Protein AF-A0A5B8XW44-F1 (afdb_monomer)

Structure (mmCIF, N/CA/C/O backbone):
data_AF-A0A5B8XW44-F1
#
_entry.id   AF-A0A5B8XW44-F1
#
loop_
_atom_site.group_PDB
_atom_site.id
_atom_site.type_symbol
_atom_site.label_atom_id
_atom_site.label_alt_id
_atom_site.label_comp_id
_atom_site.label_asym_id
_atom_site.label_entity_id
_atom_site.label_seq_id
_atom_site.pdbx_PDB_ins_code
_atom_site.Cartn_x
_atom_site.Cartn_y
_atom_site.Cartn_z
_atom_site.occupancy
_atom_site.B_iso_or_equiv
_atom_site.auth_seq_id
_atom_site.auth_comp_id
_atom_site.auth_asym_id
_atom_site.auth_atom_id
_atom_site.pdbx_PDB_model_num
ATOM 1 N N . MET A 1 1 ? 24.250 58.761 52.391 1.00 38.53 1 MET A N 1
ATOM 2 C CA . MET A 1 1 ? 24.873 58.279 51.137 1.00 38.53 1 MET A CA 1
ATOM 3 C C . MET A 1 1 ? 23.946 57.251 50.516 1.00 38.53 1 MET A C 1
ATOM 5 O O . MET A 1 1 ? 23.668 56.242 51.148 1.00 38.53 1 MET A O 1
ATOM 9 N N . LYS A 1 2 ? 23.392 57.572 49.343 1.00 32.75 2 LYS A N 1
ATOM 10 C CA . LYS A 1 2 ? 22.448 56.736 48.593 1.00 32.75 2 LYS A CA 1
ATOM 11 C C . LYS A 1 2 ? 23.151 55.451 48.135 1.00 32.75 2 LYS A C 1
ATOM 13 O O . LYS A 1 2 ? 24.175 55.541 47.466 1.00 32.75 2 LYS A O 1
ATOM 18 N N . ARG A 1 3 ? 22.603 54.284 48.477 1.00 28.92 3 ARG A N 1
ATOM 19 C CA . ARG A 1 3 ? 22.896 53.013 47.803 1.00 28.92 3 ARG A CA 1
ATOM 20 C C . ARG A 1 3 ? 21.613 52.554 47.127 1.00 28.92 3 ARG A C 1
ATOM 22 O O . ARG A 1 3 ? 20.621 52.288 47.795 1.00 28.92 3 ARG A O 1
ATOM 29 N N . SER A 1 4 ? 21.650 52.556 45.803 1.00 30.23 4 SER A N 1
ATOM 30 C CA . SER A 1 4 ? 20.598 52.076 44.919 1.00 30.23 4 SER A CA 1
ATOM 31 C C . SER A 1 4 ? 20.602 50.549 44.944 1.00 30.23 4 SER A C 1
ATOM 33 O O . SER A 1 4 ? 21.619 49.934 44.627 1.00 30.23 4 SER A O 1
ATOM 35 N N . LEU A 1 5 ? 19.484 49.955 45.351 1.00 24.97 5 LEU A N 1
ATOM 36 C CA . LEU A 1 5 ? 19.226 48.523 45.276 1.00 24.97 5 LEU A CA 1
ATOM 37 C C . LEU A 1 5 ? 18.377 48.296 44.017 1.00 24.97 5 LEU A C 1
ATOM 39 O O . LEU A 1 5 ? 17.208 48.671 43.990 1.00 24.97 5 LEU A O 1
ATOM 43 N N . ASN A 1 6 ? 18.979 47.755 42.957 1.00 25.58 6 ASN A N 1
ATOM 44 C CA . ASN A 1 6 ? 18.246 47.320 41.769 1.00 25.58 6 ASN A CA 1
ATOM 45 C C . ASN A 1 6 ? 17.632 45.949 42.068 1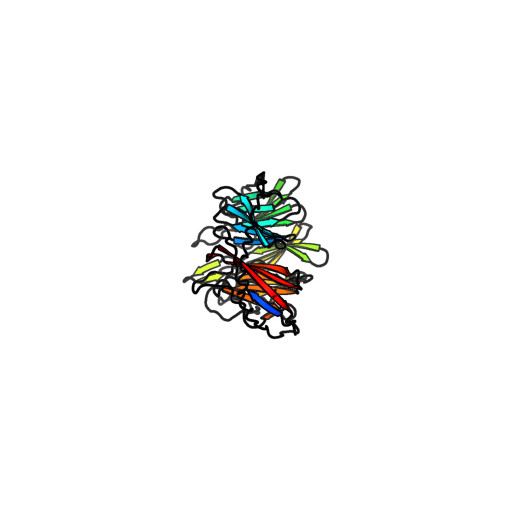.00 25.58 6 ASN A C 1
ATOM 47 O O . ASN A 1 6 ? 18.333 44.941 42.088 1.00 25.58 6 ASN A O 1
ATOM 51 N N . ILE A 1 7 ? 16.326 45.936 42.329 1.00 25.56 7 ILE A N 1
ATOM 52 C CA . ILE A 1 7 ? 15.496 44.732 42.340 1.00 25.56 7 ILE A CA 1
ATOM 53 C C . ILE A 1 7 ? 15.000 44.547 40.906 1.00 25.56 7 ILE A C 1
ATOM 55 O O . ILE A 1 7 ? 14.207 45.347 40.414 1.00 25.56 7 ILE A O 1
ATOM 59 N N . VAL A 1 8 ? 15.500 43.519 40.225 1.00 24.98 8 VAL A N 1
ATOM 60 C CA . VAL A 1 8 ? 14.942 43.057 38.951 1.00 24.98 8 VAL A CA 1
ATOM 61 C C . VAL A 1 8 ? 13.758 42.153 39.285 1.00 24.98 8 VAL A C 1
ATOM 63 O O . VAL A 1 8 ? 13.922 41.126 39.941 1.00 24.98 8 VAL A O 1
ATOM 66 N N . LEU A 1 9 ? 12.562 42.582 38.875 1.00 23.16 9 LEU A N 1
ATOM 67 C CA . LEU A 1 9 ? 11.330 41.799 38.930 1.00 23.16 9 LEU A CA 1
ATOM 68 C C . LEU A 1 9 ? 11.487 40.537 38.069 1.00 23.16 9 LEU A C 1
ATOM 70 O O . LEU A 1 9 ? 11.604 40.634 36.849 1.00 23.16 9 LEU A O 1
ATOM 74 N N . PHE A 1 10 ? 11.413 39.362 38.692 1.00 23.53 10 PHE A N 1
ATOM 75 C CA . PHE A 1 10 ? 10.985 38.147 38.006 1.00 23.53 10 PHE A CA 1
ATOM 76 C C . PHE A 1 10 ? 9.460 38.210 37.879 1.00 23.53 10 PHE A C 1
ATOM 78 O O . PHE A 1 10 ? 8.742 38.075 38.868 1.00 23.53 10 PHE A O 1
ATOM 85 N N . ALA A 1 11 ? 8.968 38.468 36.669 1.00 24.17 11 ALA A N 1
ATOM 86 C CA . ALA A 1 11 ? 7.565 38.279 36.338 1.00 24.17 11 ALA A CA 1
ATOM 87 C C . ALA A 1 11 ? 7.330 36.781 36.111 1.00 24.17 11 ALA A C 1
ATOM 89 O O . ALA A 1 11 ? 7.631 36.240 35.050 1.00 24.17 11 ALA A O 1
ATOM 90 N N . SER A 1 12 ? 6.824 36.104 37.136 1.00 24.62 12 SER A N 1
ATOM 91 C CA . SER A 1 12 ? 6.235 34.776 37.029 1.00 24.62 12 SER A CA 1
ATOM 92 C C . SER A 1 12 ? 4.917 34.893 36.260 1.00 24.62 12 SER A C 1
ATOM 94 O O . SER A 1 12 ? 3.872 35.215 36.823 1.00 24.62 12 SER A O 1
ATOM 96 N N . LEU A 1 13 ? 4.970 34.648 34.952 1.00 25.42 13 LEU A N 1
ATOM 97 C CA . LEU A 1 13 ? 3.797 34.272 34.172 1.00 25.42 13 LEU A CA 1
ATOM 98 C C . LEU A 1 13 ? 3.416 32.851 34.592 1.00 25.42 13 LEU A C 1
ATOM 100 O O . LEU A 1 13 ? 3.983 31.870 34.121 1.00 25.42 13 LEU A O 1
ATOM 104 N N . ILE A 1 14 ? 2.472 32.758 35.525 1.00 27.28 14 ILE A N 1
ATOM 105 C CA . ILE A 1 14 ? 1.695 31.541 35.737 1.00 27.28 14 ILE A CA 1
ATOM 106 C C . ILE A 1 14 ? 0.793 31.430 34.507 1.00 27.28 14 ILE A C 1
ATOM 108 O O . ILE A 1 14 ? -0.271 32.045 34.448 1.00 27.28 14 ILE A O 1
ATOM 112 N N . ALA A 1 15 ? 1.258 30.705 33.491 1.00 27.66 15 ALA A N 1
ATOM 113 C CA . ALA A 1 15 ? 0.370 30.165 32.480 1.00 27.66 15 ALA A CA 1
ATOM 114 C C . ALA A 1 15 ? -0.537 29.164 33.203 1.00 27.66 15 ALA A C 1
ATOM 116 O O . ALA A 1 15 ? -0.088 28.111 33.654 1.00 27.66 15 ALA A O 1
ATOM 117 N N . GLY A 1 16 ? -1.797 29.542 33.403 1.00 26.20 16 GLY A N 1
ATOM 118 C CA . GLY A 1 16 ? -2.820 28.591 33.796 1.00 26.20 16 GLY A CA 1
ATOM 119 C C . GLY A 1 16 ? -2.996 27.609 32.649 1.00 26.20 16 GLY A C 1
ATOM 120 O O . GLY A 1 16 ? -3.597 27.960 31.638 1.00 26.20 16 GLY A O 1
ATOM 121 N N . CYS A 1 17 ? -2.457 26.400 32.792 1.00 31.17 17 CYS A N 1
ATOM 122 C CA . CYS A 1 17 ? -2.910 25.263 32.009 1.00 31.17 17 CYS A CA 1
ATOM 123 C C . CYS A 1 17 ? -4.386 25.055 32.360 1.00 31.17 17 CYS A C 1
ATOM 125 O O . CYS A 1 17 ? -4.693 24.582 33.455 1.00 31.17 17 CYS A O 1
ATOM 127 N N . SER A 1 18 ? -5.308 25.435 31.474 1.00 29.38 18 SER A N 1
ATOM 128 C CA . SER A 1 18 ? -6.648 24.862 31.523 1.00 29.38 18 SER A CA 1
ATOM 129 C C . SER A 1 18 ? -6.525 23.437 30.997 1.00 29.38 18 SER A C 1
ATOM 131 O O . SER A 1 18 ? -6.576 23.194 29.794 1.00 29.38 18 SER A O 1
ATOM 133 N N . SER A 1 19 ? -6.291 22.499 31.908 1.00 38.56 19 SER A N 1
ATOM 134 C CA . SER A 1 19 ? -6.507 21.077 31.673 1.00 38.56 19 SER A CA 1
ATOM 135 C C . SER A 1 19 ? -8.015 20.822 31.622 1.00 38.56 19 SER A C 1
ATOM 137 O O . SER A 1 19 ? -8.587 20.291 32.569 1.00 38.56 19 SER A O 1
ATOM 139 N N . ASP A 1 20 ? -8.657 21.254 30.542 1.00 34.78 20 ASP A N 1
ATOM 140 C CA . ASP A 1 20 ? -9.960 20.734 30.128 1.00 34.78 20 ASP A CA 1
ATOM 141 C C . ASP A 1 20 ? -9.704 19.706 29.018 1.00 34.78 20 ASP A C 1
ATOM 143 O O . ASP A 1 20 ? -10.156 19.830 27.887 1.00 34.78 20 ASP A O 1
ATOM 147 N N . SER A 1 21 ? -8.911 18.679 29.337 1.00 39.12 21 SER A N 1
ATOM 148 C CA . SER A 1 21 ? -8.984 17.418 28.607 1.00 39.12 21 SER A CA 1
ATOM 149 C C . SER A 1 21 ? -10.258 16.745 29.104 1.00 39.12 21 SER A C 1
ATOM 151 O O . SER A 1 21 ? -10.263 16.187 30.209 1.00 39.12 21 SER A O 1
ATOM 153 N N . GLY A 1 22 ? -11.355 16.873 28.356 1.00 36.44 22 GLY A N 1
ATOM 154 C CA . GLY A 1 22 ? -12.565 16.102 28.626 1.00 36.44 22 GLY A CA 1
ATOM 155 C C . GLY A 1 22 ? -12.182 14.643 28.881 1.00 36.44 22 GLY A C 1
ATOM 156 O O . GLY A 1 22 ? -11.355 14.079 28.165 1.00 36.44 22 GLY A O 1
ATOM 157 N N . ALA A 1 23 ? -12.702 14.055 29.960 1.00 37.47 23 ALA A N 1
ATOM 158 C CA . ALA A 1 23 ? -12.430 12.655 30.257 1.00 37.47 23 ALA A CA 1
ATOM 159 C C . ALA A 1 23 ? -12.813 11.814 29.023 1.00 37.47 23 ALA A C 1
ATOM 161 O O . ALA A 1 23 ? -13.929 11.983 28.522 1.00 37.47 23 ALA A O 1
ATOM 162 N N . PRO A 1 24 ? -11.915 10.953 28.510 1.00 45.81 24 PRO A N 1
ATOM 163 C CA . PRO A 1 24 ? -12.161 10.217 27.280 1.00 45.81 24 PRO A CA 1
ATOM 164 C C . PRO A 1 24 ? -13.438 9.389 27.422 1.00 45.81 24 PRO A C 1
ATOM 166 O O . PRO A 1 24 ? -13.650 8.718 28.436 1.00 45.81 24 PRO A O 1
ATOM 169 N N . SER A 1 25 ? -14.302 9.441 26.408 1.00 43.34 25 SER A N 1
ATOM 170 C CA . SER A 1 25 ? -15.470 8.570 26.332 1.00 43.34 25 SER A CA 1
ATOM 171 C C . SER A 1 25 ? -14.988 7.132 26.170 1.00 43.34 25 SER A C 1
ATOM 173 O O . SER A 1 25 ? -14.599 6.709 25.082 1.00 43.34 25 SER A O 1
ATOM 175 N N . PHE A 1 26 ? -14.973 6.396 27.276 1.00 48.00 26 PHE A N 1
ATOM 176 C CA . PHE A 1 26 ? -14.563 5.004 27.305 1.00 48.00 26 PHE A CA 1
ATOM 177 C C . PHE A 1 26 ? -15.643 4.152 26.642 1.00 48.00 26 PHE A C 1
ATOM 179 O O . PHE A 1 26 ? -16.702 3.923 27.226 1.00 48.00 26 PHE A O 1
ATOM 186 N N . THR A 1 27 ? -15.382 3.696 25.421 1.00 58.16 27 THR A N 1
ATOM 187 C CA . THR A 1 27 ? -16.227 2.688 24.777 1.00 58.16 27 THR A CA 1
ATOM 188 C C . THR A 1 27 ? -15.504 1.353 24.874 1.00 58.16 27 THR A C 1
ATOM 190 O O . THR A 1 27 ? -14.336 1.240 24.496 1.00 58.16 27 THR A O 1
ATOM 193 N N . GLN A 1 28 ? -16.169 0.361 25.463 1.00 56.50 28 GLN A N 1
ATOM 194 C CA . GLN A 1 28 ? -15.652 -1.002 25.540 1.00 56.50 28 GLN A CA 1
ATOM 195 C C . GLN A 1 28 ? -15.956 -1.716 24.227 1.00 56.50 28 GLN A C 1
ATOM 197 O O . GLN A 1 28 ? -17.089 -1.675 23.752 1.00 56.50 28 GLN A O 1
ATOM 202 N N . SER A 1 29 ? -14.950 -2.382 23.666 1.00 57.25 29 SER A N 1
ATOM 203 C CA . SER A 1 29 ? -15.215 -3.485 22.739 1.00 57.25 29 SER A CA 1
ATOM 204 C C . SER A 1 29 ? -15.719 -4.682 23.554 1.00 57.25 29 SER A C 1
ATOM 206 O O . SER A 1 29 ? -15.306 -4.835 24.700 1.00 57.25 29 SER A O 1
ATOM 208 N N . GLU A 1 30 ? -16.654 -5.474 23.025 1.00 59.31 30 GLU A N 1
ATOM 209 C CA . GLU A 1 30 ? -17.041 -6.749 23.642 1.00 59.31 30 GLU A CA 1
ATOM 210 C C . GLU A 1 30 ? -15.954 -7.806 23.397 1.00 59.31 30 GLU A C 1
ATOM 212 O O . GLU A 1 30 ? -15.325 -7.825 22.332 1.00 59.31 30 GLU A O 1
ATOM 217 N N . GLU A 1 31 ? -15.751 -8.711 24.363 1.00 60.75 31 GLU A N 1
ATOM 218 C CA . GLU A 1 31 ? -14.803 -9.814 24.202 1.00 60.75 31 GLU A CA 1
ATOM 219 C C . GLU A 1 31 ? -15.340 -10.750 23.122 1.00 60.75 31 GLU A C 1
ATOM 221 O O . GLU A 1 31 ? -16.255 -11.542 23.351 1.00 60.75 31 GLU A O 1
ATOM 226 N N . THR A 1 32 ? -14.736 -10.693 21.942 1.00 66.25 32 THR A N 1
ATOM 227 C CA . THR A 1 32 ? -14.949 -11.697 20.901 1.00 66.25 32 THR A CA 1
ATOM 228 C C . THR A 1 32 ? -13.723 -12.604 20.897 1.00 66.25 32 THR A C 1
ATOM 230 O O . THR A 1 32 ? -12.595 -12.137 21.051 1.00 66.25 32 THR A O 1
ATOM 233 N N . CYS A 1 33 ? -13.931 -13.920 20.833 1.00 79.81 33 CYS A N 1
ATOM 234 C CA . CYS A 1 33 ? -12.854 -14.914 20.701 1.00 79.81 33 CYS A CA 1
ATOM 235 C C . CYS A 1 33 ? -11.755 -14.876 21.784 1.00 79.81 33 CYS A C 1
ATOM 237 O O . CYS A 1 33 ? -10.613 -15.277 21.549 1.00 79.81 33 CYS A O 1
ATOM 239 N N . GLY A 1 34 ? -12.093 -14.417 22.995 1.00 70.56 34 GLY A N 1
ATOM 240 C CA . GLY A 1 34 ? -11.140 -14.290 24.101 1.00 70.56 34 GLY A CA 1
ATOM 241 C C . GLY A 1 34 ? -10.111 -13.177 23.880 1.00 70.56 34 GLY A C 1
ATOM 242 O O . GLY A 1 34 ? -8.963 -13.296 24.315 1.00 70.56 34 GLY A O 1
ATOM 243 N N . ALA A 1 35 ? -10.459 -12.139 23.110 1.00 67.38 35 ALA A N 1
ATOM 244 C CA . ALA A 1 35 ? -9.695 -10.894 23.040 1.00 67.38 35 ALA A CA 1
ATOM 245 C C . ALA A 1 35 ? -9.817 -10.148 24.358 1.00 67.38 35 ALA A C 1
ATOM 247 O O . ALA A 1 35 ? -10.897 -10.109 24.935 1.00 67.38 35 ALA A O 1
ATOM 248 N N . GLN A 1 36 ? -8.723 -9.539 24.818 1.00 65.94 36 GLN A N 1
ATOM 249 C CA . GLN A 1 36 ? -8.836 -8.590 25.917 1.00 65.94 36 GLN A CA 1
ATOM 250 C C . GLN A 1 36 ? -9.695 -7.410 25.467 1.00 65.94 36 GLN A C 1
ATOM 252 O O . GLN A 1 36 ? -9.454 -6.832 24.403 1.00 65.94 36 GLN A O 1
ATOM 257 N N . ASN A 1 37 ? -10.640 -7.013 26.316 1.00 67.94 37 ASN A N 1
ATOM 258 C CA . ASN A 1 37 ? -11.344 -5.752 26.143 1.00 67.94 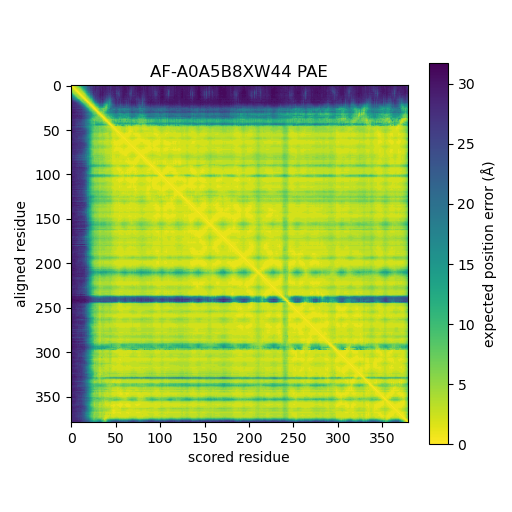37 ASN A CA 1
ATOM 259 C C . ASN A 1 37 ? -10.352 -4.594 26.238 1.00 67.94 37 ASN A C 1
ATOM 261 O O . ASN A 1 37 ? -9.843 -4.254 27.311 1.00 67.94 37 ASN A O 1
ATOM 265 N N . LEU A 1 38 ? -10.091 -3.974 25.090 1.00 70.00 38 LEU A N 1
ATOM 266 C CA . LEU A 1 38 ? -9.382 -2.709 25.035 1.00 70.00 38 LEU A CA 1
ATOM 267 C C . LEU A 1 38 ? -10.414 -1.585 25.027 1.00 70.00 38 LEU A C 1
ATOM 269 O O . LEU A 1 38 ? -11.351 -1.585 24.221 1.00 70.00 38 LEU A O 1
ATOM 273 N N . GLY A 1 39 ? -10.218 -0.627 25.926 1.00 73.50 39 GLY A N 1
ATOM 274 C CA . GLY A 1 39 ? -10.793 0.695 25.757 1.00 73.50 39 GLY A CA 1
ATOM 275 C C . GLY A 1 39 ? -9.999 1.463 24.710 1.00 73.50 39 GLY A C 1
ATOM 276 O O . GLY A 1 39 ? -8.802 1.229 24.520 1.00 73.50 39 GLY A O 1
ATOM 277 N N . TYR A 1 40 ? -10.656 2.398 24.038 1.00 79.19 40 TYR A N 1
ATOM 278 C CA . TYR A 1 40 ? -10.007 3.243 23.044 1.00 79.19 40 TYR A CA 1
ATOM 279 C C . TYR A 1 40 ? -10.330 4.719 23.247 1.00 79.19 40 TYR A C 1
ATOM 281 O O . TYR A 1 40 ? -11.361 5.077 23.815 1.00 79.19 40 TYR A O 1
ATOM 289 N N . TRP A 1 41 ? -9.425 5.575 22.776 1.00 79.50 41 TRP A N 1
ATOM 290 C CA . TRP A 1 41 ? -9.630 7.014 22.664 1.00 79.50 41 TRP A CA 1
ATOM 291 C C . TRP A 1 41 ? -8.975 7.508 21.379 1.00 79.50 41 TRP A C 1
ATOM 293 O O . TRP A 1 41 ? -7.782 7.307 21.137 1.00 79.50 41 TRP A O 1
ATOM 303 N N . ALA A 1 42 ? -9.774 8.159 20.537 1.00 77.69 42 ALA A N 1
ATOM 304 C CA . ALA A 1 42 ? -9.252 8.926 19.420 1.00 77.69 42 ALA A CA 1
ATOM 305 C C . ALA A 1 42 ? -8.628 10.212 19.974 1.00 77.69 42 ALA A C 1
ATOM 307 O O . ALA A 1 42 ? -9.255 10.912 20.770 1.00 77.69 42 ALA A O 1
ATOM 308 N N . ALA A 1 43 ? -7.388 10.512 19.588 1.00 75.81 43 ALA A N 1
ATOM 309 C CA . ALA A 1 43 ? -6.754 11.763 19.973 1.00 75.81 43 ALA A CA 1
ATOM 310 C C . ALA A 1 43 ? -7.558 12.939 19.402 1.00 75.81 43 ALA A C 1
ATOM 312 O O . ALA A 1 43 ? -7.940 12.921 18.231 1.00 75.81 43 ALA A O 1
ATOM 313 N N . GLU A 1 44 ? -7.794 13.967 20.222 1.00 67.69 44 GLU A N 1
ATOM 314 C CA . GLU A 1 44 ? -8.476 15.205 19.817 1.00 67.69 44 GLU A CA 1
ATOM 315 C C . GLU A 1 44 ? -7.573 16.151 19.017 1.00 67.69 44 GLU A C 1
ATOM 317 O O . GLU A 1 44 ? -8.054 17.098 18.402 1.00 67.69 44 GLU A O 1
ATOM 322 N N . GLU A 1 45 ? -6.286 15.850 18.878 1.00 75.19 45 GLU A N 1
ATOM 323 C CA . GLU A 1 45 ? -5.351 16.626 18.064 1.00 75.19 45 GLU A CA 1
ATOM 324 C C . GLU A 1 45 ? -4.993 15.852 16.789 1.00 75.19 45 GLU A C 1
ATOM 326 O O . GLU A 1 45 ? -4.644 14.675 16.846 1.00 75.19 45 GLU A O 1
ATOM 331 N N . LEU A 1 46 ? -5.154 16.503 15.629 1.00 83.00 46 LEU A N 1
ATOM 332 C CA . LEU A 1 46 ? -4.673 15.999 14.338 1.00 83.00 46 LEU A CA 1
ATOM 333 C C . LEU A 1 46 ? -3.585 16.919 13.816 1.00 83.00 46 LEU A C 1
ATOM 335 O O . LEU A 1 46 ? -3.753 18.146 13.794 1.00 83.00 46 LEU A O 1
ATOM 339 N N . HIS A 1 47 ? -2.541 16.321 13.266 1.00 91.19 47 HIS A N 1
ATOM 340 C CA . HIS A 1 47 ? -1.465 17.056 12.622 1.00 91.19 47 HIS A CA 1
ATOM 341 C C . HIS A 1 47 ? -1.830 17.332 11.168 1.00 91.19 47 HIS A C 1
ATOM 343 O O . HIS A 1 47 ? -2.410 16.486 10.495 1.00 91.19 47 HIS A O 1
ATOM 349 N N . VAL A 1 48 ? -1.555 18.551 10.704 1.00 93.06 48 VAL A N 1
ATOM 350 C CA . VAL A 1 48 ? -1.723 18.916 9.292 1.00 93.06 48 VAL A CA 1
ATOM 351 C C . VAL A 1 48 ? -0.617 18.237 8.504 1.00 93.06 48 VAL A C 1
ATOM 353 O O . VAL A 1 48 ? 0.553 18.446 8.817 1.00 93.06 48 VAL A O 1
ATOM 356 N N . THR A 1 49 ? -0.991 17.466 7.494 1.00 95.25 49 THR A N 1
ATOM 357 C CA . THR A 1 49 ? -0.056 16.970 6.485 1.00 95.25 49 THR A CA 1
ATOM 358 C C . THR A 1 49 ? -0.024 17.928 5.298 1.00 95.25 49 THR A C 1
ATOM 360 O O . THR A 1 49 ? -0.873 18.814 5.155 1.00 95.25 49 THR A O 1
ATOM 363 N N . GLY A 1 50 ? 0.925 17.711 4.402 1.00 92.88 50 GLY A N 1
ATOM 364 C CA . GLY A 1 50 ? 0.879 18.200 3.035 1.00 92.88 50 GLY A CA 1
ATOM 365 C C . GLY A 1 50 ? -0.323 17.652 2.266 1.00 92.88 50 GLY A C 1
ATOM 366 O O . GLY A 1 50 ? -1.062 16.768 2.722 1.00 92.88 50 GLY A O 1
ATOM 367 N N . LEU A 1 51 ? -0.546 18.231 1.093 1.00 93.62 51 LEU A N 1
ATOM 368 C CA . LEU A 1 51 ? -1.713 17.979 0.265 1.00 93.62 51 LEU A CA 1
ATOM 369 C C . LEU A 1 51 ? -1.696 16.579 -0.355 1.00 93.62 51 LEU A C 1
ATOM 371 O O . LEU A 1 51 ? -0.702 16.148 -0.945 1.00 93.62 51 LEU A O 1
ATOM 375 N N . ALA A 1 52 ? -2.867 15.936 -0.330 1.00 91.88 52 ALA A N 1
ATOM 376 C CA . ALA A 1 52 ? -3.108 14.616 -0.905 1.00 91.88 52 ALA A CA 1
ATOM 377 C C . ALA A 1 52 ? -2.113 13.574 -0.375 1.00 91.88 52 ALA A C 1
ATOM 379 O O . ALA A 1 52 ? -1.388 12.940 -1.142 1.00 91.88 52 ALA A O 1
ATOM 380 N N . SER A 1 53 ? -2.064 13.422 0.951 1.00 94.69 53 SER A N 1
ATOM 381 C CA . SER A 1 53 ? -1.312 12.342 1.587 1.00 94.69 53 SER A CA 1
ATOM 382 C C . SER A 1 53 ? -1.773 10.992 1.025 1.00 94.69 53 SER A C 1
ATOM 384 O O . SER A 1 53 ? -2.980 10.744 1.000 1.00 94.69 53 SER A O 1
ATOM 386 N N . ASN A 1 54 ? -0.852 10.140 0.579 1.00 94.25 54 ASN A N 1
ATOM 387 C CA . ASN A 1 54 ? -1.172 8.923 -0.173 1.00 94.25 54 ASN A CA 1
ATOM 388 C C . ASN A 1 54 ? -0.726 7.647 0.535 1.00 94.25 54 ASN A C 1
ATOM 390 O O . ASN A 1 54 ? -1.539 6.740 0.663 1.00 94.25 54 ASN A O 1
ATOM 394 N N . ALA A 1 55 ? 0.494 7.606 1.072 1.00 96.06 55 ALA A N 1
ATOM 395 C CA . ALA A 1 55 ? 1.011 6.454 1.808 1.00 96.06 55 ALA A CA 1
ATOM 396 C C . ALA A 1 55 ? 1.494 6.844 3.212 1.00 96.06 55 ALA A C 1
ATOM 398 O O . ALA A 1 55 ? 1.971 7.960 3.433 1.00 96.06 55 ALA A O 1
ATOM 399 N N . LEU A 1 56 ? 1.366 5.899 4.145 1.00 97.25 56 LEU A N 1
ATOM 400 C CA . LEU A 1 56 ? 1.863 5.976 5.515 1.00 97.25 56 LEU A CA 1
ATOM 401 C C . LEU A 1 56 ? 2.673 4.712 5.796 1.00 97.25 56 LEU A C 1
ATOM 403 O O . LEU A 1 56 ? 2.120 3.616 5.725 1.00 97.25 56 LEU A O 1
ATOM 407 N N . HIS A 1 57 ? 3.947 4.868 6.143 1.00 96.88 57 HIS A N 1
ATOM 408 C CA . HIS A 1 57 ? 4.862 3.755 6.408 1.00 96.88 57 HIS A CA 1
ATOM 409 C C . HIS A 1 57 ? 5.490 3.880 7.780 1.00 96.88 57 HIS A C 1
ATOM 411 O O . HIS A 1 57 ? 5.979 4.950 8.123 1.00 96.88 57 HIS A O 1
ATOM 417 N N . HIS A 1 58 ? 5.504 2.797 8.551 1.00 96.00 58 HIS A N 1
ATOM 418 C CA . HIS A 1 58 ? 6.180 2.754 9.843 1.00 96.00 58 HIS A CA 1
ATOM 419 C C . HIS A 1 58 ? 7.534 2.053 9.721 1.00 96.00 58 HIS A C 1
ATOM 421 O O . HIS A 1 58 ? 7.609 0.922 9.242 1.00 96.00 58 HIS A O 1
ATOM 427 N N . LYS A 1 59 ? 8.599 2.698 10.204 1.00 95.38 59 LYS A N 1
ATOM 428 C CA . LYS A 1 59 ? 9.922 2.086 10.328 1.00 95.38 59 LYS A CA 1
ATOM 429 C C . LYS A 1 59 ? 10.697 2.709 11.484 1.00 95.38 59 LYS A C 1
ATOM 431 O O . LYS A 1 59 ? 10.800 3.925 11.579 1.00 95.38 59 LYS A O 1
ATOM 436 N N . ASP A 1 60 ? 11.249 1.858 12.347 1.00 93.19 60 ASP A N 1
ATOM 437 C CA . ASP A 1 60 ? 12.212 2.218 13.397 1.00 93.19 60 ASP A CA 1
ATOM 438 C C . ASP A 1 60 ? 11.787 3.417 14.278 1.00 93.19 60 ASP A C 1
ATOM 440 O O . ASP A 1 60 ? 12.603 4.272 14.613 1.00 93.19 60 ASP A O 1
ATOM 444 N N . GLY A 1 61 ? 10.504 3.480 14.662 1.00 93.94 61 GLY A N 1
ATOM 445 C CA . GLY A 1 61 ? 9.955 4.540 15.524 1.00 93.94 61 GLY A CA 1
ATOM 446 C C . GLY A 1 61 ? 9.474 5.793 14.784 1.00 93.94 61 GLY A C 1
ATOM 447 O O . GLY A 1 61 ? 9.002 6.738 15.415 1.00 93.94 61 GLY A O 1
ATOM 448 N N . TRP A 1 62 ? 9.537 5.788 13.454 1.00 96.62 62 TRP A N 1
ATOM 449 C CA . TRP A 1 62 ? 9.092 6.885 12.604 1.00 96.62 62 TRP A CA 1
ATOM 450 C C . TRP A 1 62 ? 7.925 6.459 11.730 1.00 96.62 62 TRP A C 1
ATOM 452 O O . TRP A 1 62 ? 7.893 5.336 11.219 1.00 96.62 62 TRP A O 1
ATOM 462 N N . LEU A 1 63 ? 6.992 7.380 11.503 1.00 97.69 63 LEU A N 1
ATOM 463 C CA . LEU A 1 63 ? 6.064 7.274 10.383 1.00 97.69 63 LEU A CA 1
ATOM 464 C C . LEU A 1 63 ? 6.531 8.183 9.257 1.00 97.69 63 LEU A C 1
ATOM 466 O O . LEU A 1 63 ? 6.833 9.346 9.499 1.00 97.69 63 LEU A O 1
ATOM 470 N N . TYR A 1 64 ? 6.530 7.675 8.035 1.00 98.38 64 TYR A N 1
ATOM 471 C CA . TYR A 1 64 ? 6.801 8.426 6.820 1.00 98.38 64 TYR A CA 1
ATOM 472 C C . TYR A 1 64 ? 5.482 8.655 6.090 1.00 98.38 64 TYR A C 1
ATOM 474 O O . TYR A 1 64 ? 4.742 7.706 5.821 1.00 98.38 64 TYR A O 1
ATOM 482 N N . VAL A 1 65 ? 5.190 9.914 5.785 1.00 98.31 65 VAL A N 1
ATOM 483 C CA . VAL A 1 65 ? 3.974 10.354 5.100 1.00 98.31 65 VAL A CA 1
ATOM 484 C C . VAL A 1 65 ? 4.347 10.809 3.699 1.00 98.31 65 VAL A C 1
ATOM 486 O O . VAL A 1 65 ? 5.091 11.775 3.539 1.00 98.31 65 VAL A O 1
ATOM 489 N N . VAL A 1 66 ? 3.819 10.123 2.686 1.00 98.25 66 VAL A N 1
ATOM 490 C CA . VAL A 1 66 ? 3.966 10.518 1.279 1.00 98.25 66 VAL A CA 1
ATOM 491 C C . VAL A 1 66 ? 2.883 11.527 0.926 1.00 98.25 66 VAL A C 1
ATOM 493 O O . VAL A 1 66 ? 1.699 11.216 1.040 1.00 98.25 66 VAL A O 1
ATOM 496 N N . GLU A 1 67 ? 3.270 12.714 0.465 1.00 97.69 67 GLU A N 1
ATOM 497 C CA . GLU A 1 67 ? 2.366 13.831 0.168 1.00 97.69 67 GLU A CA 1
ATOM 498 C C . GLU A 1 67 ? 2.355 14.091 -1.344 1.00 97.69 67 GLU A C 1
ATOM 500 O O . GLU A 1 67 ? 3.133 14.880 -1.887 1.00 97.69 67 GLU A O 1
ATOM 505 N N . SER A 1 68 ? 1.476 13.383 -2.059 1.00 97.00 68 SER A N 1
ATOM 506 C CA . SER A 1 68 ? 1.543 13.254 -3.518 1.00 97.00 68 SER A CA 1
ATOM 507 C C . SER A 1 68 ? 1.386 14.563 -4.276 1.00 97.00 68 SER A C 1
ATOM 509 O O . SER A 1 68 ?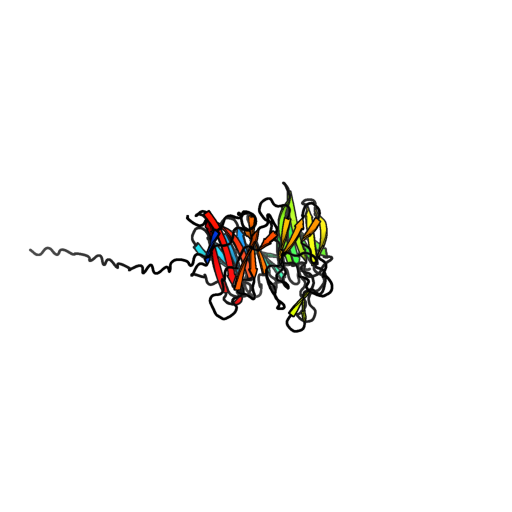 1.907 14.697 -5.381 1.00 97.00 68 SER A O 1
ATOM 511 N N . ARG A 1 69 ? 0.632 15.531 -3.751 1.00 95.88 69 ARG A N 1
ATOM 512 C CA . ARG A 1 69 ? 0.436 16.802 -4.460 1.00 95.88 69 ARG A CA 1
ATOM 513 C C . ARG A 1 69 ? 1.532 17.814 -4.154 1.00 95.88 69 ARG A C 1
ATOM 515 O O . ARG A 1 69 ? 1.866 18.599 -5.040 1.00 95.88 69 ARG A O 1
ATOM 522 N N . ASP A 1 70 ? 2.084 17.772 -2.949 1.00 96.69 70 ASP A N 1
ATOM 523 C CA . ASP A 1 70 ? 3.179 18.658 -2.552 1.00 96.69 70 ASP A CA 1
ATOM 524 C C . ASP A 1 70 ? 4.544 18.135 -3.017 1.00 96.69 70 ASP A C 1
ATOM 526 O O . ASP A 1 70 ? 5.485 18.914 -3.112 1.00 96.69 70 ASP A O 1
ATOM 530 N N . ASN A 1 71 ? 4.623 16.865 -3.439 1.00 97.75 71 ASN A N 1
ATOM 531 C CA . ASN A 1 71 ? 5.857 16.192 -3.861 1.00 97.75 71 ASN A CA 1
ATOM 532 C C . ASN A 1 71 ? 6.894 16.134 -2.737 1.00 97.75 71 ASN A C 1
ATOM 534 O O . ASN A 1 71 ? 8.095 16.286 -2.956 1.00 97.75 71 ASN A O 1
ATOM 538 N N . THR A 1 72 ? 6.410 15.903 -1.525 1.00 97.81 72 THR A N 1
ATOM 539 C CA . THR A 1 72 ? 7.225 15.849 -0.321 1.00 97.81 72 THR A CA 1
ATOM 540 C C . THR A 1 72 ? 7.018 14.538 0.412 1.00 97.81 72 THR A C 1
ATOM 542 O O . THR A 1 72 ? 6.040 13.809 0.213 1.00 97.81 72 THR A O 1
ATOM 545 N N . ILE A 1 73 ? 7.980 14.249 1.277 1.00 98.44 73 ILE A N 1
ATOM 546 C CA . ILE A 1 73 ? 7.826 13.284 2.351 1.00 98.44 73 ILE A CA 1
ATOM 547 C C . ILE A 1 73 ? 8.021 14.038 3.650 1.00 98.44 73 ILE A C 1
ATOM 549 O O . ILE A 1 73 ? 8.981 14.798 3.805 1.00 98.44 73 ILE A O 1
ATOM 553 N N . SER A 1 74 ? 7.128 13.784 4.589 1.00 98.25 74 SER A N 1
ATOM 554 C CA . SER A 1 74 ? 7.241 14.249 5.963 1.00 98.25 74 SER A CA 1
ATOM 555 C C . SER A 1 74 ? 7.372 13.051 6.894 1.00 98.25 74 SER A C 1
ATOM 557 O O . SER A 1 74 ? 6.968 11.939 6.553 1.00 98.25 74 SER A O 1
ATOM 559 N N . THR A 1 75 ? 7.939 13.264 8.074 1.00 97.88 75 THR A N 1
ATOM 560 C CA . THR A 1 75 ? 8.044 12.246 9.113 1.00 97.88 75 THR A CA 1
ATOM 561 C C . THR A 1 75 ? 7.315 12.655 10.381 1.00 97.88 75 THR A C 1
ATOM 563 O O . THR A 1 75 ? 7.194 13.834 10.714 1.00 97.88 75 THR A O 1
ATOM 566 N N . TRP A 1 76 ? 6.835 11.651 11.102 1.00 97.12 76 TRP A N 1
ATOM 567 C CA . TRP A 1 76 ? 6.325 11.762 12.457 1.00 97.12 76 TRP A CA 1
ATOM 568 C C . TRP A 1 76 ? 7.200 10.923 13.383 1.00 97.12 76 TRP A C 1
ATOM 570 O O . TRP A 1 76 ? 7.259 9.700 13.235 1.00 97.12 76 TRP A O 1
ATOM 580 N N . ASP A 1 77 ? 7.866 11.583 14.324 1.00 95.88 77 ASP A N 1
ATOM 581 C CA . ASP A 1 77 ? 8.549 10.922 15.432 1.00 95.88 77 ASP A CA 1
ATOM 582 C C . ASP A 1 77 ? 7.496 10.426 16.429 1.00 95.88 77 ASP A C 1
ATOM 584 O O . ASP A 1 77 ? 6.765 11.232 17.011 1.00 95.88 77 ASP A O 1
ATOM 588 N N . ILE A 1 78 ? 7.389 9.108 16.613 1.00 93.56 78 ILE A N 1
ATOM 589 C CA . ILE A 1 78 ? 6.402 8.520 17.527 1.00 93.56 78 ILE A CA 1
ATOM 590 C C . ILE A 1 78 ? 6.754 8.816 18.989 1.00 93.56 78 ILE A C 1
ATOM 592 O O . ILE A 1 78 ? 5.846 9.002 19.799 1.00 93.56 78 ILE A O 1
ATOM 596 N N . GLU A 1 79 ? 8.042 8.862 19.335 1.00 92.25 79 GLU A N 1
ATOM 597 C CA . GLU A 1 79 ? 8.502 9.097 20.707 1.00 92.25 79 GLU A CA 1
ATOM 598 C C . GLU A 1 79 ? 8.367 10.574 21.085 1.00 92.25 79 GLU A C 1
ATOM 600 O O . GLU A 1 79 ? 7.863 10.899 22.162 1.00 92.25 79 GLU A O 1
ATOM 605 N N . LEU A 1 80 ? 8.796 11.471 20.194 1.00 93.06 80 LEU A N 1
ATOM 606 C CA . LEU A 1 80 ? 8.750 12.916 20.427 1.00 93.06 80 LEU A CA 1
ATOM 607 C C . LEU A 1 80 ? 7.401 13.549 20.071 1.00 93.06 80 LEU A C 1
ATOM 609 O O . LEU A 1 80 ? 7.201 14.732 20.346 1.00 93.06 80 LEU A O 1
ATOM 613 N N . GLU A 1 81 ? 6.496 12.782 19.459 1.00 91.50 81 GLU A N 1
ATOM 614 C CA . GLU A 1 81 ? 5.214 13.250 18.926 1.00 91.50 81 GLU A CA 1
ATOM 615 C C . GLU A 1 81 ? 5.392 14.497 18.037 1.00 91.50 81 GLU A C 1
ATOM 617 O O . GLU A 1 81 ? 4.712 15.518 18.185 1.00 91.50 81 GLU A O 1
ATOM 622 N N . GLN A 1 82 ? 6.365 14.429 17.120 1.00 94.25 82 GLN A N 1
ATOM 623 C CA . GLN A 1 82 ? 6.801 15.572 16.322 1.00 94.25 82 GLN A CA 1
ATOM 624 C C . GLN A 1 82 ? 6.682 15.309 14.820 1.00 94.25 82 GLN A C 1
ATOM 626 O O . GLN A 1 82 ? 7.351 14.436 14.272 1.00 94.25 82 GLN A O 1
ATOM 631 N N . TYR A 1 83 ? 5.909 16.155 14.133 1.00 95.31 83 TYR A N 1
ATOM 632 C CA . TYR A 1 83 ? 5.836 16.190 12.671 1.00 95.31 83 TYR A CA 1
ATOM 633 C C . TYR A 1 83 ? 6.925 17.095 12.087 1.00 95.31 83 TYR A C 1
ATOM 635 O O . TYR A 1 83 ? 7.061 18.243 12.521 1.00 95.31 83 TYR A O 1
ATOM 643 N N . SER A 1 84 ? 7.675 16.612 11.097 1.00 95.94 84 SER A N 1
ATOM 644 C CA . SER A 1 84 ? 8.747 17.369 10.441 1.00 95.94 84 SER A CA 1
ATOM 645 C C . SER A 1 84 ? 8.804 17.081 8.937 1.00 95.94 84 SER A C 1
ATOM 647 O O . SER A 1 84 ? 8.592 15.942 8.533 1.00 95.94 84 SER A O 1
ATOM 649 N N . PRO A 1 85 ? 9.140 18.069 8.088 1.00 97.00 85 PRO A N 1
ATOM 650 C CA . PRO A 1 85 ? 9.516 17.794 6.705 1.00 97.00 85 PRO A CA 1
ATOM 651 C C . PRO A 1 85 ? 10.744 16.879 6.664 1.00 97.00 85 PRO A C 1
ATOM 653 O O . PRO A 1 85 ? 11.672 17.070 7.453 1.00 97.00 85 PRO A O 1
ATOM 656 N N . PHE A 1 86 ? 10.762 15.929 5.734 1.00 98.06 86 PHE A N 1
ATOM 657 C CA . PHE A 1 86 ? 11.872 14.993 5.564 1.00 98.06 86 PHE A CA 1
ATOM 658 C C . PHE A 1 86 ? 12.569 15.180 4.218 1.00 98.06 86 PHE A C 1
ATOM 660 O O . PHE A 1 86 ? 13.764 15.455 4.197 1.00 98.06 86 PHE A O 1
ATOM 667 N N . ALA A 1 87 ? 11.835 15.092 3.108 1.00 98.19 87 ALA A N 1
ATOM 668 C CA . ALA A 1 87 ? 12.402 15.199 1.766 1.00 98.19 87 ALA A CA 1
ATOM 669 C C . ALA A 1 87 ? 11.510 16.015 0.822 1.00 98.19 87 ALA A C 1
ATOM 671 O O . ALA A 1 87 ? 10.282 15.959 0.903 1.00 98.19 87 ALA A O 1
ATOM 672 N N . ASP A 1 88 ? 12.150 16.734 -0.099 1.00 97.69 88 ASP A N 1
ATOM 673 C CA . ASP A 1 88 ? 11.527 17.407 -1.243 1.00 97.69 88 ASP A CA 1
ATOM 674 C C . ASP A 1 88 ? 11.949 16.669 -2.521 1.00 97.69 88 ASP A C 1
ATOM 676 O O . ASP A 1 88 ? 13.141 16.468 -2.781 1.00 97.69 88 ASP A O 1
ATOM 680 N N . LEU A 1 89 ? 10.968 16.219 -3.300 1.00 97.31 89 LEU A N 1
ATOM 681 C CA . LEU A 1 89 ? 11.187 15.437 -4.516 1.00 97.31 89 LEU A CA 1
ATOM 682 C C . LEU A 1 89 ? 11.232 16.316 -5.773 1.00 97.31 89 LEU A C 1
ATOM 684 O O . LEU A 1 89 ? 11.508 15.822 -6.866 1.00 97.31 89 LEU A O 1
ATOM 688 N N . GLY A 1 90 ? 10.997 17.621 -5.628 1.00 94.69 90 GLY A N 1
ATOM 689 C CA . GLY A 1 90 ? 10.842 18.562 -6.724 1.00 94.69 90 GLY A CA 1
ATOM 690 C C . GLY A 1 90 ? 9.436 18.541 -7.323 1.00 94.69 90 GLY A C 1
ATOM 691 O O . GLY A 1 90 ? 8.511 17.924 -6.812 1.00 94.69 90 GLY A O 1
ATOM 692 N N . ASN A 1 91 ? 9.248 19.242 -8.439 1.00 94.62 91 ASN A N 1
ATOM 693 C CA . ASN A 1 91 ? 7.923 19.386 -9.045 1.00 94.62 91 ASN A CA 1
ATOM 694 C C . ASN A 1 91 ? 7.542 18.188 -9.927 1.00 94.62 91 ASN A C 1
ATOM 696 O O . ASN A 1 91 ? 8.407 17.487 -10.458 1.00 94.62 91 ASN A O 1
ATOM 700 N N . ASP A 1 92 ? 6.231 18.030 -10.135 1.00 94.25 92 ASP A N 1
ATOM 701 C CA . ASP A 1 92 ? 5.620 17.116 -11.110 1.00 94.25 92 ASP A CA 1
ATOM 702 C C . ASP A 1 92 ? 5.993 15.629 -10.930 1.00 94.25 92 ASP A C 1
ATOM 704 O O . ASP A 1 92 ? 5.942 14.851 -11.883 1.00 94.25 92 ASP A O 1
ATOM 708 N N . GLN A 1 93 ? 6.346 15.214 -9.709 1.00 96.25 93 GLN A N 1
ATOM 709 C CA . GLN A 1 93 ? 6.696 13.823 -9.402 1.00 96.25 93 GLN A CA 1
ATOM 710 C C . GLN A 1 93 ? 5.465 12.977 -9.075 1.00 96.25 93 GLN A C 1
ATOM 712 O O . GLN A 1 93 ? 5.306 11.873 -9.598 1.00 96.25 93 GLN A O 1
ATOM 717 N N . ASN A 1 94 ? 4.569 13.523 -8.252 1.00 97.56 94 ASN A N 1
ATOM 718 C CA . ASN A 1 94 ? 3.423 12.835 -7.675 1.00 97.56 94 ASN A CA 1
ATOM 719 C C . ASN A 1 94 ? 3.829 11.517 -6.996 1.00 97.56 94 ASN A C 1
ATOM 721 O O . ASN A 1 94 ? 3.518 10.444 -7.521 1.00 97.56 94 ASN A O 1
ATOM 725 N N . PRO A 1 95 ? 4.569 11.582 -5.871 1.00 98.19 95 PRO A N 1
ATOM 726 C CA . PRO A 1 95 ? 5.034 10.381 -5.198 1.00 98.19 95 PRO A CA 1
ATOM 727 C C . PRO A 1 95 ? 3.853 9.533 -4.741 1.00 98.19 95 PRO A C 1
ATOM 729 O O . PRO A 1 95 ? 2.844 10.077 -4.294 1.00 98.19 95 PRO A O 1
ATOM 732 N N . TYR A 1 96 ? 3.962 8.217 -4.872 1.00 97.62 96 TYR A N 1
ATOM 733 C CA . TYR A 1 96 ? 2.857 7.295 -4.629 1.00 97.62 96 TYR A CA 1
ATOM 734 C C . TYR A 1 96 ? 3.116 6.427 -3.408 1.00 97.62 96 TYR A C 1
ATOM 736 O O . TYR A 1 96 ? 2.342 6.452 -2.454 1.00 97.62 96 TYR A O 1
ATOM 744 N N . ASP A 1 97 ? 4.230 5.710 -3.411 1.00 97.94 97 ASP A N 1
ATOM 745 C CA . ASP A 1 97 ? 4.625 4.813 -2.339 1.00 97.94 97 ASP A CA 1
ATOM 746 C C . ASP A 1 97 ? 6.099 5.005 -2.003 1.00 97.94 97 ASP A C 1
ATOM 748 O O . ASP A 1 97 ? 6.846 5.646 -2.750 1.00 97.94 97 ASP A O 1
ATOM 752 N N . LEU A 1 98 ? 6.522 4.442 -0.876 1.00 97.94 98 LEU A N 1
ATOM 753 C CA . LEU A 1 98 ? 7.926 4.422 -0.501 1.00 97.94 98 LEU A CA 1
ATOM 754 C C . LEU A 1 98 ? 8.329 3.097 0.138 1.00 97.94 98 LEU A C 1
ATOM 756 O O . LEU A 1 98 ? 7.493 2.360 0.650 1.00 97.94 98 LEU A O 1
ATOM 760 N N . PHE A 1 99 ? 9.633 2.846 0.146 1.00 97.94 99 PHE A N 1
ATOM 761 C CA . PHE A 1 99 ? 10.274 1.790 0.915 1.00 97.94 99 PHE A CA 1
ATOM 762 C C . PHE A 1 99 ? 11.427 2.387 1.721 1.00 97.94 99 PHE A C 1
ATOM 764 O O . PHE A 1 99 ? 12.285 3.075 1.163 1.00 97.94 99 PHE A O 1
ATOM 771 N N . VAL A 1 100 ? 11.465 2.115 3.027 1.00 97.06 100 VAL A N 1
ATOM 772 C CA . VAL A 1 100 ? 12.534 2.571 3.929 1.00 97.06 100 VAL A CA 1
ATOM 773 C C . VAL A 1 100 ? 13.524 1.427 4.154 1.00 97.06 100 VAL A C 1
ATOM 775 O O . VAL A 1 100 ? 13.326 0.578 5.024 1.00 97.06 100 VAL A O 1
ATOM 778 N N . GLY A 1 101 ? 14.596 1.406 3.361 1.00 93.38 101 GLY A N 1
ATOM 779 C CA . GLY A 1 101 ? 15.711 0.471 3.518 1.00 93.38 101 GLY A CA 1
ATOM 780 C C . GLY A 1 101 ? 16.711 0.922 4.586 1.00 93.38 101 GLY A C 1
ATOM 781 O O . GLY A 1 101 ? 16.586 1.991 5.179 1.00 93.38 101 GLY A O 1
ATOM 782 N N . SER A 1 102 ? 17.764 0.134 4.821 1.00 85.94 102 SER A N 1
ATOM 783 C CA . SER A 1 102 ? 18.749 0.414 5.884 1.00 85.94 102 SER A CA 1
ATOM 784 C C . SER A 1 102 ? 19.661 1.618 5.615 1.00 85.94 102 SER A C 1
ATOM 786 O O . SER A 1 102 ? 20.325 2.105 6.527 1.00 85.94 102 SER A O 1
ATOM 788 N N . GLY A 1 103 ? 19.744 2.087 4.368 1.00 89.00 103 GLY A N 1
ATOM 789 C CA . GLY A 1 103 ? 20.592 3.225 3.983 1.00 89.00 103 GLY A CA 1
ATOM 790 C C . GLY A 1 103 ? 19.947 4.193 2.996 1.00 89.00 103 GLY A C 1
ATOM 791 O O . GLY A 1 103 ? 20.452 5.298 2.807 1.00 89.00 103 GLY A O 1
ATOM 792 N N . VAL A 1 104 ? 18.825 3.796 2.401 1.00 95.81 104 VAL A N 1
ATOM 793 C CA . VAL A 1 104 ? 18.150 4.523 1.330 1.00 95.81 104 VAL A CA 1
ATOM 794 C C . VAL A 1 104 ? 16.645 4.437 1.547 1.00 95.81 104 VAL A C 1
ATOM 796 O O . VAL A 1 104 ? 16.136 3.400 1.968 1.00 95.81 104 VAL A O 1
ATOM 799 N N . VAL A 1 105 ? 15.945 5.524 1.245 1.00 98.00 105 VAL A N 1
ATOM 800 C CA . VAL A 1 105 ? 14.497 5.551 1.067 1.00 98.00 105 VAL A CA 1
ATOM 801 C C . VAL A 1 105 ? 14.218 5.636 -0.430 1.00 98.00 105 VAL A C 1
ATOM 803 O O . VAL A 1 105 ? 14.667 6.570 -1.095 1.00 98.00 105 VAL A O 1
ATOM 806 N N . TRP A 1 106 ? 13.501 4.652 -0.961 1.00 98.50 106 TRP A N 1
ATOM 807 C CA . TRP A 1 106 ? 13.066 4.633 -2.356 1.00 98.50 106 TRP A CA 1
ATOM 808 C C . TRP A 1 106 ? 11.638 5.128 -2.452 1.00 98.50 106 TRP A C 1
ATOM 810 O O . TRP A 1 106 ? 10.812 4.751 -1.627 1.00 98.50 106 TRP A O 1
ATOM 820 N N . VAL A 1 107 ? 11.338 5.948 -3.455 1.00 98.75 107 VAL A N 1
ATOM 821 C CA . VAL A 1 107 ? 10.009 6.554 -3.608 1.00 98.75 107 VAL A CA 1
ATOM 822 C C . VAL A 1 107 ? 9.569 6.461 -5.049 1.00 98.75 107 VAL A C 1
ATOM 824 O O . VAL A 1 107 ? 10.267 6.948 -5.933 1.00 98.75 107 VAL A O 1
ATOM 827 N N . THR A 1 108 ? 8.415 5.861 -5.303 1.00 98.75 108 THR A N 1
ATOM 828 C CA . THR A 1 108 ? 7.838 5.807 -6.649 1.00 98.75 108 THR A CA 1
ATOM 829 C C . THR A 1 108 ? 7.171 7.128 -6.990 1.00 98.75 108 THR A C 1
ATOM 831 O O . THR A 1 108 ? 6.369 7.647 -6.219 1.00 98.75 108 THR A O 1
ATOM 834 N N . ASN A 1 109 ? 7.463 7.665 -8.172 1.00 98.44 109 ASN A N 1
ATOM 835 C CA . ASN A 1 109 ? 6.897 8.918 -8.663 1.00 98.44 109 ASN A CA 1
ATOM 836 C C . ASN A 1 109 ? 5.930 8.624 -9.808 1.00 98.44 109 ASN A C 1
ATOM 838 O O . ASN A 1 109 ? 6.338 8.445 -10.960 1.00 98.44 109 ASN A O 1
ATOM 842 N N . TYR A 1 110 ? 4.639 8.565 -9.490 1.00 97.50 110 TYR A N 1
ATOM 843 C CA . TYR A 1 110 ? 3.596 8.077 -10.392 1.00 97.50 110 TYR A CA 1
ATOM 844 C C . TYR A 1 110 ? 3.480 8.893 -11.682 1.00 97.50 110 TYR A C 1
ATOM 846 O O . TYR A 1 110 ? 3.334 8.328 -12.768 1.00 97.50 110 TYR A O 1
ATOM 854 N N . ILE A 1 111 ? 3.544 10.226 -11.573 1.00 96.19 111 ILE A N 1
ATOM 855 C CA . ILE A 1 111 ? 3.490 11.142 -12.725 1.00 96.19 111 ILE A CA 1
ATOM 856 C C . ILE A 1 111 ? 4.889 11.364 -13.296 1.00 96.19 111 ILE A C 1
ATOM 858 O O . ILE A 1 111 ? 5.046 11.397 -14.518 1.00 96.19 111 ILE A O 1
ATOM 862 N N . GLY A 1 112 ? 5.899 11.463 -12.427 1.00 97.06 112 GLY A N 1
ATOM 863 C CA . GLY A 1 112 ? 7.294 11.661 -12.817 1.00 97.06 112 GLY A CA 1
ATOM 864 C C . GLY A 1 112 ? 7.874 10.494 -13.619 1.00 97.06 112 GLY A C 1
ATOM 865 O O . GLY A 1 112 ? 8.799 10.698 -14.402 1.00 97.06 112 GLY A O 1
ATOM 866 N N . ARG A 1 113 ? 7.295 9.289 -13.485 1.00 97.81 113 ARG A N 1
ATOM 867 C CA . ARG A 1 113 ? 7.763 8.028 -14.093 1.00 97.81 113 ARG A CA 1
ATOM 868 C C . ARG A 1 113 ? 9.189 7.685 -13.693 1.00 97.81 113 ARG A C 1
ATOM 870 O O . ARG A 1 113 ? 9.992 7.234 -14.509 1.00 97.81 113 ARG A O 1
ATOM 877 N N . THR A 1 114 ? 9.489 7.924 -12.428 1.00 98.06 114 THR A N 1
ATOM 878 C CA . THR A 1 114 ? 10.797 7.672 -11.840 1.00 98.06 114 THR A CA 1
ATOM 879 C C . THR A 1 114 ? 10.655 6.993 -10.489 1.00 98.06 114 THR A C 1
ATOM 881 O O . THR A 1 114 ? 9.558 6.893 -9.935 1.00 98.06 114 THR A O 1
ATOM 884 N N . VAL A 1 115 ? 11.784 6.553 -9.949 1.00 98.56 115 VAL A N 1
ATOM 885 C CA . VAL A 1 115 ? 11.939 6.232 -8.537 1.00 98.56 115 VAL A CA 1
ATOM 886 C C . VAL A 1 115 ? 13.032 7.120 -7.960 1.00 98.56 115 VAL A C 1
ATOM 888 O O . VAL A 1 115 ? 14.164 7.092 -8.441 1.00 98.56 115 VAL A O 1
ATOM 891 N N . SER A 1 116 ? 12.700 7.926 -6.956 1.00 98.44 116 SER A N 1
ATOM 892 C CA . SER A 1 116 ? 13.677 8.754 -6.247 1.00 98.44 116 SER A CA 1
ATOM 893 C C . SER A 1 116 ? 14.481 7.922 -5.258 1.00 98.44 116 SER A C 1
ATOM 895 O O . SER A 1 116 ? 13.928 7.074 -4.555 1.00 98.44 116 SER A O 1
ATOM 897 N N . GLN A 1 117 ? 15.776 8.210 -5.191 1.00 97.69 117 GLN A N 1
ATOM 898 C CA . GLN A 1 117 ? 16.699 7.692 -4.197 1.00 97.69 117 GLN A CA 1
ATOM 899 C C . GLN A 1 117 ? 16.967 8.773 -3.156 1.00 97.69 117 GLN A C 1
ATOM 901 O O . GLN A 1 117 ? 17.525 9.824 -3.470 1.00 97.69 117 GLN A O 1
ATOM 906 N N . ILE A 1 118 ? 16.594 8.515 -1.908 1.00 98.25 118 ILE A N 1
ATOM 907 C CA . ILE A 1 118 ? 16.700 9.493 -0.828 1.00 98.25 118 ILE A CA 1
ATOM 908 C C . ILE A 1 118 ? 17.598 8.930 0.268 1.00 98.25 118 ILE A C 1
ATOM 910 O O . ILE A 1 118 ? 17.498 7.764 0.644 1.00 98.25 118 ILE A O 1
ATOM 914 N N . THR A 1 119 ? 18.504 9.749 0.788 1.00 96.94 119 THR A N 1
ATOM 915 C CA . THR A 1 119 ? 19.334 9.365 1.935 1.00 96.94 119 THR A CA 1
ATOM 916 C C . THR A 1 119 ? 18.497 9.298 3.211 1.00 96.94 119 THR A C 1
ATOM 918 O O . THR A 1 119 ? 17.459 9.942 3.331 1.00 96.94 119 THR A O 1
ATOM 921 N N . GLN A 1 120 ? 18.995 8.618 4.242 1.00 93.94 120 GLN A N 1
ATOM 922 C CA . GLN A 1 120 ? 18.357 8.642 5.569 1.00 93.94 120 GLN A CA 1
ATOM 923 C C . GLN A 1 120 ? 18.282 10.048 6.198 1.00 93.94 120 GLN A C 1
ATOM 925 O O . GLN A 1 120 ? 17.536 10.258 7.147 1.00 93.94 120 GLN A O 1
ATOM 930 N N . GLY A 1 121 ? 19.044 11.018 5.678 1.00 94.25 121 GLY A N 1
ATOM 931 C CA . GLY A 1 121 ? 18.969 12.423 6.079 1.00 94.25 121 GLY A CA 1
ATOM 932 C C . GLY A 1 121 ? 17.945 13.254 5.299 1.00 94.25 121 GLY A C 1
ATOM 933 O O . GLY A 1 121 ? 17.870 14.456 5.538 1.00 94.25 121 GLY A O 1
ATOM 934 N N . GLY A 1 122 ? 17.203 12.654 4.360 1.00 96.25 122 GLY A N 1
ATOM 935 C CA . GLY A 1 122 ? 16.180 13.340 3.564 1.00 96.25 122 GLY A CA 1
ATOM 936 C C . GLY A 1 122 ? 16.687 14.001 2.277 1.00 96.25 122 GLY A C 1
ATOM 937 O O . GLY A 1 122 ? 15.919 14.638 1.560 1.00 96.25 122 GLY A O 1
ATOM 938 N N . GLU A 1 123 ? 17.971 13.849 1.942 1.00 97.31 123 GLU A N 1
ATOM 939 C CA . GLU A 1 123 ? 18.518 14.356 0.677 1.00 97.31 123 GLU A CA 1
ATOM 940 C C . GLU A 1 123 ? 18.108 13.447 -0.488 1.00 97.31 123 GLU A C 1
ATOM 942 O O . GLU A 1 123 ? 18.465 12.270 -0.497 1.00 97.31 123 GLU A O 1
ATOM 947 N N . ASN A 1 124 ? 17.394 13.995 -1.472 1.00 96.12 124 ASN A N 1
ATOM 948 C CA . ASN A 1 124 ? 17.100 13.335 -2.743 1.00 96.12 124 ASN A CA 1
ATOM 949 C C . ASN A 1 124 ? 18.346 13.380 -3.644 1.00 96.12 124 ASN A C 1
ATOM 951 O O . ASN A 1 124 ? 18.707 14.442 -4.153 1.00 96.12 124 ASN A O 1
ATOM 955 N N . VAL A 1 125 ? 19.027 12.243 -3.789 1.00 96.62 125 VAL A N 1
ATOM 956 C CA . VAL A 1 125 ? 20.355 12.157 -4.420 1.00 96.62 125 VAL A CA 1
ATOM 957 C C . VAL A 1 125 ? 20.315 11.674 -5.863 1.00 96.62 125 VAL A C 1
ATOM 959 O O . VAL A 1 125 ? 21.253 11.950 -6.610 1.00 96.62 125 VAL A O 1
ATOM 962 N N . ASP A 1 126 ? 19.252 10.978 -6.264 1.00 94.81 126 ASP A N 1
ATOM 963 C CA . ASP A 1 126 ? 19.072 10.504 -7.636 1.00 94.81 126 ASP A CA 1
ATOM 964 C C . ASP A 1 126 ? 17.591 10.255 -7.965 1.00 94.81 126 ASP A C 1
ATOM 966 O O . ASP A 1 126 ? 16.749 10.100 -7.079 1.00 94.81 126 ASP A O 1
ATOM 970 N N . ALA A 1 127 ? 17.272 10.186 -9.256 1.00 94.56 127 ALA A N 1
ATOM 971 C CA . ALA A 1 127 ? 15.970 9.771 -9.761 1.00 94.56 127 ALA A CA 1
ATOM 972 C C . ALA A 1 127 ? 16.146 8.798 -10.932 1.00 94.56 127 ALA A C 1
ATOM 974 O O . ALA A 1 127 ? 16.534 9.171 -12.041 1.00 94.56 127 ALA A O 1
ATOM 975 N N . TRP A 1 128 ? 15.807 7.537 -10.690 1.00 96.62 128 TRP A N 1
ATOM 976 C CA . TRP A 1 128 ? 15.905 6.466 -11.669 1.00 96.62 128 TRP A CA 1
ATOM 977 C C . TRP A 1 128 ? 14.686 6.432 -12.593 1.00 96.62 128 TRP A C 1
ATOM 979 O O . TRP A 1 128 ? 13.556 6.351 -12.121 1.00 96.62 128 TRP A O 1
ATOM 989 N N . ALA A 1 129 ? 14.906 6.436 -13.908 1.00 96.31 129 ALA A N 1
ATOM 990 C CA . ALA A 1 129 ? 13.854 6.321 -14.916 1.00 96.31 129 ALA A CA 1
ATOM 991 C C . ALA A 1 129 ? 14.050 5.062 -15.778 1.00 96.31 129 ALA A C 1
ATOM 993 O O . ALA A 1 129 ? 14.872 5.064 -16.697 1.00 96.31 129 ALA A O 1
ATOM 994 N N . ALA A 1 130 ? 13.267 4.010 -15.532 1.00 94.06 130 ALA A N 1
ATOM 995 C CA . ALA A 1 130 ? 13.234 2.846 -16.414 1.00 94.06 130 ALA A CA 1
ATOM 996 C C . ALA A 1 130 ? 12.420 3.154 -17.692 1.00 94.06 130 ALA A C 1
ATOM 998 O O . ALA A 1 130 ? 11.343 3.755 -17.605 1.00 94.06 130 ALA A O 1
ATOM 999 N N . PRO A 1 131 ? 12.844 2.711 -18.894 1.00 92.38 131 PRO A N 1
ATOM 1000 C CA . PRO A 1 131 ? 12.102 2.964 -20.139 1.00 92.38 131 PRO A CA 1
ATOM 1001 C C . PRO A 1 131 ? 10.661 2.421 -20.151 1.00 92.38 131 PRO A C 1
ATOM 1003 O O . PRO A 1 131 ? 9.788 2.941 -20.864 1.00 92.38 131 PRO A O 1
ATOM 1006 N N . SER A 1 132 ? 10.412 1.357 -19.385 1.00 94.12 132 SER A N 1
ATOM 1007 C CA . SER A 1 132 ? 9.100 0.728 -19.226 1.00 94.12 132 SER A CA 1
ATOM 1008 C C . SER A 1 132 ? 8.167 1.505 -18.301 1.00 94.12 132 SER A C 1
ATOM 1010 O O . SER A 1 132 ? 6.961 1.319 -18.434 1.00 94.12 132 SER A O 1
ATOM 1012 N N . PHE A 1 133 ? 8.667 2.413 -17.450 1.00 97.12 133 PHE A N 1
ATOM 1013 C CA . PHE A 1 133 ? 7.809 3.127 -16.509 1.00 97.12 133 PHE A CA 1
ATOM 1014 C C . PHE A 1 133 ? 6.736 3.958 -17.225 1.00 97.12 133 PHE A C 1
ATOM 1016 O O . PHE A 1 133 ? 6.988 4.737 -18.157 1.00 97.12 133 PHE A O 1
ATOM 1023 N N . ARG A 1 134 ? 5.497 3.768 -16.785 1.00 97.19 134 ARG A N 1
ATOM 1024 C CA . ARG A 1 134 ? 4.294 4.501 -17.174 1.00 97.19 134 ARG A CA 1
ATOM 1025 C C . ARG A 1 134 ? 3.660 5.133 -15.952 1.00 97.19 134 ARG A C 1
ATOM 1027 O O . ARG A 1 134 ? 3.378 6.330 -16.013 1.00 97.19 134 ARG A O 1
ATOM 1034 N N . ASN A 1 135 ? 3.488 4.345 -14.892 1.00 97.62 135 ASN A N 1
ATOM 1035 C CA . ASN A 1 135 ? 2.916 4.721 -13.608 1.00 97.62 135 ASN A CA 1
ATOM 1036 C C . ASN A 1 135 ? 3.513 3.836 -12.493 1.00 97.62 135 ASN A C 1
ATOM 1038 O O . ASN A 1 135 ? 2.823 2.933 -12.001 1.00 97.62 135 ASN A O 1
ATOM 1042 N N . PRO A 1 136 ? 4.784 4.052 -12.102 1.00 98.31 136 PRO A N 1
ATOM 1043 C CA . PRO A 1 136 ? 5.376 3.316 -10.992 1.00 98.31 136 PRO A CA 1
ATOM 1044 C C . PRO A 1 136 ? 4.566 3.583 -9.716 1.00 98.31 136 PRO A C 1
ATOM 1046 O O . PRO A 1 136 ? 4.133 4.711 -9.468 1.00 98.31 136 PRO A O 1
ATOM 1049 N N . SER A 1 137 ? 4.318 2.532 -8.941 1.00 97.62 137 SER A N 1
ATOM 1050 C CA . SER A 1 137 ? 3.316 2.518 -7.870 1.00 97.62 137 SER A CA 1
ATOM 1051 C C . SER A 1 137 ? 3.888 1.946 -6.579 1.00 97.62 137 SER A C 1
ATOM 1053 O O . SER A 1 137 ? 4.232 2.735 -5.712 1.00 97.62 137 SER A O 1
ATOM 1055 N N . GLY A 1 138 ? 4.054 0.632 -6.453 1.00 98.25 138 GLY A N 1
ATOM 1056 C CA . GLY A 1 138 ? 4.685 -0.023 -5.310 1.00 98.25 138 GLY A CA 1
ATOM 1057 C C . GLY A 1 138 ? 6.196 -0.157 -5.477 1.00 98.25 138 GLY A C 1
ATOM 1058 O O . GLY A 1 138 ? 6.703 -0.237 -6.601 1.00 98.25 138 GLY A O 1
ATOM 1059 N N . VAL A 1 139 ? 6.919 -0.196 -4.357 1.00 98.56 139 VAL A N 1
ATOM 1060 C CA . VAL A 1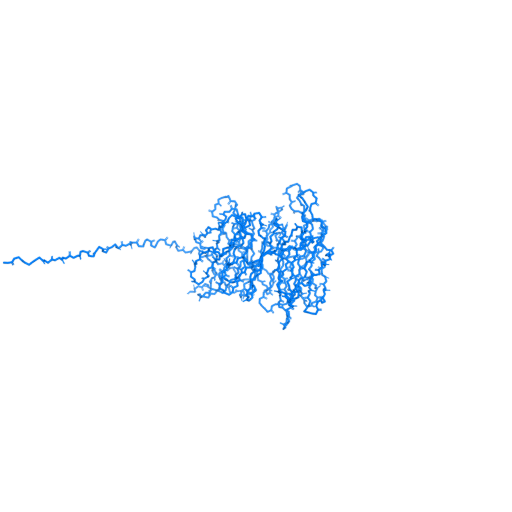 139 ? 8.371 -0.409 -4.325 1.00 98.56 139 VAL A CA 1
ATOM 1061 C C . VAL A 1 139 ? 8.790 -1.220 -3.104 1.00 98.56 139 VAL A C 1
ATOM 1063 O O . VAL A 1 139 ? 8.305 -0.974 -2.007 1.00 98.56 139 VAL A O 1
ATOM 1066 N N . ALA A 1 140 ? 9.720 -2.157 -3.291 1.00 98.25 140 ALA A N 1
ATOM 1067 C CA . ALA A 1 140 ? 10.340 -2.915 -2.207 1.00 98.25 140 ALA A CA 1
ATOM 1068 C C . ALA A 1 140 ? 11.779 -3.319 -2.554 1.00 98.25 140 ALA A C 1
ATOM 1070 O O . ALA A 1 140 ? 12.081 -3.615 -3.712 1.00 98.25 140 ALA A O 1
ATOM 1071 N N . GLU A 1 141 ? 12.663 -3.393 -1.558 1.00 97.88 141 GLU A N 1
ATOM 1072 C CA . GLU A 1 141 ? 13.931 -4.116 -1.704 1.00 97.88 141 GLU A CA 1
ATOM 1073 C C . GLU A 1 141 ? 13.749 -5.575 -1.282 1.00 97.88 141 GLU A C 1
ATOM 1075 O O . GLU A 1 141 ? 13.262 -5.860 -0.191 1.00 97.88 141 GLU A O 1
ATOM 1080 N N . PHE A 1 142 ? 14.168 -6.511 -2.133 1.00 98.25 142 PHE A N 1
ATOM 1081 C CA . PHE A 1 142 ? 14.114 -7.937 -1.833 1.00 98.25 142 PHE A CA 1
ATOM 1082 C C . PHE A 1 142 ? 15.210 -8.703 -2.575 1.00 98.25 142 PHE A C 1
ATOM 1084 O O . PHE A 1 142 ? 15.402 -8.530 -3.783 1.00 98.25 142 PHE A O 1
ATOM 1091 N N . ALA A 1 143 ? 15.924 -9.568 -1.847 1.00 96.75 143 ALA A N 1
ATOM 1092 C CA . ALA A 1 143 ? 16.986 -10.428 -2.377 1.00 96.75 143 ALA A CA 1
ATOM 1093 C C . ALA A 1 143 ? 18.037 -9.671 -3.227 1.00 96.75 143 ALA A C 1
ATOM 1095 O O . ALA A 1 143 ? 18.405 -10.110 -4.316 1.00 96.75 143 ALA A O 1
ATOM 1096 N N . GLY A 1 144 ? 18.493 -8.503 -2.753 1.00 96.38 144 GLY A N 1
ATOM 1097 C CA . GLY A 1 144 ? 19.511 -7.676 -3.426 1.00 96.38 144 GLY A CA 1
ATOM 1098 C C . GLY A 1 144 ? 19.013 -6.891 -4.646 1.00 96.38 144 GLY A C 1
ATOM 1099 O O . GLY A 1 144 ? 19.819 -6.350 -5.404 1.00 96.38 144 GLY A O 1
ATOM 1100 N N . HIS A 1 145 ? 17.698 -6.834 -4.854 1.00 98.00 145 HIS A N 1
ATOM 1101 C CA . HIS A 1 145 ? 17.083 -6.113 -5.961 1.00 98.00 145 HIS A CA 1
ATOM 1102 C C . HIS A 1 145 ? 16.048 -5.117 -5.454 1.00 98.00 145 HIS A C 1
ATOM 1104 O O . HIS A 1 145 ? 15.359 -5.374 -4.467 1.00 98.00 145 HIS A O 1
ATOM 1110 N N . LEU A 1 146 ? 15.902 -4.015 -6.179 1.00 98.12 146 LEU A N 1
ATOM 1111 C CA . LEU A 1 146 ? 14.756 -3.130 -6.073 1.00 98.12 146 LEU A CA 1
ATOM 1112 C C . LEU A 1 146 ? 13.664 -3.631 -7.016 1.00 98.12 146 LEU A C 1
ATOM 1114 O O . LEU A 1 146 ? 13.908 -3.816 -8.209 1.00 98.12 146 LEU A O 1
ATOM 1118 N N . TRP A 1 147 ? 12.468 -3.839 -6.486 1.00 98.62 147 TRP A N 1
ATOM 1119 C CA . TRP A 1 147 ? 11.289 -4.259 -7.229 1.00 98.62 147 TRP A CA 1
ATOM 1120 C C . TRP A 1 147 ? 10.307 -3.103 -7.279 1.00 98.62 147 TRP A C 1
ATOM 1122 O O . TRP A 1 147 ? 9.940 -2.567 -6.237 1.00 98.62 147 TRP A O 1
ATOM 1132 N N . VAL A 1 148 ? 9.891 -2.718 -8.482 1.00 98.81 148 VAL A N 1
ATOM 1133 C CA . VAL A 1 148 ? 8.981 -1.590 -8.701 1.00 98.81 148 VAL A CA 1
ATOM 1134 C C . VAL A 1 148 ? 7.813 -2.044 -9.551 1.00 98.81 148 VAL A C 1
ATOM 1136 O O . VAL A 1 148 ? 8.007 -2.489 -10.684 1.00 98.81 148 VAL A O 1
ATOM 1139 N N . THR A 1 149 ? 6.600 -1.921 -9.026 1.00 98.75 149 THR A N 1
ATOM 1140 C CA . THR A 1 149 ? 5.386 -2.264 -9.769 1.00 98.75 149 THR A CA 1
ATOM 1141 C C . THR A 1 149 ? 4.913 -1.071 -10.589 1.00 98.75 149 THR A C 1
ATOM 1143 O O . THR A 1 149 ? 4.952 0.075 -10.135 1.00 98.75 149 THR A O 1
ATOM 1146 N N . ASP A 1 150 ? 4.428 -1.325 -11.799 1.00 98.12 150 ASP A N 1
ATOM 1147 C CA . ASP A 1 150 ? 3.886 -0.314 -12.699 1.00 98.12 150 ASP A CA 1
ATOM 1148 C C . ASP A 1 150 ? 2.475 -0.696 -13.150 1.00 98.12 150 ASP A C 1
ATOM 1150 O O . ASP A 1 150 ? 2.267 -1.690 -13.856 1.00 98.12 150 ASP A O 1
ATOM 1154 N N . VAL A 1 151 ? 1.495 0.115 -12.744 1.00 97.06 151 VAL A N 1
ATOM 1155 C CA . VAL A 1 151 ? 0.074 -0.184 -12.976 1.00 97.06 151 VAL A CA 1
ATOM 1156 C C . VAL A 1 151 ? -0.382 0.120 -14.397 1.00 97.06 151 VAL A C 1
ATOM 1158 O O . VAL A 1 151 ? -1.415 -0.403 -14.809 1.00 97.06 151 VAL A O 1
ATOM 1161 N N . ASN A 1 152 ? 0.357 0.952 -15.142 1.00 96.56 152 ASN A N 1
ATOM 1162 C CA . ASN A 1 152 ? -0.004 1.400 -16.488 1.00 96.56 152 ASN A CA 1
ATOM 1163 C C . ASN A 1 152 ? -1.466 1.894 -16.591 1.00 96.56 152 ASN A C 1
ATOM 1165 O O . ASN A 1 152 ? -2.278 1.378 -17.367 1.00 96.56 152 ASN A O 1
ATOM 1169 N N . TYR A 1 153 ? -1.827 2.885 -15.774 1.00 95.00 153 TYR A N 1
ATOM 1170 C CA . TYR A 1 153 ? -3.155 3.495 -15.810 1.00 95.00 153 TYR A CA 1
ATOM 1171 C C . TYR A 1 153 ? -3.299 4.389 -17.042 1.00 95.00 153 TYR A C 1
ATOM 1173 O O . TYR A 1 153 ? -2.508 5.304 -17.273 1.00 95.00 153 TYR A O 1
ATOM 1181 N N . ILE A 1 154 ? -4.342 4.151 -17.833 1.00 93.12 154 ILE A N 1
ATOM 1182 C CA . ILE A 1 154 ? -4.521 4.834 -19.113 1.00 93.12 154 ILE A CA 1
ATOM 1183 C C . ILE A 1 154 ? -5.443 6.044 -18.951 1.00 93.12 154 ILE A C 1
ATOM 1185 O O . ILE A 1 154 ? -5.083 7.165 -19.310 1.00 93.12 154 ILE A O 1
ATOM 1189 N N . SER A 1 155 ? -6.662 5.823 -18.457 1.00 89.75 155 SER A N 1
ATOM 1190 C CA . SER A 1 155 ? -7.658 6.877 -18.226 1.00 89.75 155 SER A CA 1
ATOM 1191 C C . SER A 1 155 ? -8.879 6.328 -17.482 1.00 89.75 155 SER A C 1
ATOM 1193 O O . SER A 1 155 ? -9.075 5.112 -17.458 1.00 89.75 155 SER A O 1
ATOM 1195 N N . PRO A 1 156 ? -9.781 7.186 -16.966 1.00 83.44 156 PRO A N 1
ATOM 1196 C CA . PRO A 1 156 ? -11.016 6.721 -16.333 1.00 83.44 156 PRO A CA 1
ATOM 1197 C C . PRO A 1 156 ? -11.908 5.863 -17.241 1.00 83.44 156 PRO A C 1
ATOM 1199 O O . PRO A 1 156 ? -12.638 5.014 -16.746 1.00 83.44 156 PRO A O 1
ATOM 1202 N N . SER A 1 157 ? -11.864 6.075 -18.562 1.00 82.31 157 SER A N 1
ATOM 1203 C CA . SER A 1 157 ? -12.689 5.335 -19.526 1.00 82.31 157 SER A CA 1
ATOM 1204 C C . SER A 1 157 ? -12.026 4.070 -20.068 1.00 82.31 157 SER A C 1
ATOM 1206 O O . SER A 1 157 ? -12.728 3.181 -20.542 1.00 82.31 157 SER A O 1
ATOM 1208 N N . GLN A 1 158 ? -10.694 3.992 -20.039 1.00 85.69 158 GLN A N 1
ATOM 1209 C CA . GLN A 1 158 ? -9.939 2.838 -20.543 1.00 85.69 158 GLN A CA 1
ATOM 1210 C C . GLN A 1 158 ? -9.422 1.932 -19.420 1.00 85.69 158 GLN A C 1
ATOM 1212 O O . GLN A 1 158 ? -9.086 0.782 -19.684 1.00 85.69 158 GLN A O 1
ATOM 1217 N N . GLY A 1 159 ? -9.387 2.421 -18.179 1.00 89.81 159 GLY A N 1
ATOM 1218 C CA . GLY A 1 159 ? -8.876 1.693 -17.025 1.00 89.81 159 GLY A CA 1
ATOM 1219 C C . GLY A 1 159 ? -7.364 1.495 -17.105 1.00 89.81 159 GLY A C 1
ATOM 1220 O O . GLY A 1 159 ? -6.610 2.449 -17.318 1.00 89.81 159 GLY A O 1
ATOM 1221 N N . PHE A 1 160 ? -6.940 0.248 -16.930 1.00 93.81 160 PHE A N 1
ATOM 1222 C CA . PHE A 1 160 ? -5.542 -0.159 -16.816 1.00 93.81 160 PHE A CA 1
ATOM 1223 C C . PHE A 1 160 ? -5.101 -0.936 -18.058 1.00 93.81 160 PHE A C 1
ATOM 1225 O O . PHE A 1 160 ? -5.836 -1.785 -18.567 1.00 93.81 160 PHE A O 1
ATOM 1232 N N . GLY A 1 161 ? -3.901 -0.634 -18.550 1.00 95.50 161 GLY A N 1
ATOM 1233 C CA . GLY A 1 161 ? -3.209 -1.440 -19.550 1.00 95.50 161 GLY A CA 1
ATOM 1234 C C . GLY A 1 161 ? -2.420 -2.585 -18.908 1.00 95.50 161 GLY A C 1
ATOM 1235 O O . GLY A 1 161 ? -2.426 -2.720 -17.685 1.00 95.50 161 GLY A O 1
ATOM 1236 N N . PRO A 1 162 ? -1.717 -3.403 -19.716 1.00 96.31 162 PRO A N 1
ATOM 1237 C CA . PRO A 1 162 ? -0.828 -4.441 -19.199 1.00 96.31 162 PRO A CA 1
ATOM 1238 C C . PRO A 1 162 ? 0.160 -3.860 -18.185 1.00 96.31 162 PRO A C 1
ATOM 1240 O O . PRO A 1 162 ? 0.834 -2.872 -18.493 1.00 96.31 162 PRO A O 1
ATOM 1243 N N . SER A 1 163 ? 0.207 -4.453 -16.993 1.00 96.44 163 SER A N 1
ATOM 1244 C CA . SER A 1 163 ? 1.104 -4.044 -15.913 1.00 96.44 163 SER A CA 1
ATOM 1245 C C . SER A 1 163 ? 2.469 -4.706 -16.062 1.00 96.44 163 SER A C 1
ATOM 1247 O O . SER A 1 163 ? 2.598 -5.802 -16.616 1.00 96.44 163 SER A O 1
ATOM 1249 N N . THR A 1 164 ? 3.497 -4.031 -15.559 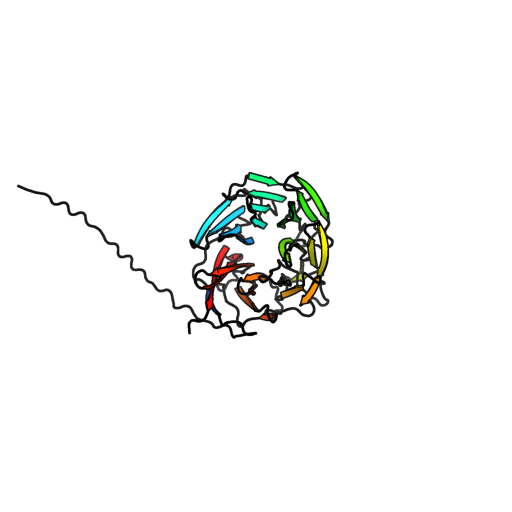1.00 98.19 164 THR A N 1
ATOM 1250 C CA . THR A 1 164 ? 4.866 -4.554 -15.545 1.00 98.19 164 THR A CA 1
ATOM 1251 C C . THR A 1 164 ? 5.482 -4.389 -14.174 1.00 98.19 164 THR A C 1
ATOM 1253 O O . THR A 1 164 ? 5.107 -3.490 -13.427 1.00 98.19 164 THR A O 1
ATOM 1256 N N . VAL A 1 165 ? 6.478 -5.207 -13.874 1.00 98.62 165 VAL A N 1
ATOM 1257 C CA . VAL A 1 165 ? 7.351 -5.031 -12.717 1.00 98.62 165 VAL A CA 1
ATOM 1258 C C . VAL A 1 165 ? 8.763 -4.841 -13.232 1.00 98.62 165 VAL A C 1
ATOM 1260 O O . VAL A 1 165 ? 9.221 -5.600 -14.084 1.00 98.62 165 VAL A O 1
ATOM 1263 N N . VAL A 1 166 ? 9.449 -3.814 -12.745 1.00 98.50 166 VAL A N 1
ATOM 1264 C CA . VAL A 1 166 ? 10.864 -3.600 -13.043 1.00 98.50 166 VAL A CA 1
ATOM 1265 C C . VAL A 1 166 ? 11.672 -4.043 -11.838 1.00 98.50 166 VAL A C 1
ATOM 1267 O O . VAL A 1 166 ? 11.493 -3.533 -10.734 1.00 98.50 166 VAL A O 1
ATOM 1270 N N . LYS A 1 167 ? 12.555 -5.008 -12.065 1.00 97.94 167 LYS A N 1
ATOM 1271 C CA . LYS A 1 167 ? 13.510 -5.516 -11.089 1.00 97.94 167 LYS A CA 1
ATOM 1272 C C . LYS A 1 167 ? 14.882 -4.955 -11.441 1.00 97.94 167 LYS A C 1
ATOM 1274 O O . LYS A 1 167 ? 15.382 -5.223 -12.529 1.00 97.94 167 LYS A O 1
ATOM 1279 N N . ARG A 1 168 ? 15.495 -4.194 -10.536 1.00 97.81 168 ARG A N 1
ATOM 1280 C CA . ARG A 1 168 ? 16.845 -3.637 -10.703 1.00 97.81 168 ARG A CA 1
ATOM 1281 C C . ARG A 1 168 ? 17.794 -4.244 -9.685 1.00 97.81 168 ARG A C 1
ATOM 1283 O O . ARG A 1 168 ? 17.506 -4.236 -8.493 1.00 97.81 168 ARG A O 1
ATOM 1290 N N . ASN A 1 169 ? 18.927 -4.763 -10.139 1.00 97.50 169 ASN A N 1
ATOM 1291 C CA . ASN A 1 169 ? 19.997 -5.204 -9.255 1.00 97.50 169 ASN A CA 1
ATOM 1292 C C . ASN A 1 169 ? 20.656 -3.986 -8.592 1.00 97.50 169 ASN A C 1
ATOM 1294 O O . ASN A 1 169 ? 21.079 -3.065 -9.285 1.00 97.50 169 ASN A O 1
ATOM 1298 N N . LEU A 1 170 ? 20.741 -3.979 -7.260 1.00 95.50 170 LEU A N 1
ATOM 1299 C CA . LEU A 1 170 ? 21.254 -2.830 -6.504 1.00 95.50 170 LEU A CA 1
ATOM 1300 C C . LEU A 1 170 ? 22.785 -2.680 -6.559 1.00 95.50 170 LEU A C 1
ATOM 1302 O O . LEU A 1 170 ? 23.306 -1.632 -6.185 1.00 95.50 170 LEU A O 1
ATOM 1306 N N . GLU A 1 171 ? 23.514 -3.708 -7.000 1.00 96.12 171 GLU A N 1
ATOM 1307 C CA . GLU A 1 171 ? 24.976 -3.678 -7.133 1.00 96.12 171 GLU A CA 1
ATOM 1308 C C . GLU A 1 171 ? 25.432 -3.371 -8.565 1.00 96.12 171 GLU A C 1
ATOM 1310 O O . GLU A 1 171 ? 26.436 -2.683 -8.758 1.00 96.12 171 GLU A O 1
ATOM 1315 N N . THR A 1 172 ? 24.732 -3.909 -9.570 1.00 97.19 172 THR A N 1
ATOM 1316 C CA . THR A 1 172 ? 25.136 -3.831 -10.986 1.00 97.19 172 THR A CA 1
ATOM 1317 C C . THR A 1 172 ? 24.310 -2.856 -11.816 1.00 97.19 172 THR A C 1
ATOM 1319 O O . THR A 1 172 ? 24.697 -2.572 -12.949 1.00 97.19 172 THR A O 1
ATOM 1322 N N . ASP A 1 173 ? 23.188 -2.366 -11.282 1.00 95.25 173 ASP A N 1
ATOM 1323 C CA . ASP A 1 173 ? 22.175 -1.584 -12.001 1.00 95.25 173 ASP A CA 1
ATOM 1324 C C . ASP A 1 173 ? 21.548 -2.302 -13.205 1.00 95.25 173 ASP A C 1
ATOM 1326 O O . ASP A 1 173 ? 20.891 -1.679 -14.037 1.00 95.25 173 ASP A O 1
ATOM 1330 N N . GLU A 1 174 ? 21.717 -3.621 -13.309 1.00 97.25 174 GLU A N 1
ATOM 1331 C CA . GLU A 1 174 ? 21.054 -4.412 -14.342 1.00 97.25 174 GLU A CA 1
ATOM 1332 C C . GLU A 1 174 ? 19.543 -4.457 -14.094 1.00 97.25 174 GLU A C 1
ATOM 1334 O O . GLU A 1 174 ? 19.086 -4.693 -12.973 1.00 97.25 174 GLU A O 1
ATOM 1339 N N . GLU A 1 175 ? 18.771 -4.245 -15.158 1.00 97.62 175 GLU A N 1
ATOM 1340 C CA . GLU A 1 175 ? 17.313 -4.166 -15.116 1.00 97.62 175 GLU A CA 1
ATOM 1341 C C . GLU A 1 175 ? 16.669 -5.333 -15.867 1.00 97.62 175 GLU A C 1
ATOM 1343 O O . GLU A 1 175 ? 17.068 -5.691 -16.978 1.00 97.62 175 GLU A O 1
ATOM 1348 N N . GLU A 1 176 ? 15.605 -5.872 -15.283 1.00 97.62 176 GLU A N 1
ATOM 1349 C CA . GLU A 1 176 ? 14.701 -6.836 -15.894 1.00 97.62 176 GLU A CA 1
ATOM 1350 C C . GLU A 1 176 ? 13.272 -6.285 -15.841 1.00 97.62 176 GLU A C 1
ATOM 1352 O O . GLU A 1 176 ? 12.814 -5.807 -14.803 1.00 97.62 176 GLU A O 1
ATOM 1357 N N . VAL A 1 177 ? 12.559 -6.356 -16.968 1.00 98.19 177 VAL A N 1
ATOM 1358 C CA . VAL A 1 177 ? 11.138 -6.002 -17.048 1.00 98.19 177 VAL A CA 1
ATOM 1359 C C . VAL A 1 177 ? 10.327 -7.285 -17.134 1.00 98.19 177 VAL A C 1
ATOM 1361 O O . VAL A 1 177 ? 10.488 -8.065 -18.071 1.00 98.19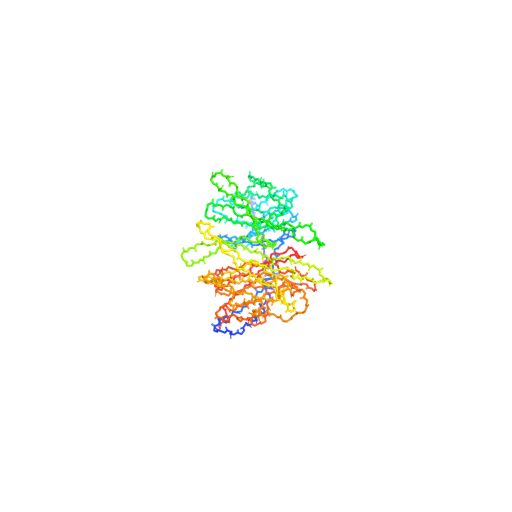 177 VAL A O 1
ATOM 1364 N N . ILE A 1 178 ? 9.440 -7.474 -16.166 1.00 98.19 178 ILE A N 1
ATOM 1365 C CA . ILE A 1 178 ? 8.569 -8.635 -16.037 1.00 98.19 178 ILE A CA 1
ATOM 1366 C C . ILE A 1 178 ? 7.157 -8.200 -16.429 1.00 98.19 178 ILE A C 1
ATOM 1368 O O . ILE A 1 178 ? 6.598 -7.274 -15.840 1.00 98.19 178 ILE A O 1
ATOM 1372 N N . GLU A 1 179 ? 6.581 -8.845 -17.441 1.00 97.88 179 GLU A N 1
ATOM 1373 C CA . GLU A 1 179 ? 5.173 -8.649 -17.794 1.00 97.88 179 GLU A CA 1
ATOM 1374 C C . GLU A 1 179 ? 4.284 -9.421 -16.818 1.00 97.88 179 GLU A C 1
ATOM 1376 O O . GLU A 1 179 ? 4.491 -10.615 -16.588 1.00 97.88 179 GLU A O 1
ATOM 1381 N N . MET A 1 180 ? 3.283 -8.744 -16.258 1.00 97.94 180 MET A N 1
ATOM 1382 C CA . MET A 1 180 ? 2.382 -9.350 -15.283 1.00 97.94 180 MET A CA 1
ATOM 1383 C C . MET A 1 180 ? 1.162 -9.962 -15.968 1.00 97.94 180 MET A C 1
ATOM 1385 O O . MET A 1 180 ? 0.621 -9.418 -16.932 1.00 97.94 180 MET A O 1
ATOM 1389 N N . ALA A 1 181 ? 0.704 -11.103 -15.448 1.00 96.94 181 ALA A N 1
ATOM 1390 C CA . ALA A 1 181 ? -0.464 -11.803 -15.983 1.00 96.94 181 ALA A CA 1
ATOM 1391 C C . ALA A 1 181 ? -1.790 -11.077 -15.685 1.00 96.94 181 ALA A C 1
ATOM 1393 O O . ALA A 1 181 ? -2.773 -11.267 -16.402 1.00 96.94 181 ALA A O 1
ATOM 1394 N N . PHE A 1 182 ? -1.812 -10.246 -14.640 1.00 97.25 182 PHE A N 1
ATOM 1395 C CA . PHE A 1 182 ? -2.989 -9.527 -14.166 1.00 97.25 182 PHE A CA 1
ATOM 1396 C C . PHE A 1 182 ? -2.765 -8.016 -14.239 1.00 97.25 182 PHE A C 1
ATOM 1398 O O . PHE A 1 182 ? -1.637 -7.528 -14.202 1.00 97.25 182 PHE A O 1
ATOM 1405 N N . LEU A 1 183 ? -3.862 -7.275 -14.384 1.00 96.81 183 LEU A N 1
ATOM 1406 C CA . LEU A 1 183 ? -3.832 -5.819 -14.479 1.00 96.81 183 LEU A CA 1
ATOM 1407 C C . LEU A 1 183 ? -3.708 -5.184 -13.095 1.00 96.81 183 LEU A C 1
ATOM 1409 O O . LEU A 1 183 ? -4.146 -5.754 -12.093 1.00 96.81 183 LEU A O 1
ATOM 1413 N N . ASN A 1 184 ? -3.214 -3.947 -13.081 1.00 96.31 184 ASN A N 1
ATOM 1414 C CA . ASN A 1 184 ? -3.116 -3.115 -11.890 1.00 96.31 184 ASN A CA 1
ATOM 1415 C C . ASN A 1 184 ? -2.268 -3.776 -10.784 1.00 96.31 184 ASN A C 1
ATOM 1417 O O . ASN A 1 184 ? -2.703 -3.889 -9.639 1.00 96.31 184 ASN A O 1
ATOM 1421 N N . THR A 1 185 ? -1.066 -4.244 -11.139 1.00 97.81 185 THR A N 1
ATOM 1422 C CA . THR A 1 185 ? -0.039 -4.660 -10.167 1.00 97.81 185 THR A CA 1
ATOM 1423 C C . THR A 1 185 ? 0.457 -3.426 -9.425 1.00 97.81 185 THR A C 1
ATOM 1425 O O . THR A 1 185 ? 1.236 -2.641 -9.963 1.00 97.81 185 THR A O 1
ATOM 1428 N N . GLN A 1 186 ? -0.064 -3.213 -8.220 1.00 96.19 186 GLN A N 1
ATOM 1429 C CA . GLN A 1 186 ? -0.026 -1.915 -7.547 1.00 96.19 186 GLN A CA 1
ATOM 1430 C C . GLN A 1 186 ? 0.879 -1.895 -6.319 1.00 96.19 186 GLN A C 1
ATOM 1432 O O . GLN A 1 186 ? 1.473 -0.860 -6.028 1.00 96.19 186 GLN A O 1
ATOM 1437 N N . PHE A 1 187 ? 0.979 -3.012 -5.601 1.00 97.94 187 PHE A N 1
ATOM 1438 C CA . PHE A 1 187 ? 1.701 -3.081 -4.331 1.00 97.94 187 PHE A CA 1
ATOM 1439 C C . PHE A 1 187 ? 2.833 -4.100 -4.407 1.00 97.94 187 PHE A C 1
ATOM 1441 O O . PHE A 1 187 ? 2.682 -5.147 -5.042 1.00 97.94 187 PHE A O 1
ATOM 1448 N N . ALA A 1 188 ? 3.939 -3.783 -3.738 1.00 98.44 188 ALA A N 1
ATOM 1449 C CA . ALA A 1 188 ? 5.076 -4.662 -3.512 1.00 98.44 188 ALA A CA 1
ATOM 1450 C C . ALA A 1 188 ? 5.477 -4.535 -2.045 1.00 98.44 188 ALA A C 1
ATOM 1452 O O . ALA A 1 188 ? 5.870 -3.455 -1.617 1.00 98.44 188 ALA A O 1
ATOM 1453 N N . ASP A 1 189 ? 5.388 -5.628 -1.296 1.00 97.88 189 ASP A N 1
ATOM 1454 C CA . ASP A 1 189 ? 5.725 -5.653 0.125 1.00 97.88 189 ASP A CA 1
ATOM 1455 C C . ASP A 1 189 ? 6.422 -6.982 0.465 1.00 97.88 189 ASP A C 1
ATOM 1457 O O . ASP A 1 189 ? 6.170 -8.017 -0.160 1.00 97.88 189 ASP A O 1
ATOM 1461 N N . VAL A 1 190 ? 7.324 -6.955 1.446 1.00 97.88 190 VAL A N 1
ATOM 1462 C CA . VAL A 1 190 ? 8.063 -8.139 1.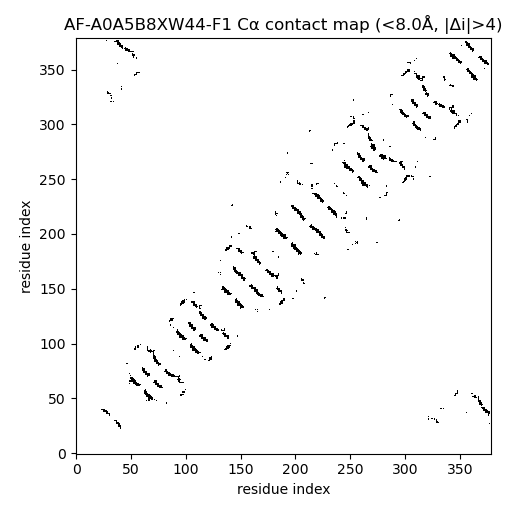910 1.00 97.88 190 VAL A CA 1
ATOM 1463 C C . VAL A 1 190 ? 7.409 -8.677 3.176 1.00 97.88 190 VAL A C 1
ATOM 1465 O O . VAL A 1 190 ? 7.118 -7.922 4.103 1.00 97.88 190 VAL A O 1
ATOM 1468 N N . PHE A 1 191 ? 7.193 -9.989 3.217 1.00 98.12 191 PHE A N 1
ATOM 1469 C CA . PHE A 1 191 ? 6.534 -10.683 4.320 1.00 98.12 191 PHE A CA 1
ATOM 1470 C C . PHE A 1 191 ? 7.359 -11.866 4.810 1.00 98.12 191 PHE A C 1
ATOM 1472 O O . PHE A 1 191 ? 8.105 -12.486 4.051 1.00 98.12 191 PHE A O 1
ATOM 1479 N N . GLN A 1 192 ? 7.181 -12.215 6.082 1.00 97.25 192 GLN A N 1
ATOM 1480 C CA . GLN A 1 192 ? 7.865 -13.345 6.701 1.00 97.25 192 GLN A CA 1
ATOM 1481 C C . GLN A 1 192 ? 7.083 -14.644 6.455 1.00 97.25 192 GLN A C 1
ATOM 1483 O O . GLN A 1 192 ? 5.880 -14.707 6.696 1.00 97.25 192 GLN A O 1
ATOM 1488 N N . LEU A 1 193 ? 7.751 -15.717 6.044 1.00 96.12 193 LEU A N 1
ATOM 1489 C CA . LEU A 1 193 ? 7.185 -17.057 5.895 1.00 96.12 193 LEU A CA 1
ATOM 1490 C C . LEU A 1 193 ? 8.098 -18.083 6.575 1.00 96.12 193 LEU A C 1
ATOM 1492 O O . LEU A 1 193 ? 9.088 -18.546 6.012 1.00 96.12 193 LEU A O 1
ATOM 1496 N N . GLY A 1 194 ? 7.769 -18.442 7.818 1.00 93.62 194 GLY A N 1
ATOM 1497 C CA . GLY A 1 194 ? 8.669 -19.244 8.649 1.00 93.62 194 GLY A CA 1
ATOM 1498 C C . GLY A 1 194 ? 9.951 -18.465 8.943 1.00 93.62 194 GLY A C 1
ATOM 1499 O O . GLY A 1 194 ? 9.875 -17.360 9.471 1.00 93.62 194 GLY A O 1
ATOM 1500 N N . ASP A 1 195 ? 11.105 -19.015 8.567 1.00 94.00 195 ASP A N 1
ATOM 1501 C CA . ASP A 1 195 ? 12.420 -18.370 8.721 1.00 94.00 195 ASP A CA 1
ATOM 1502 C C . ASP A 1 195 ? 12.871 -17.604 7.458 1.00 94.00 195 ASP A C 1
ATOM 1504 O O . ASP A 1 195 ? 13.948 -17.010 7.448 1.00 94.00 195 ASP A O 1
ATOM 1508 N N . GLU A 1 196 ? 12.065 -17.604 6.393 1.00 95.81 196 GLU A N 1
ATOM 1509 C CA . GLU A 1 196 ? 12.381 -16.958 5.115 1.00 95.81 196 GLU A CA 1
ATOM 1510 C C . GLU A 1 196 ? 11.542 -15.698 4.892 1.00 95.81 196 GLU A C 1
ATOM 1512 O O . GLU A 1 196 ? 10.412 -15.595 5.363 1.00 95.81 196 GLU A O 1
ATOM 1517 N N . GLU A 1 197 ? 12.071 -14.752 4.123 1.00 97.44 197 GLU A N 1
ATOM 1518 C CA . GLU A 1 197 ? 11.292 -13.638 3.586 1.00 97.44 197 GLU A CA 1
ATOM 1519 C C . GLU A 1 197 ? 10.813 -13.971 2.170 1.00 97.44 197 GLU A C 1
ATOM 1521 O O . GLU A 1 197 ? 11.527 -14.594 1.377 1.00 97.44 197 GLU A O 1
ATOM 1526 N N . VAL A 1 198 ? 9.612 -13.508 1.836 1.00 98.56 198 VAL A N 1
ATOM 1527 C CA . VAL A 1 198 ? 9.055 -13.555 0.485 1.00 98.56 198 VAL A CA 1
ATOM 1528 C C . VAL A 1 198 ? 8.624 -12.161 0.059 1.00 98.56 198 VAL A C 1
ATOM 1530 O O . VAL A 1 198 ? 8.080 -11.397 0.855 1.00 98.56 198 VAL A O 1
ATOM 1533 N N . LEU A 1 199 ? 8.831 -11.840 -1.213 1.00 98.81 199 LEU A N 1
ATOM 1534 C CA . LEU A 1 199 ? 8.226 -10.663 -1.822 1.00 98.81 199 LEU A CA 1
ATOM 1535 C C . LEU A 1 199 ? 6.823 -11.021 -2.299 1.00 98.81 199 LEU A C 1
ATOM 1537 O O . LEU A 1 199 ? 6.622 -12.042 -2.958 1.00 98.81 199 LEU A O 1
ATOM 1541 N N . VAL A 1 200 ? 5.862 -10.163 -1.988 1.00 98.81 200 VAL A N 1
ATOM 1542 C CA . VAL A 1 200 ? 4.481 -10.297 -2.432 1.00 98.81 200 VAL A CA 1
ATOM 1543 C C . VAL A 1 200 ? 4.123 -9.107 -3.298 1.00 98.81 200 VAL A C 1
ATOM 1545 O O . VAL A 1 200 ? 4.192 -7.959 -2.861 1.00 98.81 200 VAL A O 1
ATOM 1548 N N . LEU A 1 201 ? 3.719 -9.398 -4.531 1.00 98.75 201 LEU A N 1
ATOM 1549 C CA . LEU A 1 201 ? 3.164 -8.412 -5.445 1.00 98.75 201 LEU A CA 1
ATOM 1550 C C . LEU A 1 201 ? 1.655 -8.597 -5.502 1.00 98.75 201 LEU A C 1
ATOM 1552 O O . LEU A 1 201 ? 1.164 -9.709 -5.706 1.00 98.75 201 LEU A O 1
ATOM 1556 N N . THR A 1 202 ? 0.916 -7.506 -5.332 1.00 98.56 202 THR A N 1
ATOM 1557 C CA . THR A 1 202 ? -0.549 -7.549 -5.366 1.00 98.56 202 THR A CA 1
ATOM 1558 C C . THR A 1 202 ? -1.061 -6.861 -6.618 1.00 98.56 202 THR A C 1
ATOM 1560 O O . THR A 1 202 ? -0.839 -5.666 -6.833 1.00 98.56 202 THR A O 1
ATOM 1563 N N . SER A 1 203 ? -1.765 -7.635 -7.438 1.00 98.06 203 SER A N 1
ATOM 1564 C CA . SER A 1 203 ? -2.522 -7.149 -8.582 1.00 98.06 203 SER A CA 1
ATOM 1565 C C . SER A 1 203 ? -3.980 -6.988 -8.187 1.00 98.06 203 SER A C 1
ATOM 1567 O O . SER A 1 203 ? -4.696 -7.968 -7.987 1.00 98.06 203 SER A O 1
ATOM 1569 N N . THR A 1 204 ? -4.425 -5.740 -8.100 1.00 95.25 204 THR A N 1
ATOM 1570 C CA . THR A 1 204 ? -5.791 -5.366 -7.710 1.00 95.25 204 THR A CA 1
ATOM 1571 C C . THR A 1 204 ? -6.831 -5.845 -8.732 1.00 95.25 204 THR A C 1
ATOM 1573 O O . THR A 1 204 ? -7.993 -6.061 -8.389 1.00 95.25 204 THR A O 1
ATOM 1576 N N . GLY A 1 205 ? -6.424 -6.022 -9.994 1.00 94.06 205 GLY A N 1
ATOM 1577 C CA . GLY A 1 205 ? -7.333 -6.180 -11.124 1.00 94.06 205 GLY A CA 1
ATOM 1578 C C . GLY A 1 205 ? -7.864 -4.832 -11.622 1.00 94.06 205 GLY A C 1
ATOM 1579 O O . GLY A 1 205 ? -7.682 -3.776 -11.004 1.00 94.06 205 GLY A O 1
ATOM 1580 N N . ALA A 1 206 ? -8.509 -4.844 -12.787 1.00 90.94 206 ALA A N 1
ATOM 1581 C CA . ALA A 1 206 ? -9.091 -3.647 -13.370 1.00 90.94 206 ALA A CA 1
ATOM 1582 C C . ALA A 1 206 ? -10.339 -3.223 -12.594 1.00 90.94 206 ALA A C 1
ATOM 1584 O O . ALA A 1 206 ? -11.320 -3.965 -12.521 1.00 90.94 206 ALA A O 1
ATOM 1585 N N . VAL A 1 207 ? -10.333 -1.990 -12.096 1.00 87.38 207 VAL A N 1
ATOM 1586 C CA . VAL A 1 207 ? -11.496 -1.345 -11.480 1.00 87.38 207 VAL A CA 1
ATOM 1587 C C . VAL A 1 207 ? -12.029 -0.270 -12.423 1.00 87.38 207 VAL A C 1
ATOM 1589 O O . VAL A 1 207 ? -11.257 0.516 -12.976 1.00 87.38 207 VAL A O 1
ATOM 1592 N N . GLN A 1 208 ? -13.345 -0.236 -12.621 1.00 83.00 208 GLN A N 1
ATOM 1593 C CA . GLN A 1 208 ? -14.027 0.795 -13.406 1.00 83.00 208 GLN A CA 1
ATOM 1594 C C . GLN A 1 208 ? -15.144 1.444 -12.597 1.00 83.00 208 GLN A C 1
ATOM 1596 O O . GLN A 1 208 ? -15.768 0.798 -11.761 1.00 83.00 208 GLN A O 1
ATOM 1601 N N . PHE A 1 209 ? -15.425 2.712 -12.893 1.00 78.06 209 PHE A N 1
ATOM 1602 C CA . PHE A 1 209 ? -16.576 3.413 -12.335 1.00 78.06 209 PHE A CA 1
ATOM 1603 C C . PHE A 1 209 ? -17.784 3.255 -13.262 1.00 78.06 209 PHE A C 1
ATOM 1605 O O . PHE A 1 209 ? -17.842 3.880 -14.323 1.00 78.06 209 PHE A O 1
ATOM 1612 N N . VAL A 1 210 ? -18.758 2.440 -12.860 1.00 75.12 210 VAL A N 1
ATOM 1613 C CA . VAL A 1 210 ? -20.027 2.228 -13.571 1.00 75.12 210 VAL A CA 1
ATOM 1614 C C . VAL A 1 210 ? -21.150 2.792 -12.710 1.00 75.12 210 VAL A C 1
ATOM 1616 O O . VAL A 1 210 ? -21.257 2.452 -11.541 1.00 75.12 210 VAL A O 1
ATOM 1619 N N . ASP A 1 211 ? -21.959 3.707 -13.249 1.00 78.56 211 ASP A N 1
ATOM 1620 C CA . ASP A 1 211 ? -23.038 4.378 -12.501 1.00 78.56 211 ASP A CA 1
ATOM 1621 C C . ASP A 1 211 ? -22.585 5.014 -11.170 1.00 78.56 211 ASP A C 1
ATOM 1623 O O . ASP A 1 211 ? -23.329 5.059 -10.193 1.00 78.56 211 ASP A O 1
ATOM 1627 N N . ARG A 1 212 ? -21.361 5.569 -11.164 1.00 75.38 212 ARG A N 1
ATOM 1628 C CA . ARG A 1 212 ? -20.663 6.130 -9.988 1.00 75.38 212 ARG A CA 1
ATOM 1629 C C . ARG A 1 212 ? -20.275 5.103 -8.921 1.00 75.38 212 ARG A C 1
ATOM 1631 O O . ARG A 1 212 ? -19.947 5.528 -7.822 1.00 75.38 212 ARG A O 1
ATOM 1638 N N . LYS A 1 213 ? -20.286 3.814 -9.263 1.00 78.75 213 LYS A N 1
ATOM 1639 C CA . LYS A 1 213 ? -19.810 2.731 -8.411 1.00 78.75 213 LYS A CA 1
ATOM 1640 C C . LYS A 1 213 ? -18.498 2.145 -8.909 1.00 78.75 213 LYS A C 1
ATOM 1642 O O . LYS A 1 213 ? -18.373 1.851 -10.099 1.00 78.75 213 LYS A O 1
ATOM 1647 N N . ALA A 1 214 ? -17.530 1.977 -8.024 1.00 80.81 214 ALA A N 1
ATOM 1648 C CA . ALA A 1 214 ? -16.275 1.295 -8.279 1.00 80.81 214 ALA A CA 1
ATOM 1649 C C . ALA A 1 214 ? -16.522 -0.216 -8.334 1.00 80.81 214 ALA A C 1
ATOM 1651 O O . ALA A 1 214 ? -16.931 -0.842 -7.361 1.00 80.81 214 ALA A O 1
ATOM 1652 N N . MET A 1 215 ? -16.269 -0.817 -9.492 1.00 82.56 215 MET A N 1
ATOM 1653 C CA . MET A 1 215 ? -16.519 -2.232 -9.735 1.00 82.56 215 MET A CA 1
ATOM 1654 C C . MET A 1 215 ? -15.259 -2.915 -10.240 1.00 82.56 215 MET A C 1
ATOM 1656 O O . MET A 1 215 ? -14.622 -2.439 -11.183 1.00 82.56 215 MET A O 1
ATOM 1660 N N . ALA A 1 216 ? -14.930 -4.064 -9.650 1.00 87.81 216 ALA A N 1
ATOM 1661 C CA . ALA A 1 216 ? -13.941 -4.964 -10.221 1.00 87.81 216 ALA A CA 1
ATOM 1662 C C . ALA A 1 216 ? -14.474 -5.524 -11.555 1.00 87.81 216 ALA A C 1
ATOM 1664 O O . ALA A 1 216 ? -15.594 -6.026 -11.644 1.00 87.81 216 ALA A O 1
ATOM 1665 N N . THR A 1 217 ? -13.670 -5.405 -12.608 1.00 88.38 217 THR A N 1
ATOM 1666 C CA . THR A 1 217 ? -14.002 -5.807 -13.988 1.00 88.38 217 THR A CA 1
ATOM 1667 C C . THR A 1 217 ? -13.074 -6.889 -14.537 1.00 88.38 217 THR A C 1
ATOM 1669 O O . THR A 1 217 ? -13.338 -7.443 -15.602 1.00 88.38 217 THR A O 1
ATOM 1672 N N . SER A 1 218 ? -12.014 -7.228 -13.803 1.00 91.75 218 SER A N 1
ATOM 1673 C CA . SER A 1 218 ? -11.151 -8.379 -14.065 1.00 91.75 218 SER A CA 1
ATOM 1674 C C . SER A 1 218 ? -10.673 -8.983 -12.751 1.00 91.75 218 SER A C 1
ATOM 1676 O O . SER A 1 218 ? -10.606 -8.273 -11.748 1.00 91.75 218 SER A O 1
ATOM 1678 N N . SER A 1 219 ? -10.270 -10.255 -12.780 1.00 94.44 219 SER A N 1
ATOM 1679 C CA . SER A 1 219 ? -9.559 -10.892 -11.669 1.00 94.44 219 SER A CA 1
ATOM 1680 C C . SER A 1 219 ? -8.338 -10.074 -11.238 1.00 94.44 219 SER A C 1
ATOM 1682 O O . SER A 1 219 ? -7.684 -9.424 -12.067 1.00 94.44 219 SER A O 1
ATOM 1684 N N . GLY A 1 220 ? -8.051 -10.134 -9.941 1.00 95.75 220 GLY A N 1
ATOM 1685 C CA . GLY A 1 220 ? -6.771 -9.754 -9.359 1.00 95.75 220 GLY A CA 1
ATOM 1686 C C . GLY A 1 220 ? -5.893 -10.986 -9.141 1.00 95.75 220 GLY A C 1
ATOM 1687 O O . GLY A 1 220 ? -6.270 -12.105 -9.498 1.00 95.75 220 GLY A O 1
ATOM 1688 N N . ALA A 1 221 ? -4.728 -10.794 -8.534 1.00 97.62 221 ALA A N 1
ATOM 1689 C CA . ALA A 1 221 ? -3.844 -11.886 -8.150 1.00 97.62 221 ALA A CA 1
ATOM 1690 C C . ALA A 1 221 ? -2.840 -11.470 -7.077 1.00 97.62 221 ALA A C 1
ATOM 1692 O O . ALA A 1 221 ? -2.595 -10.284 -6.848 1.00 97.62 221 ALA A O 1
ATOM 1693 N N . VAL A 1 222 ? -2.234 -12.481 -6.466 1.00 98.62 222 VAL A N 1
ATOM 1694 C CA . VAL A 1 222 ? -1.096 -12.355 -5.563 1.00 98.62 222 VAL A CA 1
ATOM 1695 C C . VAL A 1 222 ? 0.055 -13.172 -6.139 1.00 98.62 222 VAL A C 1
ATOM 1697 O O . VAL A 1 222 ? -0.068 -14.388 -6.292 1.00 98.62 222 VAL A O 1
ATOM 1700 N N . ASP A 1 223 ? 1.166 -12.517 -6.457 1.00 98.69 223 ASP A N 1
ATOM 1701 C CA . ASP A 1 223 ? 2.405 -13.173 -6.865 1.00 98.69 223 ASP A CA 1
ATOM 1702 C C . ASP A 1 223 ? 3.346 -13.254 -5.662 1.00 98.69 223 ASP A C 1
ATOM 1704 O O . ASP A 1 223 ? 3.717 -12.234 -5.085 1.00 98.69 223 ASP A O 1
ATOM 1708 N N . VAL A 1 224 ? 3.728 -14.471 -5.275 1.00 98.62 224 VAL A N 1
ATOM 1709 C CA . VAL A 1 224 ? 4.657 -14.738 -4.170 1.00 98.62 224 VAL A CA 1
ATOM 1710 C C . VAL A 1 224 ? 6.001 -15.160 -4.747 1.00 98.62 224 VAL A C 1
ATOM 1712 O O . VAL A 1 224 ? 6.098 -16.181 -5.434 1.00 98.62 224 VAL A O 1
ATOM 1715 N N . ILE A 1 225 ? 7.034 -14.374 -4.462 1.00 98.69 225 ILE A N 1
ATOM 1716 C CA . ILE A 1 225 ? 8.379 -14.516 -5.014 1.00 98.69 225 ILE A CA 1
ATOM 1717 C C . ILE A 1 225 ? 9.336 -14.914 -3.889 1.00 98.69 225 ILE A C 1
ATOM 1719 O O . ILE A 1 225 ? 9.497 -14.197 -2.901 1.00 98.69 225 ILE A O 1
ATOM 1723 N N . ALA A 1 226 ? 9.972 -16.073 -4.046 1.00 97.88 226 ALA A N 1
ATOM 1724 C CA . ALA A 1 226 ? 11.007 -16.555 -3.137 1.00 97.88 226 ALA A CA 1
ATOM 1725 C C . ALA A 1 226 ? 12.361 -15.878 -3.413 1.00 97.88 226 ALA A C 1
ATOM 1727 O O . ALA A 1 226 ? 12.580 -15.287 -4.472 1.00 97.88 226 ALA A O 1
ATOM 1728 N N . SER A 1 227 ? 13.299 -15.997 -2.472 1.00 95.88 227 SER A N 1
ATOM 1729 C CA . SER A 1 227 ? 14.635 -15.383 -2.562 1.00 95.88 227 SER A CA 1
ATOM 1730 C C . SER A 1 227 ? 15.475 -15.878 -3.748 1.00 95.88 227 SER A C 1
ATOM 1732 O O . SER A 1 227 ? 16.342 -15.154 -4.234 1.00 95.88 227 SER A O 1
ATOM 1734 N N . ASP A 1 228 ? 15.193 -17.080 -4.259 1.00 94.94 228 ASP A N 1
ATOM 1735 C CA . ASP A 1 228 ? 15.804 -17.627 -5.476 1.00 94.94 228 ASP A CA 1
ATOM 1736 C C . ASP A 1 228 ? 15.187 -17.077 -6.781 1.00 94.94 228 ASP A C 1
ATOM 1738 O O . ASP A 1 228 ? 15.636 -17.419 -7.876 1.00 94.94 228 ASP A O 1
ATOM 1742 N N . GLY A 1 229 ? 14.177 -16.208 -6.671 1.00 94.25 229 GLY A N 1
ATOM 1743 C CA . GLY A 1 229 ? 13.442 -15.614 -7.784 1.00 94.25 229 GLY A CA 1
ATOM 1744 C C . GLY A 1 229 ? 12.256 -16.444 -8.277 1.00 94.25 229 GLY A C 1
ATOM 1745 O O . GLY A 1 229 ? 11.580 -16.020 -9.215 1.00 94.25 229 GLY A O 1
ATOM 1746 N N . THR A 1 230 ? 11.967 -17.601 -7.674 1.00 96.62 230 THR A N 1
ATOM 1747 C CA . THR A 1 230 ? 10.805 -18.417 -8.044 1.00 96.62 230 THR A CA 1
ATOM 1748 C C . THR A 1 230 ? 9.514 -17.679 -7.710 1.00 96.62 230 THR A C 1
ATOM 1750 O O . THR A 1 230 ? 9.224 -17.418 -6.544 1.00 96.62 230 THR A O 1
ATOM 1753 N N . MET A 1 231 ? 8.707 -17.401 -8.734 1.00 97.81 231 MET A N 1
ATOM 1754 C CA . MET A 1 231 ? 7.404 -16.750 -8.613 1.00 97.81 231 MET A CA 1
ATOM 1755 C C . MET A 1 231 ? 6.267 -17.773 -8.684 1.00 97.81 231 MET A C 1
ATOM 1757 O O . MET A 1 231 ? 6.243 -18.638 -9.565 1.00 97.81 231 MET A O 1
ATOM 1761 N N . ARG A 1 232 ? 5.309 -17.666 -7.761 1.00 98.06 232 ARG A N 1
ATOM 1762 C CA . ARG A 1 232 ? 4.070 -18.452 -7.737 1.00 98.06 232 ARG A CA 1
ATOM 1763 C C . ARG A 1 232 ? 2.872 -17.514 -7.651 1.00 98.06 232 ARG A C 1
ATOM 1765 O O . ARG A 1 232 ? 2.797 -16.709 -6.730 1.00 98.06 232 ARG A O 1
ATOM 1772 N N . THR A 1 233 ? 1.933 -17.660 -8.575 1.00 98.25 233 THR A N 1
ATOM 1773 C CA . THR A 1 233 ? 0.760 -16.785 -8.686 1.00 98.25 233 THR A CA 1
ATOM 1774 C C . THR A 1 233 ? -0.488 -17.460 -8.132 1.00 98.25 233 THR A C 1
ATOM 1776 O O . THR A 1 233 ? -0.762 -18.621 -8.445 1.00 98.25 233 THR A O 1
ATOM 1779 N N . VAL A 1 234 ? -1.274 -16.714 -7.359 1.00 98.00 234 VAL A N 1
ATOM 1780 C CA . VAL A 1 234 ? -2.607 -17.102 -6.887 1.00 98.00 234 VAL A CA 1
ATOM 1781 C C . VAL A 1 234 ? -3.621 -16.113 -7.437 1.00 98.00 234 VAL A C 1
ATOM 1783 O O . VAL A 1 234 ? -3.598 -14.936 -7.088 1.00 98.00 234 VAL A O 1
ATOM 1786 N N . GLU A 1 235 ? -4.520 -16.581 -8.297 1.00 97.06 235 GLU A N 1
ATOM 1787 C CA . GLU A 1 235 ? -5.600 -15.744 -8.820 1.00 97.06 235 GLU A CA 1
ATOM 1788 C C . GLU A 1 235 ? -6.614 -15.407 -7.717 1.00 97.06 235 GLU A C 1
ATOM 1790 O O . GLU A 1 235 ? -6.979 -16.255 -6.897 1.00 97.06 235 GLU A O 1
ATOM 1795 N N . PHE A 1 236 ? -7.100 -14.168 -7.733 1.00 95.38 236 PHE A N 1
ATOM 1796 C CA . PHE A 1 236 ? -8.269 -13.728 -6.987 1.00 95.38 236 PHE A CA 1
ATOM 1797 C C . PHE A 1 236 ? -9.412 -13.460 -7.972 1.00 95.38 236 PHE A C 1
ATOM 1799 O O . PHE A 1 236 ? -9.401 -12.438 -8.671 1.00 95.38 236 PHE A O 1
ATOM 1806 N N . PRO A 1 237 ? -10.380 -14.383 -8.086 1.00 91.69 237 PRO A N 1
ATOM 1807 C CA . PRO A 1 237 ? -11.416 -14.271 -9.095 1.00 91.69 237 PRO A CA 1
ATOM 1808 C C . PRO A 1 237 ? -12.416 -13.170 -8.734 1.00 91.69 237 PRO A C 1
ATOM 1810 O O . PRO A 1 237 ? -12.715 -12.940 -7.565 1.00 91.69 237 PRO A O 1
ATOM 1813 N N . VAL A 1 238 ? -12.999 -12.543 -9.754 1.00 83.94 238 VAL A N 1
ATOM 1814 C CA . VAL A 1 238 ? -14.186 -11.685 -9.609 1.00 83.94 238 VAL A CA 1
ATOM 1815 C C . VAL A 1 238 ? -15.439 -12.562 -9.753 1.00 83.94 238 VAL A C 1
ATOM 1817 O O . VAL A 1 238 ? -15.785 -12.919 -10.885 1.00 83.94 238 VAL A O 1
ATOM 1820 N N . PRO A 1 239 ? -16.116 -12.990 -8.664 1.00 66.44 239 PRO A N 1
ATOM 1821 C CA . PRO A 1 239 ? -17.338 -13.778 -8.774 1.00 66.44 239 PRO A CA 1
ATOM 1822 C C . PRO A 1 239 ? -18.500 -13.039 -9.454 1.00 66.44 239 PRO A C 1
ATOM 1824 O O . PRO A 1 239 ? -18.681 -11.823 -9.384 1.00 66.44 239 PRO A O 1
ATOM 1827 N N . SER A 1 240 ? -19.362 -13.830 -10.089 1.00 57.28 240 SER A N 1
ATOM 1828 C CA . SER A 1 240 ? -20.625 -13.380 -10.673 1.00 57.28 240 SER A CA 1
ATOM 1829 C C . SER A 1 240 ? -21.804 -13.791 -9.773 1.00 57.28 240 SER A C 1
ATOM 1831 O O . SER A 1 240 ? -21.896 -14.979 -9.465 1.00 57.28 240 SER A O 1
ATOM 1833 N N . PRO A 1 241 ? -22.770 -12.906 -9.442 1.00 56.62 241 PRO A N 1
ATOM 1834 C CA . PRO A 1 241 ? -22.839 -11.487 -9.790 1.00 56.62 241 PRO A CA 1
ATOM 1835 C C . PRO A 1 241 ? -22.243 -10.558 -8.707 1.00 56.62 241 PRO A C 1
ATOM 1837 O O . PRO A 1 241 ? -22.831 -10.365 -7.650 1.00 56.62 241 PRO A O 1
ATOM 1840 N N . GLN A 1 242 ? -21.108 -9.930 -9.036 1.00 60.00 242 GLN A N 1
ATOM 1841 C CA . GLN A 1 242 ? -20.759 -8.511 -8.814 1.00 60.00 242 GLN A CA 1
ATOM 1842 C C . GLN A 1 242 ? -20.809 -7.905 -7.402 1.00 60.00 242 GLN A C 1
ATOM 1844 O O . GLN A 1 242 ? -20.831 -6.682 -7.268 1.00 60.00 242 GLN A O 1
ATOM 1849 N N . ARG A 1 243 ? -20.695 -8.709 -6.347 1.00 59.72 243 ARG A N 1
ATOM 1850 C CA . ARG A 1 243 ? -20.078 -8.228 -5.104 1.00 59.72 243 ARG A CA 1
ATOM 1851 C C . ARG A 1 243 ? -18.714 -8.893 -4.994 1.00 59.72 243 ARG A C 1
ATOM 1853 O O . ARG A 1 243 ? -18.570 -9.966 -4.428 1.00 59.72 243 ARG A O 1
ATOM 1860 N N . SER A 1 244 ? -17.744 -8.339 -5.710 1.00 62.47 244 SER A N 1
ATOM 1861 C CA . SER A 1 244 ? -16.365 -8.818 -5.686 1.00 62.47 244 SER A CA 1
ATOM 1862 C C . SER A 1 244 ? -15.487 -7.657 -5.325 1.00 62.47 244 SER A C 1
ATOM 1864 O O . SER A 1 244 ? -15.541 -6.614 -5.985 1.00 62.47 244 SER A O 1
ATOM 1866 N N . GLY A 1 245 ? -14.681 -7.851 -4.294 1.00 74.81 245 GLY A N 1
ATOM 1867 C CA . GLY A 1 245 ? -13.665 -6.886 -3.977 1.00 74.81 245 GLY A CA 1
ATOM 1868 C C . GLY A 1 245 ? -12.578 -6.799 -5.028 1.00 74.81 245 GLY A C 1
ATOM 1869 O O . GLY A 1 245 ? -12.417 -7.677 -5.875 1.00 74.81 245 GLY A O 1
ATOM 1870 N N . ALA A 1 246 ? -11.817 -5.723 -4.951 1.00 89.62 246 ALA A N 1
ATOM 1871 C CA . ALA A 1 246 ? -10.555 -5.577 -5.651 1.00 89.62 246 ALA A CA 1
ATOM 1872 C C . ALA A 1 246 ? -9.458 -5.575 -4.587 1.00 89.62 246 ALA A C 1
ATOM 1874 O O . ALA A 1 246 ? -9.537 -4.769 -3.659 1.00 89.62 246 ALA A O 1
ATOM 1875 N N . LEU A 1 247 ? -8.497 -6.499 -4.676 1.00 93.81 247 LEU A N 1
ATOM 1876 C CA . LEU A 1 247 ? -7.480 -6.675 -3.635 1.00 93.81 247 LEU A CA 1
ATOM 1877 C C . LEU A 1 247 ? -6.722 -5.370 -3.381 1.00 93.81 247 LEU A C 1
ATOM 1879 O O . LEU A 1 247 ? -6.260 -4.731 -4.320 1.00 93.81 247 LEU A O 1
ATOM 1883 N N . SER A 1 248 ? -6.574 -4.994 -2.117 1.00 93.19 248 SER A N 1
ATOM 1884 C CA . SER A 1 248 ? -5.723 -3.884 -1.689 1.00 93.19 248 SER A CA 1
ATOM 1885 C C . SER A 1 248 ? -4.394 -4.395 -1.114 1.00 93.19 248 SER A C 1
ATOM 1887 O O . SER A 1 248 ? -4.099 -5.591 -1.163 1.00 93.19 248 SER A O 1
ATOM 1889 N N . ARG A 1 249 ? -3.583 -3.490 -0.551 1.00 95.00 249 ARG A N 1
ATOM 1890 C CA . ARG A 1 249 ? -2.340 -3.843 0.143 1.00 95.00 249 ARG A CA 1
ATOM 1891 C C . ARG A 1 249 ? -2.614 -4.842 1.288 1.00 95.00 249 ARG A C 1
ATOM 1893 O O . ARG A 1 249 ? -3.500 -4.579 2.109 1.00 95.00 249 ARG A O 1
ATOM 1900 N N . PRO A 1 250 ? -1.881 -5.968 1.367 1.00 97.38 250 PRO A N 1
ATOM 1901 C CA . PRO A 1 250 ? -2.061 -6.934 2.441 1.00 97.38 250 PRO A CA 1
ATOM 1902 C C . PRO A 1 250 ? -1.462 -6.486 3.775 1.00 97.38 250 PRO A C 1
ATOM 1904 O O . PRO A 1 250 ? -0.507 -5.717 3.831 1.00 97.38 250 PRO A O 1
ATOM 1907 N N . ALA A 1 251 ? -1.969 -7.078 4.854 1.00 98.00 251 ALA A N 1
ATOM 1908 C CA . ALA A 1 251 ? -1.363 -7.061 6.177 1.00 98.00 251 ALA A CA 1
ATOM 1909 C C . ALA A 1 251 ? -1.087 -8.485 6.674 1.00 98.00 251 ALA A C 1
ATOM 1911 O O . ALA A 1 251 ? -1.862 -9.412 6.423 1.00 98.00 251 ALA A O 1
ATOM 1912 N N . GLN A 1 252 ? -0.009 -8.640 7.443 1.00 98.12 252 GLN A N 1
ATOM 1913 C CA . GLN A 1 252 ? 0.377 -9.904 8.062 1.00 98.12 252 GLN A CA 1
ATOM 1914 C C . GLN A 1 252 ? 0.426 -9.758 9.586 1.00 98.12 252 GLN A C 1
ATOM 1916 O O . GLN A 1 252 ? 1.273 -9.026 10.098 1.00 98.12 252 GLN A O 1
ATOM 1921 N N . PRO A 1 253 ? -0.440 -10.459 10.338 1.00 97.38 253 PRO A N 1
ATOM 1922 C CA . PRO A 1 253 ? -0.300 -10.544 11.785 1.00 97.38 253 PRO A CA 1
ATOM 1923 C C . PRO A 1 253 ? 1.063 -11.132 12.180 1.00 97.38 253 PRO A C 1
ATOM 1925 O O . PRO A 1 253 ? 1.527 -12.065 11.516 1.00 97.38 253 PRO A O 1
ATOM 1928 N N . PRO A 1 254 ? 1.709 -10.645 13.253 1.00 95.31 254 PRO A N 1
ATOM 1929 C CA . PRO A 1 254 ? 3.028 -11.122 13.659 1.00 95.31 254 PRO A CA 1
ATOM 1930 C C . PRO A 1 254 ? 3.097 -12.648 13.806 1.00 95.31 254 PRO A C 1
ATOM 1932 O O . PRO A 1 254 ? 2.266 -13.261 14.477 1.00 95.31 254 PRO A O 1
ATOM 1935 N N . GLY A 1 255 ? 4.092 -13.269 13.166 1.00 94.44 255 GLY A N 1
ATOM 1936 C CA . GLY A 1 255 ? 4.307 -14.723 13.202 1.00 94.44 255 GLY A CA 1
ATOM 1937 C C . GLY A 1 255 ? 3.241 -15.560 12.481 1.00 94.44 255 GLY A C 1
ATOM 1938 O O . GLY A 1 255 ? 3.262 -16.787 12.570 1.00 94.44 255 GLY A O 1
ATOM 1939 N N . SER A 1 256 ? 2.301 -14.927 11.779 1.00 96.75 256 SER A N 1
ATOM 1940 C CA . SER A 1 256 ? 1.257 -15.605 11.015 1.00 96.75 256 SER A CA 1
ATOM 1941 C C . SER A 1 256 ? 1.748 -15.980 9.623 1.00 96.75 256 SER A C 1
ATOM 1943 O O . SER A 1 256 ? 2.405 -15.194 8.954 1.00 96.75 256 SER A O 1
ATOM 1945 N N . LYS A 1 257 ? 1.322 -17.138 9.122 1.00 97.25 257 LYS A N 1
ATOM 1946 C CA . LYS A 1 257 ? 1.459 -17.508 7.704 1.00 97.25 257 LYS A CA 1
ATOM 1947 C C . LYS A 1 257 ? 0.359 -16.940 6.800 1.00 97.25 257 LYS A C 1
ATOM 1949 O O . LYS A 1 257 ? 0.317 -17.242 5.611 1.00 97.25 257 LYS A O 1
ATOM 1954 N N . TYR A 1 258 ? -0.582 -16.195 7.371 1.00 98.56 258 TYR A N 1
ATOM 1955 C CA . TYR A 1 258 ? -1.726 -15.655 6.648 1.00 98.56 258 TYR A CA 1
ATOM 1956 C C . TYR A 1 258 ? -1.518 -14.189 6.293 1.00 98.56 258 TYR A C 1
ATOM 1958 O O . TYR A 1 258 ? -1.157 -13.395 7.165 1.00 98.56 258 TYR A O 1
ATOM 1966 N N . LEU A 1 259 ? -1.842 -13.844 5.049 1.00 98.69 259 LEU A N 1
ATOM 1967 C CA . LEU A 1 259 ? -2.049 -12.466 4.619 1.00 98.69 259 LEU A CA 1
ATOM 1968 C C . LEU A 1 259 ? -3.534 -12.139 4.599 1.00 98.69 259 LEU A C 1
ATOM 1970 O O . LEU A 1 259 ? -4.349 -12.955 4.164 1.00 98.69 259 LEU A O 1
ATOM 1974 N N . TYR A 1 260 ? -3.857 -10.925 5.028 1.00 98.69 260 TYR A N 1
ATOM 1975 C CA . TYR A 1 260 ? -5.200 -10.372 4.996 1.00 98.69 260 TYR A CA 1
ATOM 1976 C C . TYR A 1 260 ? -5.240 -9.190 4.046 1.00 98.69 260 TYR A C 1
ATOM 1978 O O . TYR A 1 260 ? -4.438 -8.271 4.170 1.00 98.69 260 TYR A O 1
ATOM 1986 N N . PHE A 1 261 ? -6.189 -9.205 3.123 1.00 97.62 261 PHE A N 1
ATOM 1987 C CA . PHE A 1 261 ? -6.360 -8.183 2.100 1.00 97.62 261 PHE A CA 1
ATOM 1988 C C . PHE A 1 261 ? -7.693 -7.504 2.333 1.00 97.62 261 PHE A C 1
ATOM 1990 O O . PHE A 1 261 ? -8.692 -8.194 2.511 1.00 97.62 261 PHE A O 1
ATOM 1997 N N . THR A 1 262 ? -7.732 -6.177 2.305 1.00 94.94 262 THR A N 1
ATOM 1998 C CA . THR A 1 262 ? -9.019 -5.485 2.188 1.00 94.94 262 THR A CA 1
ATOM 1999 C C . THR A 1 262 ? -9.433 -5.395 0.726 1.00 94.94 262 THR A C 1
ATOM 2001 O O . THR A 1 262 ? -8.676 -5.733 -0.188 1.00 94.94 262 THR A O 1
ATOM 2004 N N . SER A 1 263 ? -10.666 -4.959 0.509 1.00 91.00 263 SER A N 1
ATOM 2005 C CA . SER A 1 263 ? -11.175 -4.641 -0.811 1.00 91.00 263 SER A CA 1
ATOM 2006 C C . SER A 1 263 ? -11.241 -3.129 -1.041 1.00 91.00 263 SER A C 1
ATOM 2008 O O . SER A 1 263 ? -11.663 -2.368 -0.174 1.00 91.00 263 SER A O 1
ATOM 2010 N N . ALA A 1 264 ? -10.881 -2.694 -2.248 1.00 86.31 264 ALA A N 1
ATOM 2011 C CA . ALA A 1 264 ? -11.075 -1.321 -2.714 1.00 86.31 264 ALA A CA 1
ATOM 2012 C C . ALA A 1 264 ? -12.493 -1.041 -3.263 1.00 86.31 264 ALA A C 1
ATOM 2014 O O . ALA A 1 264 ? -12.741 0.037 -3.799 1.00 86.31 264 ALA A O 1
ATOM 2015 N N . THR A 1 265 ? -13.405 -2.013 -3.210 1.00 87.25 265 THR A N 1
ATOM 2016 C CA . THR A 1 265 ? -14.757 -1.910 -3.796 1.00 87.25 265 THR A CA 1
ATOM 2017 C C . THR A 1 265 ? -15.857 -2.543 -2.936 1.00 87.25 265 THR A C 1
ATOM 2019 O O . THR A 1 265 ? -17.031 -2.456 -3.285 1.00 87.25 265 THR A O 1
ATOM 2022 N N . ALA A 1 266 ? -15.507 -3.183 -1.816 1.00 89.00 266 ALA A N 1
ATOM 2023 C CA . ALA A 1 266 ? -16.439 -3.872 -0.926 1.00 89.00 266 ALA A CA 1
ATOM 2024 C C . ALA A 1 266 ? -15.951 -3.819 0.536 1.00 89.00 266 ALA A C 1
ATOM 2026 O O . ALA A 1 266 ? -14.744 -3.793 0.767 1.00 89.00 266 ALA A O 1
ATOM 2027 N N . PRO A 1 267 ? -16.847 -3.827 1.538 1.00 91.75 267 PRO A N 1
ATOM 2028 C CA . PRO A 1 267 ? -16.478 -3.826 2.955 1.00 91.75 267 PRO A CA 1
ATOM 2029 C C . PRO A 1 267 ? -16.088 -5.227 3.432 1.00 91.75 267 PRO A C 1
ATOM 2031 O O . PRO A 1 267 ? -16.701 -5.791 4.335 1.00 91.75 267 PRO A O 1
ATOM 2034 N N . GLU A 1 268 ? -15.087 -5.807 2.781 1.00 93.00 268 GLU A N 1
ATOM 2035 C CA . GLU A 1 268 ? -14.706 -7.210 2.909 1.00 93.00 268 GLU A CA 1
ATOM 2036 C C . GLU A 1 268 ? -13.196 -7.357 3.121 1.00 93.00 268 GLU A C 1
ATOM 2038 O O . GLU A 1 268 ? -12.396 -6.586 2.580 1.00 93.00 268 GLU A O 1
ATOM 2043 N N . ILE A 1 269 ? -12.817 -8.376 3.897 1.00 96.06 269 ILE A N 1
ATOM 2044 C CA . ILE A 1 269 ? -11.438 -8.835 4.063 1.00 96.06 269 ILE A CA 1
ATOM 2045 C C . ILE A 1 269 ? -11.320 -10.271 3.549 1.00 96.06 269 ILE A C 1
ATOM 2047 O O . ILE A 1 269 ? -12.136 -11.140 3.869 1.00 96.06 269 ILE A O 1
ATOM 2051 N N . TYR A 1 270 ? -10.254 -10.525 2.800 1.00 97.19 270 TYR A N 1
ATOM 2052 C CA . TYR A 1 270 ? -9.877 -11.836 2.282 1.00 97.19 270 TYR A CA 1
ATOM 2053 C C . TYR A 1 270 ? -8.627 -12.343 2.991 1.00 97.19 270 TYR A C 1
ATOM 2055 O O . TYR A 1 270 ? -7.802 -11.554 3.446 1.00 97.19 270 TYR A O 1
ATOM 2063 N N . LYS A 1 271 ? -8.470 -13.664 3.070 1.00 98.25 271 LYS A N 1
ATOM 2064 C CA . LYS A 1 271 ? -7.384 -14.325 3.802 1.00 98.25 271 LYS A CA 1
ATOM 2065 C C . LYS A 1 271 ? -6.713 -15.368 2.924 1.00 98.25 271 LYS A C 1
ATOM 2067 O O . LYS A 1 271 ? -7.363 -16.330 2.510 1.00 98.25 271 LYS A O 1
ATOM 2072 N N . LEU A 1 272 ? -5.417 -15.202 2.691 1.00 98.62 272 LEU A N 1
ATOM 2073 C CA . LEU A 1 272 ? -4.570 -16.123 1.935 1.00 98.62 272 LEU A CA 1
ATOM 2074 C C . LEU A 1 272 ? -3.611 -16.846 2.883 1.00 98.62 272 LEU A C 1
ATOM 2076 O O . LEU A 1 272 ? -2.969 -16.207 3.712 1.00 98.62 272 LEU A O 1
ATOM 2080 N N . ASP A 1 273 ? -3.480 -18.162 2.746 1.00 98.56 273 ASP A N 1
ATOM 2081 C CA . ASP A 1 273 ? -2.405 -18.937 3.377 1.00 98.56 273 ASP A CA 1
ATOM 2082 C C . ASP A 1 273 ? -1.158 -18.920 2.481 1.00 98.56 273 ASP A C 1
ATOM 2084 O O . ASP A 1 273 ? -1.192 -19.457 1.374 1.00 98.56 273 ASP A O 1
ATOM 2088 N N . LEU A 1 274 ? -0.058 -18.321 2.949 1.00 97.81 274 LEU A N 1
ATOM 2089 C CA . LEU A 1 274 ? 1.195 -18.211 2.194 1.00 97.81 274 LEU A CA 1
ATOM 2090 C C . LEU A 1 274 ? 1.932 -19.543 2.016 1.00 97.81 274 LEU A C 1
ATOM 2092 O O . LEU A 1 274 ? 2.702 -19.689 1.067 1.00 97.81 274 LEU A O 1
ATOM 2096 N N . GLU A 1 275 ? 1.714 -20.525 2.893 1.00 96.25 275 GLU A N 1
ATOM 2097 C CA . GLU A 1 275 ? 2.367 -21.833 2.763 1.00 96.25 275 GLU A CA 1
ATOM 2098 C C . GLU A 1 275 ? 1.723 -22.648 1.644 1.00 96.25 275 GLU A C 1
ATOM 2100 O O . GLU A 1 275 ? 2.406 -23.243 0.806 1.00 96.25 275 GLU A O 1
ATOM 2105 N N . THR A 1 276 ? 0.390 -22.689 1.650 1.00 97.75 276 THR A N 1
ATOM 2106 C CA . THR A 1 276 ? -0.392 -23.517 0.724 1.00 97.75 276 THR A CA 1
ATOM 2107 C C . THR A 1 276 ? -0.805 -22.770 -0.536 1.00 97.75 276 THR A C 1
ATOM 2109 O O . THR A 1 276 ? -1.177 -23.416 -1.513 1.00 97.75 276 THR A O 1
ATOM 2112 N N . LEU A 1 277 ? -0.708 -21.436 -0.527 1.00 97.81 277 LEU A N 1
ATOM 2113 C CA . LEU A 1 277 ? -1.155 -20.547 -1.596 1.00 97.81 277 LEU A CA 1
ATOM 2114 C C . LEU A 1 277 ? -2.640 -20.747 -1.927 1.00 97.81 277 LEU A C 1
ATOM 2116 O O . LEU A 1 277 ? -3.039 -20.825 -3.088 1.00 97.81 277 LEU A O 1
ATOM 2120 N N . THR A 1 278 ? -3.462 -20.847 -0.879 1.00 97.88 278 THR A N 1
ATOM 2121 C CA . THR A 1 278 ? -4.914 -21.030 -0.993 1.00 97.88 278 THR A CA 1
ATOM 2122 C C . THR A 1 278 ? -5.683 -19.966 -0.220 1.00 97.88 278 THR A C 1
ATOM 2124 O O . THR A 1 278 ? -5.283 -19.546 0.869 1.00 97.88 278 THR A O 1
ATOM 2127 N N . TRP A 1 279 ? -6.803 -19.522 -0.792 1.00 97.50 279 TRP A N 1
ATOM 2128 C CA . TRP A 1 279 ? -7.732 -18.617 -0.122 1.00 97.50 279 TRP A CA 1
ATOM 2129 C C . TRP A 1 279 ? -8.469 -19.366 0.990 1.00 97.50 279 TRP A C 1
ATOM 2131 O O . TRP A 1 279 ? -9.260 -20.269 0.724 1.00 97.50 279 TRP A O 1
ATOM 2141 N N . VAL A 1 280 ? -8.208 -18.979 2.237 1.00 97.81 280 VAL A N 1
ATOM 2142 C CA . VAL A 1 280 ? -8.932 -19.451 3.429 1.00 97.81 280 VAL A CA 1
ATOM 2143 C C . VAL A 1 280 ? -10.265 -18.715 3.565 1.00 97.81 280 VAL A C 1
ATOM 2145 O O . VAL A 1 280 ? -11.272 -19.317 3.928 1.00 97.81 280 VAL A O 1
ATOM 2148 N N . ARG A 1 281 ? -10.254 -17.412 3.254 1.00 95.81 281 ARG A N 1
ATOM 2149 C CA . ARG A 1 281 ? -11.434 -16.555 3.081 1.00 95.81 281 ARG A CA 1
ATOM 2150 C C . ARG A 1 281 ? -11.311 -15.894 1.719 1.00 95.81 281 ARG A C 1
ATOM 2152 O O . ARG A 1 281 ? -10.460 -15.025 1.531 1.00 95.81 281 ARG A O 1
ATOM 2159 N N . GLY A 1 282 ? -12.069 -16.393 0.752 1.00 93.69 282 GLY A N 1
ATOM 2160 C CA . GLY A 1 282 ? -12.057 -15.911 -0.627 1.00 93.69 282 GLY A CA 1
ATOM 2161 C C . GLY A 1 282 ? -13.285 -15.057 -0.948 1.00 93.69 282 GLY A C 1
ATOM 2162 O O . GLY A 1 282 ? -14.074 -14.759 -0.057 1.00 93.69 282 GLY A O 1
ATOM 2163 N N . PRO A 1 283 ? -13.500 -14.719 -2.228 1.00 89.88 283 PRO A N 1
ATOM 2164 C CA . PRO A 1 283 ? -14.661 -13.939 -2.663 1.00 89.88 283 PRO A CA 1
ATOM 2165 C C . PRO A 1 283 ? -16.030 -14.555 -2.324 1.00 89.88 283 PRO A C 1
ATOM 2167 O O . PRO A 1 283 ? -17.027 -13.846 -2.274 1.00 89.88 283 PRO A O 1
ATOM 2170 N N . GLU A 1 284 ? -16.101 -15.876 -2.139 1.00 90.12 284 GLU A N 1
ATOM 2171 C CA . GLU A 1 284 ? -17.347 -16.591 -1.814 1.00 90.12 284 GLU A CA 1
ATOM 2172 C C . GLU A 1 284 ? -17.620 -16.685 -0.303 1.00 90.12 284 GLU A C 1
ATOM 2174 O O . GLU A 1 284 ? -18.752 -16.949 0.096 1.00 90.12 284 GLU A O 1
ATOM 2179 N N . ASP A 1 285 ? -16.592 -16.482 0.524 1.00 92.69 285 ASP A N 1
ATOM 2180 C CA . ASP A 1 285 ? -16.647 -16.553 1.990 1.00 92.69 285 ASP A CA 1
ATOM 2181 C C . ASP A 1 285 ? -15.693 -15.504 2.597 1.00 92.69 285 ASP A C 1
ATOM 2183 O O . ASP A 1 285 ? -14.645 -15.862 3.150 1.00 92.69 285 ASP A O 1
ATOM 2187 N N . PRO A 1 286 ? -15.967 -14.198 2.407 1.00 94.25 286 PRO A N 1
ATOM 2188 C CA . PRO A 1 286 ? -15.143 -13.136 2.967 1.00 94.25 286 PRO A CA 1
ATOM 2189 C C . PRO A 1 286 ? -15.491 -12.852 4.429 1.00 94.25 286 PRO A C 1
ATOM 2191 O O . PRO A 1 286 ? -16.585 -13.154 4.905 1.00 94.25 286 PRO A O 1
ATOM 2194 N N . ILE A 1 287 ? -14.588 -12.166 5.128 1.00 94.75 287 ILE A N 1
ATOM 2195 C CA . ILE A 1 287 ? -14.920 -11.516 6.400 1.00 94.75 287 ILE A CA 1
ATOM 2196 C C . ILE A 1 287 ? -15.600 -10.189 6.059 1.00 94.75 287 ILE A C 1
ATOM 2198 O O . ILE A 1 287 ? -14.964 -9.287 5.512 1.00 94.75 287 ILE A O 1
ATOM 2202 N N . VAL A 1 288 ? -16.891 -10.062 6.355 1.00 93.06 288 VAL A N 1
ATOM 2203 C CA . VAL A 1 288 ? -17.663 -8.843 6.079 1.00 93.06 288 VAL A CA 1
ATOM 2204 C C . VAL A 1 288 ? -17.532 -7.880 7.257 1.00 93.06 288 VAL A C 1
ATOM 2206 O O . VAL A 1 288 ? -17.901 -8.224 8.374 1.00 93.06 288 VAL A O 1
ATOM 2209 N N . LEU A 1 289 ? -17.037 -6.667 7.003 1.00 91.44 289 LEU A N 1
ATOM 2210 C CA . LEU A 1 289 ? -16.909 -5.611 8.014 1.00 91.44 289 LEU A CA 1
ATOM 2211 C C . LEU A 1 289 ? -18.269 -5.021 8.393 1.00 91.44 289 LEU A C 1
ATOM 2213 O O . LEU A 1 289 ? -18.578 -4.865 9.568 1.00 91.44 289 LEU A O 1
ATOM 2217 N N . TYR A 1 290 ? -19.073 -4.684 7.383 1.00 90.38 290 TYR A N 1
ATOM 2218 C CA . TYR A 1 290 ? -20.423 -4.144 7.534 1.00 90.38 290 TYR A CA 1
ATOM 2219 C C . TYR A 1 290 ? -21.229 -4.317 6.241 1.00 90.38 290 TYR A C 1
ATOM 2221 O O . TYR A 1 290 ? -20.683 -4.505 5.151 1.00 90.38 290 TYR A O 1
ATOM 2229 N N . GLU A 1 291 ? -22.555 -4.232 6.339 1.00 87.38 291 GLU A N 1
ATOM 2230 C CA . GLU A 1 291 ? -23.434 -4.261 5.169 1.00 87.38 291 GLU A CA 1
ATOM 2231 C C . GLU A 1 291 ? -23.517 -2.878 4.506 1.00 87.38 291 GLU A C 1
ATOM 2233 O O . GLU A 1 291 ? -23.789 -1.871 5.155 1.00 87.38 291 GLU A O 1
ATOM 2238 N N . SER A 1 292 ? -23.282 -2.823 3.193 1.00 82.94 292 SER A N 1
ATOM 2239 C CA . SER A 1 292 ? -23.388 -1.604 2.383 1.00 82.94 292 SER A CA 1
ATOM 2240 C C . SER A 1 292 ? -23.578 -1.954 0.908 1.00 82.94 292 SER A C 1
ATOM 2242 O O . SER A 1 292 ? -22.934 -2.872 0.396 1.00 82.94 292 SER A O 1
ATOM 2244 N N . GLU A 1 293 ? -24.432 -1.206 0.215 1.00 75.50 293 GLU A N 1
ATOM 2245 C CA . GLU A 1 293 ? -24.553 -1.249 -1.251 1.00 75.50 293 GLU A CA 1
ATOM 2246 C C . GLU A 1 293 ? -23.741 -0.145 -1.949 1.00 75.50 293 GLU A C 1
ATOM 2248 O O . GLU A 1 293 ? -23.696 -0.092 -3.182 1.00 75.50 293 GLU A O 1
ATOM 2253 N N . GLU A 1 294 ? -23.143 0.755 -1.169 1.00 78.69 294 GLU A N 1
ATOM 2254 C CA . GLU A 1 294 ? -22.289 1.837 -1.649 1.00 78.69 294 GLU A CA 1
ATOM 2255 C C . GLU A 1 294 ? -20.854 1.357 -1.840 1.00 78.69 294 GLU A C 1
ATOM 2257 O O . GLU A 1 294 ? -20.423 0.395 -1.198 1.00 78.69 294 GLU A O 1
ATOM 2262 N N . ASP A 1 295 ? -20.112 2.079 -2.680 1.00 72.19 295 ASP A N 1
ATOM 2263 C CA . ASP A 1 295 ? -18.669 1.909 -2.813 1.00 72.19 295 ASP A CA 1
ATOM 2264 C C . ASP A 1 295 ? -17.993 2.008 -1.458 1.00 72.19 295 ASP A C 1
ATOM 2266 O O . ASP A 1 295 ? -18.407 2.780 -0.587 1.00 72.19 295 ASP A O 1
ATOM 2270 N N . THR A 1 296 ? -16.899 1.280 -1.293 1.00 80.38 296 THR A N 1
ATOM 2271 C CA . THR A 1 296 ? -16.088 1.383 -0.091 1.00 80.38 296 THR A CA 1
ATOM 2272 C C . THR A 1 296 ? -14.612 1.268 -0.423 1.00 80.38 296 THR A C 1
ATOM 2274 O O . THR A 1 296 ? -14.226 0.487 -1.283 1.00 80.38 296 THR A O 1
ATOM 2277 N N . LEU A 1 297 ? -13.794 2.048 0.277 1.00 81.44 297 LEU A N 1
ATOM 2278 C CA . LEU A 1 297 ? -12.342 1.977 0.207 1.00 81.44 297 LEU A CA 1
ATOM 2279 C C . LEU A 1 297 ? -11.821 1.681 1.602 1.00 81.44 297 LEU A C 1
ATOM 2281 O O . LEU A 1 297 ? -12.223 2.337 2.570 1.00 81.44 297 LEU A O 1
ATOM 2285 N N . HIS A 1 298 ? -10.917 0.716 1.687 1.00 87.38 298 HIS A N 1
ATOM 2286 C CA . HIS A 1 298 ? -10.367 0.264 2.949 1.00 87.38 298 HIS A CA 1
ATOM 2287 C C . HIS A 1 298 ? -8.863 0.050 2.831 1.00 87.38 298 HIS A C 1
ATOM 2289 O O . HIS A 1 298 ? -8.354 -0.342 1.782 1.00 87.38 298 HIS A O 1
ATOM 2295 N N . HIS A 1 299 ? -8.163 0.304 3.929 1.00 95.56 299 HIS A N 1
ATOM 2296 C CA . HIS A 1 299 ? -6.772 -0.086 4.120 1.00 95.56 299 HIS A CA 1
ATOM 2297 C C . HIS A 1 299 ? -6.659 -0.871 5.418 1.00 95.56 299 HIS A C 1
ATOM 2299 O O . HIS A 1 299 ? -7.426 -0.639 6.352 1.00 95.56 299 HIS A O 1
ATOM 2305 N N . ILE A 1 300 ? -5.694 -1.781 5.492 1.00 97.69 300 ILE A N 1
ATOM 2306 C CA . ILE A 1 300 ? -5.512 -2.680 6.625 1.00 97.69 300 ILE A CA 1
ATOM 2307 C C . ILE A 1 300 ? -4.086 -2.620 7.157 1.00 97.69 300 ILE A C 1
ATOM 2309 O O . ILE A 1 300 ? -3.129 -2.543 6.397 1.00 97.69 300 ILE A O 1
ATOM 2313 N N . SER A 1 301 ? -3.948 -2.680 8.476 1.00 97.88 301 SER A N 1
ATOM 2314 C CA . SER A 1 301 ? -2.674 -2.901 9.155 1.00 97.88 301 SER A CA 1
ATOM 2315 C C . SER A 1 301 ? -2.864 -3.972 10.212 1.00 97.88 301 SER A C 1
ATOM 2317 O O . SER A 1 301 ? -3.873 -3.986 10.919 1.00 97.88 301 SER A O 1
ATOM 2319 N N . ALA A 1 302 ? -1.880 -4.852 10.352 1.00 97.31 302 ALA A N 1
ATOM 2320 C CA . ALA A 1 302 ? -1.806 -5.723 11.509 1.00 97.31 302 ALA A CA 1
ATOM 2321 C C . ALA A 1 302 ? -1.186 -4.955 12.679 1.00 97.31 302 ALA A C 1
ATOM 2323 O O . ALA A 1 302 ? -0.227 -4.208 12.490 1.00 97.31 302 ALA A O 1
ATOM 2324 N N . GLY A 1 303 ? -1.750 -5.122 13.869 1.00 95.38 303 GLY A N 1
ATOM 2325 C CA . GLY A 1 303 ? -1.154 -4.646 15.106 1.00 95.38 303 GLY A CA 1
ATOM 2326 C C . GLY A 1 303 ? -0.168 -5.664 15.687 1.00 95.38 303 GLY A C 1
ATOM 2327 O O . GLY A 1 303 ? -0.264 -6.865 15.402 1.00 95.38 303 GLY A O 1
ATOM 2328 N N . PRO A 1 304 ? 0.760 -5.218 16.552 1.00 93.94 304 PRO A N 1
ATOM 2329 C CA . PRO A 1 304 ? 1.635 -6.116 17.310 1.00 93.94 304 PRO A CA 1
ATOM 2330 C C . PRO A 1 304 ? 0.855 -7.017 18.284 1.00 93.94 304 PRO A C 1
ATOM 2332 O O . PRO A 1 304 ? 1.342 -8.067 18.696 1.00 93.94 304 PRO A O 1
ATOM 2335 N N . ASP A 1 305 ? -0.387 -6.649 18.603 1.00 91.25 305 ASP A N 1
ATOM 2336 C CA . ASP A 1 305 ? -1.339 -7.442 19.380 1.00 91.25 305 ASP A CA 1
ATOM 2337 C C . ASP A 1 305 ? -1.982 -8.598 18.586 1.00 91.25 305 ASP A C 1
ATOM 2339 O O . ASP A 1 305 ? -2.802 -9.341 19.128 1.00 91.25 305 ASP A O 1
ATOM 2343 N N . GLY A 1 306 ? -1.612 -8.771 17.311 1.00 92.56 306 GLY A N 1
ATOM 2344 C CA . GLY A 1 306 ? -2.130 -9.819 16.433 1.00 92.56 306 GLY A CA 1
ATOM 2345 C C . GLY A 1 306 ? -3.502 -9.514 15.834 1.00 92.56 306 GLY A C 1
ATOM 2346 O O . GLY A 1 306 ? -4.043 -10.354 15.115 1.00 92.56 306 GLY A O 1
ATOM 2347 N N . MET A 1 307 ? -4.069 -8.337 16.097 1.00 93.75 307 MET A N 1
ATOM 2348 C CA . MET A 1 307 ? -5.346 -7.904 15.533 1.00 93.75 307 MET A CA 1
ATOM 2349 C C . MET A 1 307 ? -5.140 -7.217 14.183 1.00 93.75 307 MET A C 1
ATOM 2351 O O . MET A 1 307 ? -4.043 -6.769 13.851 1.00 93.75 307 MET A O 1
ATOM 2355 N N . LEU A 1 308 ? -6.212 -7.094 13.406 1.00 97.00 308 LEU A N 1
ATOM 2356 C CA . LEU A 1 308 ? -6.238 -6.236 12.225 1.00 97.00 308 LEU A CA 1
ATOM 2357 C C . LEU A 1 308 ? -6.970 -4.943 12.554 1.00 97.00 308 LEU A C 1
ATOM 2359 O O . LEU A 1 308 ? -7.978 -4.952 13.260 1.00 97.00 308 LEU A O 1
ATOM 2363 N N . TYR A 1 309 ? -6.480 -3.851 11.988 1.00 97.00 309 TYR A N 1
ATOM 2364 C CA . TYR A 1 309 ? -7.067 -2.525 12.066 1.00 97.00 309 TYR A CA 1
ATOM 2365 C C . TYR A 1 309 ? -7.346 -2.056 10.651 1.00 97.00 309 TYR A C 1
ATOM 2367 O O . TYR A 1 309 ? -6.440 -2.023 9.818 1.00 97.00 309 TYR A O 1
ATOM 2375 N N . VAL A 1 310 ? -8.602 -1.722 10.380 1.00 97.50 310 VAL A N 1
ATOM 2376 C CA . VAL A 1 310 ? -9.074 -1.449 9.028 1.00 97.50 310 VAL A CA 1
ATOM 2377 C C . VAL A 1 310 ? -9.712 -0.078 8.967 1.00 97.50 310 VAL A C 1
ATOM 2379 O O . VAL A 1 310 ? -10.679 0.181 9.678 1.00 97.50 310 VAL A O 1
ATOM 2382 N N . THR A 1 311 ? -9.207 0.803 8.111 1.00 96.62 311 THR A N 1
ATOM 2383 C CA . THR A 1 311 ? -9.902 2.059 7.824 1.00 96.62 311 THR A CA 1
ATOM 2384 C C . THR A 1 311 ? -11.083 1.789 6.911 1.00 96.62 311 THR A C 1
ATOM 2386 O O . THR A 1 311 ? -10.961 1.019 5.965 1.00 96.62 311 THR A O 1
ATOM 2389 N N . ALA A 1 312 ? -12.213 2.440 7.164 1.00 94.56 312 ALA A N 1
ATOM 2390 C CA . ALA A 1 312 ? -13.354 2.476 6.262 1.00 94.56 312 ALA A CA 1
ATOM 2391 C C . ALA A 1 312 ? -13.555 3.917 5.797 1.00 94.56 312 ALA A C 1
ATOM 2393 O O . ALA A 1 312 ? -14.091 4.760 6.520 1.00 94.56 312 ALA A O 1
ATOM 2394 N N . PHE A 1 313 ? -13.080 4.196 4.583 1.00 93.12 313 PHE A N 1
ATOM 2395 C CA . PHE A 1 313 ? -12.981 5.547 4.043 1.00 93.12 313 PHE A CA 1
ATOM 2396 C C . PHE A 1 313 ? -14.334 6.253 4.062 1.00 93.12 313 PHE A C 1
ATOM 2398 O O . PHE A 1 313 ? -14.454 7.315 4.650 1.00 93.12 313 PHE A O 1
ATOM 2405 N N . ASN A 1 314 ? -15.369 5.642 3.476 1.00 91.06 314 ASN A N 1
ATOM 2406 C CA . ASN A 1 314 ? -16.668 6.288 3.250 1.00 91.06 314 ASN A 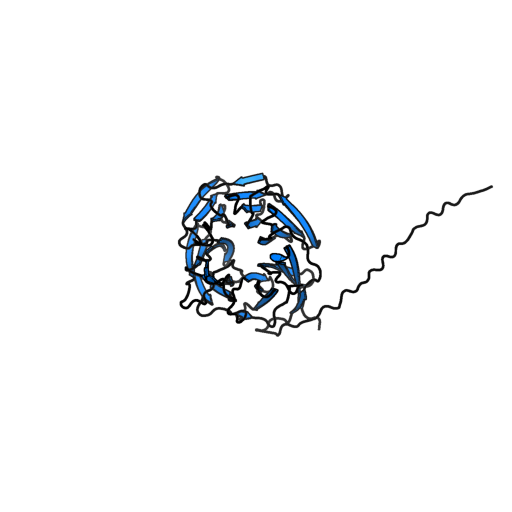CA 1
ATOM 2407 C C . ASN A 1 314 ? -17.524 6.481 4.514 1.00 91.06 314 ASN A C 1
ATOM 2409 O O . ASN A 1 314 ? -18.554 7.150 4.447 1.00 91.06 314 ASN A O 1
ATOM 2413 N N . THR A 1 315 ? -17.121 5.912 5.653 1.00 92.12 315 THR A N 1
ATOM 2414 C CA . THR A 1 315 ? -17.858 6.010 6.925 1.00 92.12 315 THR A CA 1
ATOM 2415 C C . THR A 1 315 ? -17.080 6.722 8.031 1.00 92.12 315 THR A C 1
ATOM 2417 O O . THR A 1 315 ? -17.619 6.891 9.132 1.00 92.12 315 THR A O 1
ATOM 2420 N N . ASP A 1 316 ? -15.859 7.182 7.732 1.00 94.06 316 ASP A N 1
ATOM 2421 C CA . ASP A 1 316 ? -14.932 7.810 8.674 1.00 94.06 316 ASP A CA 1
ATOM 2422 C C . ASP A 1 316 ? -14.688 6.961 9.931 1.00 94.06 316 ASP A C 1
ATOM 2424 O O . ASP A 1 316 ? -14.788 7.431 11.071 1.00 94.06 316 ASP A O 1
ATOM 2428 N N . GLU A 1 317 ? -14.387 5.683 9.713 1.00 94.06 317 GLU A N 1
ATOM 2429 C CA . GLU A 1 317 ? -14.280 4.668 10.761 1.00 94.06 317 GLU A CA 1
ATOM 2430 C C . GLU A 1 317 ? -12.955 3.907 10.732 1.00 94.06 317 GLU A C 1
ATOM 2432 O O . GLU A 1 317 ? -12.329 3.734 9.685 1.00 94.06 317 GLU A O 1
ATOM 2437 N N . ILE A 1 318 ? -12.577 3.384 11.899 1.00 94.94 318 ILE A N 1
ATOM 2438 C CA . ILE A 1 318 ? -11.582 2.326 12.053 1.00 94.94 318 ILE A CA 1
ATOM 2439 C C . ILE A 1 318 ? -12.252 1.115 12.700 1.00 94.94 318 ILE A C 1
ATOM 2441 O O . ILE A 1 318 ? -12.760 1.190 13.819 1.00 94.94 318 ILE A O 1
ATOM 2445 N N . TRP A 1 319 ? -12.204 -0.005 11.996 1.00 94.81 319 TRP A N 1
ATOM 2446 C CA . TRP A 1 319 ? -12.673 -1.311 12.431 1.00 94.81 319 TRP A CA 1
ATOM 2447 C C . TRP A 1 319 ? -11.521 -2.135 12.997 1.00 94.81 319 TRP A C 1
ATOM 2449 O O . TRP A 1 319 ? -10.364 -1.953 12.613 1.00 94.81 319 TRP A O 1
ATOM 2459 N N . ARG A 1 320 ? -11.840 -3.064 13.899 1.00 93.62 320 ARG A N 1
ATOM 2460 C CA . ARG A 1 320 ? -10.888 -4.049 14.420 1.00 93.62 320 ARG A CA 1
ATOM 2461 C C . ARG A 1 320 ? -11.388 -5.453 14.130 1.00 93.62 320 ARG A C 1
ATOM 2463 O O . ARG A 1 320 ? -12.581 -5.705 14.249 1.00 93.62 320 ARG A O 1
ATOM 2470 N N . VAL A 1 321 ? -10.484 -6.358 13.776 1.00 94.38 321 VAL A N 1
ATOM 2471 C CA . VAL A 1 321 ? -10.813 -7.761 13.479 1.00 94.38 321 VAL A CA 1
ATOM 2472 C C . VAL A 1 321 ? -9.848 -8.677 14.216 1.00 94.38 321 VAL A C 1
ATOM 2474 O O . VAL A 1 321 ? -8.634 -8.459 14.202 1.00 94.38 321 VAL A O 1
ATOM 2477 N N . ASP A 1 322 ? -10.394 -9.705 14.857 1.00 92.81 322 ASP A N 1
ATOM 2478 C CA . ASP A 1 322 ? -9.631 -10.715 15.575 1.00 92.81 322 ASP A CA 1
ATOM 2479 C C . ASP A 1 322 ? -9.225 -11.863 14.662 1.00 92.81 322 ASP A C 1
ATOM 2481 O O . ASP A 1 322 ? -10.049 -12.640 14.187 1.00 92.81 322 ASP A O 1
ATOM 2485 N N . THR A 1 323 ? -7.922 -12.007 14.453 1.00 94.19 323 THR A N 1
ATOM 2486 C CA . THR A 1 323 ? -7.340 -12.970 13.508 1.00 94.19 323 THR A CA 1
ATOM 2487 C C . THR A 1 323 ? -7.334 -14.408 14.013 1.00 94.19 323 THR A C 1
ATOM 2489 O O . THR A 1 323 ? -7.052 -15.333 13.248 1.00 94.19 323 THR A O 1
ATOM 2492 N N . ARG A 1 324 ? -7.644 -14.631 15.297 1.00 92.00 324 ARG A N 1
ATOM 2493 C CA . ARG A 1 324 ? -7.724 -15.981 15.878 1.00 92.00 324 ARG A CA 1
ATOM 2494 C C . ARG A 1 324 ? -8.985 -16.711 15.440 1.00 92.00 324 ARG A C 1
ATOM 2496 O O . ARG A 1 324 ? -8.993 -17.940 15.408 1.00 92.00 324 ARG A O 1
ATOM 2503 N N . CYS A 1 325 ? -10.034 -15.962 15.123 1.00 92.31 325 CYS A N 1
ATOM 2504 C CA . CYS A 1 325 ? -11.327 -16.495 14.712 1.00 92.31 325 CYS A CA 1
ATOM 2505 C C . CYS A 1 325 ? -11.909 -15.827 13.463 1.00 92.31 325 CYS A C 1
ATOM 2507 O O . CYS A 1 325 ? -12.932 -16.296 12.980 1.00 92.31 325 CYS A O 1
ATOM 2509 N N . ASP A 1 326 ? -11.238 -14.809 12.920 1.00 94.94 326 ASP A N 1
ATOM 2510 C CA . ASP A 1 326 ? -11.667 -14.036 11.755 1.00 94.94 326 ASP A CA 1
ATOM 2511 C C . ASP A 1 326 ? -12.993 -13.276 11.984 1.00 94.94 326 ASP A C 1
ATOM 2513 O O . ASP A 1 326 ? -13.819 -13.187 11.081 1.00 94.94 326 ASP A O 1
ATOM 2517 N N . GLU A 1 327 ? -13.190 -12.717 13.186 1.00 92.00 327 GLU A N 1
ATOM 2518 C CA . GLU A 1 327 ? -14.417 -12.002 13.582 1.00 92.00 327 GLU A CA 1
ATOM 2519 C C . GLU A 1 327 ? -14.183 -10.499 13.778 1.00 92.00 327 GLU A C 1
ATOM 2521 O O . GLU A 1 327 ? -13.156 -10.072 14.317 1.00 92.00 327 GLU A O 1
ATOM 2526 N N . VAL A 1 328 ? -15.163 -9.690 13.376 1.00 91.06 328 VAL A N 1
ATOM 2527 C CA . VAL A 1 328 ? -15.157 -8.235 13.581 1.00 91.06 328 VAL A CA 1
ATOM 2528 C C . VAL A 1 328 ? -15.439 -7.920 15.050 1.00 91.06 328 VAL A C 1
ATOM 2530 O O . VAL A 1 328 ? -16.396 -8.421 15.637 1.00 91.06 328 VAL A O 1
ATOM 2533 N N . LEU A 1 329 ? -14.606 -7.076 15.656 1.00 84.69 329 LEU A N 1
ATOM 2534 C CA . LEU A 1 329 ? -14.756 -6.651 17.044 1.00 84.69 329 LEU A CA 1
ATOM 2535 C C . LEU A 1 329 ? -15.688 -5.440 17.140 1.00 84.69 329 LEU A C 1
ATOM 2537 O O . LEU A 1 329 ? -15.308 -4.366 16.689 1.00 84.69 329 LEU A O 1
ATOM 2541 N N . ALA A 1 330 ? -16.824 -5.607 17.826 1.00 73.62 330 ALA A N 1
ATOM 2542 C CA . ALA A 1 330 ? -17.752 -4.563 18.292 1.00 73.62 330 ALA A CA 1
ATOM 2543 C C . ALA A 1 330 ? -17.998 -3.381 17.315 1.00 73.62 330 ALA A C 1
ATOM 2545 O O . ALA A 1 330 ? -17.873 -3.507 16.100 1.00 73.62 330 ALA A O 1
ATOM 2546 N N . GLU A 1 331 ? -18.432 -2.238 17.853 1.00 83.88 331 GLU A N 1
ATOM 2547 C CA . GLU A 1 331 ? -18.665 -1.013 17.081 1.00 83.88 331 GLU A CA 1
ATOM 2548 C C . GLU A 1 331 ? -17.338 -0.372 16.630 1.00 83.88 331 GLU A C 1
ATOM 2550 O O . GLU A 1 331 ? -16.353 -0.383 17.383 1.00 83.88 331 GLU A O 1
ATOM 2555 N N . PRO A 1 332 ? -17.299 0.243 15.436 1.00 90.75 332 PRO A N 1
ATOM 2556 C CA . PRO A 1 332 ? -16.102 0.893 14.929 1.00 90.75 332 PRO A CA 1
ATOM 2557 C C . PRO A 1 332 ? -15.760 2.173 15.694 1.00 90.75 332 PRO A C 1
ATOM 2559 O O . PRO A 1 332 ? -16.608 2.861 16.269 1.00 90.75 332 PRO A O 1
ATOM 2562 N N . VAL A 1 333 ? -14.491 2.568 15.616 1.00 91.19 333 VAL A N 1
ATOM 2563 C CA . VAL A 1 333 ? -14.037 3.867 16.114 1.00 91.19 333 VAL A CA 1
ATOM 2564 C C . VAL A 1 333 ? -14.314 4.937 15.066 1.00 91.19 333 VAL A C 1
ATOM 2566 O O . VAL A 1 333 ? -13.704 4.933 14.000 1.00 91.19 333 VAL A O 1
ATOM 2569 N N . LYS A 1 334 ? -15.187 5.897 15.382 1.00 92.06 334 LYS A N 1
ATOM 2570 C CA . LYS A 1 334 ? -15.372 7.104 14.565 1.00 92.06 334 LYS A CA 1
ATOM 2571 C C . LYS A 1 334 ? -14.140 8.001 14.649 1.00 92.06 334 LYS A C 1
ATOM 2573 O O . LYS A 1 334 ? -13.731 8.390 15.742 1.00 92.06 334 LYS A O 1
ATOM 2578 N N . VAL A 1 335 ? -13.573 8.339 13.495 1.00 92.44 335 VAL A N 1
ATOM 2579 C CA . VAL A 1 335 ? -12.377 9.189 13.380 1.00 92.44 335 VAL A CA 1
ATOM 2580 C C . VAL A 1 335 ? -12.623 10.498 12.636 1.00 92.44 335 VAL A C 1
ATOM 2582 O O . VAL A 1 335 ? -11.857 11.446 12.807 1.00 92.44 335 VAL A O 1
ATOM 2585 N N . GLY A 1 336 ? -13.713 10.580 11.871 1.00 88.00 336 GLY A N 1
ATOM 2586 C CA . GLY A 1 336 ? -14.163 11.819 11.242 1.00 88.00 336 GLY A CA 1
ATOM 2587 C C . GLY A 1 336 ? -14.640 12.833 12.277 1.00 88.00 336 GLY A C 1
ATOM 2588 O O . GLY A 1 336 ? -15.308 12.497 13.257 1.00 88.00 336 GLY A O 1
ATOM 2589 N N . ARG A 1 337 ? -14.289 14.098 12.061 1.00 84.06 337 ARG A N 1
ATOM 2590 C CA . ARG A 1 337 ? -14.527 15.206 12.999 1.00 84.06 337 ARG A CA 1
ATOM 2591 C C . ARG A 1 337 ? -15.582 16.186 12.548 1.00 84.06 337 ARG A C 1
ATOM 2593 O O . ARG A 1 337 ? -15.999 17.053 13.317 1.00 84.06 337 ARG A O 1
ATOM 2600 N N . SER A 1 338 ? -15.970 16.100 11.290 1.00 84.44 338 SER A N 1
ATOM 2601 C CA . SER A 1 338 ? -16.959 16.982 10.705 1.00 84.44 338 SER A CA 1
ATOM 2602 C C . SER A 1 338 ? -18.138 16.171 10.187 1.00 84.44 338 SER A C 1
ATOM 2604 O O . SER A 1 338 ? -18.097 14.949 10.122 1.00 84.44 338 SER A O 1
ATOM 2606 N N . SER A 1 339 ? -19.214 16.855 9.811 1.00 86.75 339 SER A N 1
ATOM 2607 C CA . SER A 1 339 ? -20.314 16.208 9.093 1.00 86.75 339 SER A CA 1
ATOM 2608 C C . SER A 1 339 ? -19.978 15.916 7.626 1.00 86.75 339 SER A C 1
ATOM 2610 O O . SER A 1 339 ? -20.803 15.345 6.919 1.00 86.75 339 SER A O 1
ATOM 2612 N N . LEU A 1 340 ? -18.831 16.396 7.138 1.00 91.12 340 LEU A N 1
ATOM 2613 C CA . LEU A 1 340 ? -18.294 16.076 5.822 1.00 91.12 340 LEU A CA 1
ATOM 2614 C C . LEU A 1 340 ? -17.329 14.900 5.949 1.00 91.12 340 LEU A C 1
ATOM 2616 O O . LEU A 1 340 ? -16.576 14.830 6.919 1.00 91.12 340 LEU A O 1
ATOM 2620 N N . LEU A 1 341 ? -17.340 14.053 4.924 1.00 91.44 341 LEU A N 1
ATOM 2621 C CA . LEU A 1 341 ? -16.423 12.936 4.768 1.00 91.44 341 LEU A CA 1
ATOM 2622 C C . LEU A 1 341 ? -14.966 13.416 4.814 1.00 91.44 341 LEU A C 1
ATOM 2624 O O . LEU A 1 341 ? -14.596 14.311 4.048 1.00 91.44 341 LEU A O 1
ATOM 2628 N N . GLU A 1 342 ? -14.148 12.809 5.670 1.00 92.50 342 GLU A N 1
ATOM 2629 C CA . GLU A 1 342 ? -12.707 13.084 5.746 1.00 92.50 342 GLU A CA 1
ATOM 2630 C C . GLU A 1 342 ? -11.852 11.966 5.129 1.00 92.50 342 GLU A C 1
ATOM 2632 O O . GLU A 1 342 ? -10.777 12.240 4.590 1.00 92.50 342 GLU A O 1
ATOM 2637 N N . GLY A 1 343 ? -12.359 10.734 5.128 1.00 93.25 343 GLY A N 1
ATOM 2638 C CA . GLY A 1 343 ? -11.825 9.598 4.393 1.00 93.25 343 GLY A CA 1
ATOM 2639 C C . GLY A 1 343 ? -10.526 9.043 4.975 1.00 93.25 343 GLY A C 1
ATOM 2640 O O . GLY A 1 343 ? -9.460 9.333 4.420 1.00 93.25 343 GLY A O 1
ATOM 2641 N N . PRO A 1 344 ? -10.569 8.234 6.055 1.00 94.88 344 PRO A N 1
ATOM 2642 C CA . PRO A 1 344 ? -9.400 7.506 6.525 1.00 94.88 344 PRO A CA 1
ATOM 2643 C C . PRO A 1 344 ? -8.973 6.481 5.471 1.00 94.88 344 PRO A C 1
ATOM 2645 O O . PRO A 1 344 ? -9.718 5.549 5.160 1.00 94.88 344 PRO A O 1
ATOM 2648 N N . HIS A 1 345 ? -7.786 6.653 4.892 1.00 93.38 345 HIS A N 1
ATOM 2649 C CA . HIS A 1 345 ? -7.362 5.856 3.733 1.00 93.38 345 HIS A CA 1
ATOM 2650 C C . HIS A 1 345 ? -6.073 5.062 3.944 1.00 93.38 345 HIS A C 1
ATOM 2652 O O . HIS A 1 345 ? -5.824 4.138 3.184 1.00 93.38 345 HIS A O 1
ATOM 2658 N N . MET A 1 346 ? -5.283 5.384 4.969 1.00 95.88 346 MET A N 1
ATOM 2659 C CA . MET A 1 346 ? -4.104 4.613 5.380 1.00 95.88 346 MET A CA 1
ATOM 2660 C C . MET A 1 346 ? -4.082 4.476 6.892 1.00 95.88 346 MET A C 1
ATOM 2662 O O . MET A 1 346 ? -4.535 5.377 7.599 1.00 95.88 346 MET A O 1
ATOM 2666 N N . ILE A 1 347 ? -3.509 3.378 7.378 1.00 97.56 347 ILE A N 1
ATOM 2667 C CA . ILE A 1 347 ? -3.334 3.110 8.805 1.00 97.56 347 ILE A CA 1
ATOM 2668 C C . ILE A 1 347 ? -2.033 2.353 9.056 1.00 97.56 347 ILE A C 1
ATOM 2670 O O . ILE A 1 347 ? -1.666 1.486 8.269 1.00 97.56 347 ILE A O 1
ATOM 2674 N N . GLN A 1 348 ? -1.356 2.690 10.149 1.00 97.69 348 GLN A N 1
ATOM 2675 C CA . GLN A 1 348 ? -0.197 1.987 10.691 1.00 97.69 348 GLN A CA 1
ATOM 2676 C C . GLN A 1 348 ? -0.400 1.796 12.190 1.00 97.69 348 GLN A C 1
ATOM 2678 O O . GLN A 1 348 ? -0.812 2.729 12.884 1.00 97.69 348 GLN A O 1
ATOM 2683 N N . VAL A 1 349 ? -0.128 0.594 12.693 1.00 97.06 349 VAL A N 1
ATOM 2684 C CA . VAL A 1 349 ? -0.354 0.247 14.101 1.00 97.06 349 VAL A CA 1
ATOM 2685 C C . VAL A 1 349 ? 0.957 -0.149 14.752 1.00 97.06 349 VAL A C 1
ATOM 2687 O O . VAL A 1 349 ? 1.687 -0.991 14.239 1.00 97.06 349 VAL A O 1
ATOM 2690 N N . VAL A 1 350 ? 1.247 0.468 15.892 1.00 95.81 350 VAL A N 1
ATOM 2691 C CA . VAL A 1 350 ? 2.512 0.305 16.614 1.00 95.81 350 VAL A CA 1
ATOM 2692 C C . VAL A 1 350 ? 2.264 -0.002 18.083 1.00 95.81 350 VAL A C 1
ATOM 2694 O O . VAL A 1 350 ? 1.206 0.328 18.628 1.00 95.81 350 VAL A O 1
ATOM 2697 N N . ASP A 1 351 ? 3.255 -0.607 18.737 1.00 93.81 351 ASP A N 1
ATOM 2698 C CA . ASP A 1 351 ? 3.240 -0.773 20.187 1.00 93.81 351 ASP A CA 1
ATOM 2699 C C . ASP A 1 351 ? 3.203 0.595 20.865 1.00 93.81 351 ASP A C 1
ATOM 2701 O O . ASP A 1 351 ? 3.969 1.504 20.534 1.00 93.81 351 ASP A O 1
ATOM 2705 N N . ALA A 1 352 ? 2.313 0.743 21.841 1.00 89.81 352 ALA A N 1
ATOM 2706 C CA . ALA A 1 352 ? 2.277 1.946 22.648 1.00 89.81 352 ALA A CA 1
ATOM 2707 C C . ALA A 1 352 ? 3.249 1.822 23.837 1.00 89.81 352 ALA A C 1
ATOM 2709 O O . ALA A 1 352 ? 3.210 0.812 24.547 1.00 89.81 352 ALA A O 1
ATOM 2710 N N . PRO A 1 353 ? 4.047 2.863 24.157 1.00 81.75 353 PRO A N 1
ATOM 2711 C CA . PRO A 1 353 ? 4.957 2.848 25.311 1.00 81.75 353 PRO A CA 1
ATOM 2712 C C . PRO A 1 353 ? 4.265 2.564 26.655 1.00 81.75 353 PRO A C 1
ATOM 2714 O O . PRO A 1 353 ? 4.866 2.035 27.586 1.00 81.75 353 PRO A O 1
ATOM 2717 N N . GLU A 1 354 ? 2.982 2.912 26.756 1.00 81.44 354 GLU A N 1
ATOM 2718 C CA . GLU A 1 354 ? 2.138 2.748 27.946 1.00 81.44 354 GLU A CA 1
ATOM 2719 C C . GLU A 1 354 ? 1.401 1.390 27.987 1.00 81.44 354 GLU A C 1
ATOM 2721 O O . GLU A 1 354 ? 0.566 1.163 28.865 1.00 81.44 354 GLU A O 1
ATOM 2726 N N . GLY A 1 355 ? 1.689 0.492 27.040 1.00 85.50 355 GLY A N 1
ATOM 2727 C CA . GLY A 1 355 ? 0.973 -0.765 26.816 1.00 85.50 355 GLY A CA 1
ATOM 2728 C C . GLY A 1 355 ? -0.203 -0.620 25.844 1.00 85.50 355 GLY A C 1
ATOM 2729 O O . GLY A 1 355 ? -0.716 0.471 25.627 1.00 85.50 355 GLY A O 1
ATOM 2730 N N . GLY A 1 356 ? -0.653 -1.724 25.246 1.00 89.62 356 GLY A N 1
ATOM 2731 C CA . GLY A 1 356 ? -1.631 -1.682 24.152 1.00 89.62 356 GLY A CA 1
ATOM 2732 C C . GLY A 1 356 ? -1.007 -1.177 22.849 1.00 89.62 356 GLY A C 1
ATOM 2733 O O . GLY A 1 356 ? 0.190 -1.353 22.633 1.00 89.62 356 GLY A O 1
ATOM 2734 N N . VAL A 1 357 ? -1.808 -0.551 21.985 1.00 93.50 357 VAL A N 1
ATOM 2735 C CA . VAL A 1 357 ? -1.355 -0.119 20.653 1.00 93.50 357 VAL A CA 1
ATOM 2736 C C . VAL A 1 357 ? -1.827 1.285 20.304 1.00 93.50 357 VAL A C 1
ATOM 2738 O O . VAL A 1 357 ? -2.867 1.745 20.783 1.00 93.50 357 VAL A O 1
ATOM 2741 N N . ASP A 1 358 ? -1.073 1.955 19.442 1.00 94.75 358 ASP A N 1
ATOM 2742 C CA . ASP A 1 358 ? -1.469 3.208 18.812 1.00 94.75 358 ASP A CA 1
ATOM 2743 C C . ASP A 1 358 ? -1.661 2.979 17.310 1.00 94.75 358 ASP A C 1
ATOM 2745 O O . ASP A 1 358 ? -0.767 2.492 16.623 1.00 94.75 358 ASP A O 1
ATOM 2749 N N . ALA A 1 359 ? -2.839 3.336 16.807 1.00 96.06 359 ALA A N 1
ATOM 2750 C CA . ALA A 1 359 ? -3.179 3.296 15.395 1.00 96.06 359 ALA A CA 1
ATOM 2751 C C . ALA A 1 359 ? -3.117 4.707 14.813 1.00 96.06 359 ALA A C 1
ATOM 2753 O O . ALA A 1 359 ? -3.954 5.558 15.124 1.00 96.06 359 ALA A O 1
ATOM 2754 N N . TYR A 1 360 ? -2.131 4.952 13.964 1.00 97.56 360 TYR A N 1
ATOM 2755 C CA . TYR A 1 360 ? -1.969 6.196 13.229 1.00 97.56 360 TYR A CA 1
ATOM 2756 C C . TYR A 1 360 ? -2.635 6.077 11.871 1.00 97.56 360 TYR A C 1
ATOM 2758 O O . TYR A 1 360 ? -2.468 5.063 11.202 1.00 97.56 360 TYR A O 1
ATOM 2766 N N . TYR A 1 361 ? -3.383 7.092 11.457 1.00 97.19 361 TYR A N 1
ATOM 2767 C CA . TYR A 1 361 ? -4.146 7.053 10.213 1.00 97.19 361 TYR A CA 1
ATOM 2768 C C . TYR A 1 361 ? -4.095 8.383 9.473 1.00 97.19 361 TYR A C 1
ATOM 2770 O O . TYR A 1 361 ? -3.950 9.441 10.083 1.00 97.19 361 TYR A O 1
ATOM 2778 N N . LEU A 1 362 ? -4.245 8.329 8.153 1.00 96.50 362 LEU A N 1
ATOM 2779 C CA . LEU A 1 362 ? -4.342 9.517 7.310 1.00 96.50 362 LEU A CA 1
ATOM 2780 C C . LEU A 1 362 ? -5.791 9.766 6.905 1.00 96.50 362 LEU A C 1
ATOM 2782 O O . LEU A 1 362 ? -6.454 8.848 6.431 1.00 96.50 362 LEU A O 1
ATOM 2786 N N . LEU A 1 363 ? -6.254 11.006 7.059 1.00 94.75 363 LEU A N 1
ATOM 2787 C CA . LEU A 1 363 ? -7.509 11.504 6.499 1.00 94.75 363 LEU A CA 1
ATOM 2788 C C . LEU A 1 363 ? -7.208 12.251 5.200 1.00 94.75 363 LEU A C 1
ATOM 2790 O O . LEU A 1 363 ? -6.680 13.370 5.216 1.00 94.75 363 LEU A O 1
ATOM 2794 N N . SER A 1 364 ? -7.542 11.627 4.073 1.00 91.31 364 SER A N 1
ATOM 2795 C CA . SER A 1 364 ? -7.145 12.109 2.749 1.00 91.31 364 SER A CA 1
ATOM 2796 C C . SER A 1 364 ? -7.776 13.459 2.395 1.00 91.31 364 SER A C 1
ATOM 2798 O O . SER A 1 364 ? -7.112 14.346 1.858 1.00 91.31 364 SER A O 1
ATOM 2800 N N . LEU A 1 365 ? -9.059 13.658 2.720 1.00 92.31 365 LEU A N 1
ATOM 2801 C CA . LEU A 1 365 ? -9.807 14.845 2.289 1.00 92.31 365 LEU A CA 1
ATOM 2802 C C . LEU A 1 365 ? -9.542 16.070 3.170 1.00 92.31 365 LEU A C 1
ATOM 2804 O O . LEU A 1 365 ? -9.704 17.202 2.705 1.00 92.31 365 LEU A O 1
ATOM 2808 N N . SER A 1 366 ? -9.107 15.868 4.417 1.00 92.75 366 SER A N 1
ATOM 2809 C CA . SER A 1 366 ? -8.749 16.958 5.332 1.00 92.75 366 SER A CA 1
ATOM 2810 C C . SER A 1 366 ? -7.243 17.189 5.485 1.00 92.75 366 SER A C 1
ATOM 2812 O O . SER A 1 366 ? -6.860 18.178 6.117 1.00 92.75 366 SER A O 1
ATOM 2814 N N . ASN A 1 367 ? -6.402 16.361 4.846 1.00 94.06 367 ASN A N 1
ATOM 2815 C CA . ASN A 1 367 ? -4.934 16.387 4.925 1.00 94.06 367 ASN A CA 1
ATOM 2816 C C . ASN A 1 367 ? -4.460 16.349 6.380 1.00 94.06 367 ASN A C 1
ATOM 2818 O O . ASN A 1 367 ? -3.854 17.297 6.897 1.00 94.06 367 ASN A O 1
ATOM 2822 N N . ARG A 1 368 ? -4.844 15.278 7.078 1.00 95.06 368 ARG A N 1
ATOM 2823 C CA . ARG A 1 368 ? -4.563 15.118 8.502 1.00 95.06 368 ARG A CA 1
ATOM 2824 C C . ARG A 1 368 ? -3.957 13.765 8.823 1.00 95.06 368 ARG A C 1
ATOM 2826 O O . ARG A 1 368 ? -4.452 12.744 8.363 1.00 95.06 368 ARG A O 1
ATOM 2833 N N . LEU A 1 369 ? -2.966 13.776 9.706 1.00 96.38 369 LEU A N 1
ATOM 2834 C CA . LEU A 1 369 ? -2.502 12.605 10.438 1.00 96.38 369 LEU A CA 1
ATOM 2835 C C . LEU A 1 369 ? -3.224 12.563 11.786 1.00 96.38 369 LEU A C 1
ATOM 2837 O O . LEU A 1 369 ? -3.148 13.510 12.576 1.00 96.38 369 LEU A O 1
ATOM 2841 N N . GLY A 1 370 ? -3.932 11.468 12.029 1.00 95.50 370 GLY A N 1
ATOM 2842 C CA . GLY A 1 370 ? -4.618 11.181 13.276 1.00 95.50 370 GLY A CA 1
ATOM 2843 C C . GLY A 1 370 ? -4.060 9.971 13.999 1.00 95.50 370 GLY A C 1
ATOM 2844 O O . GLY A 1 370 ? -3.247 9.216 13.469 1.00 95.50 370 GLY A O 1
ATOM 2845 N N . ARG A 1 371 ? -4.516 9.802 15.239 1.00 94.94 371 ARG A N 1
ATOM 2846 C CA . ARG A 1 371 ? -4.124 8.705 16.122 1.00 94.94 371 ARG A CA 1
ATOM 2847 C C . ARG A 1 371 ? -5.317 8.243 16.943 1.00 94.94 371 ARG A C 1
ATOM 2849 O O . ARG A 1 371 ? -6.013 9.060 17.544 1.00 94.94 371 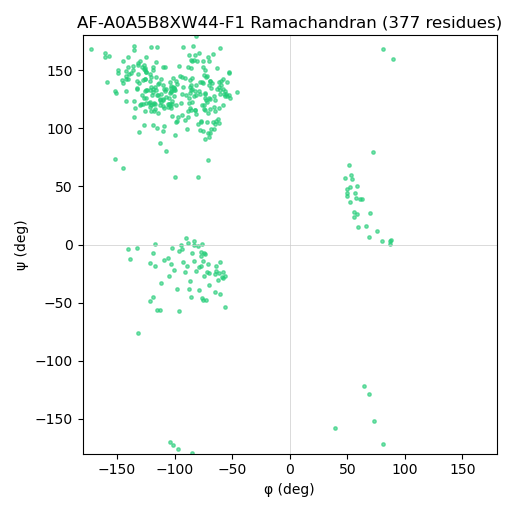ARG A O 1
ATOM 2856 N N . VAL A 1 372 ? -5.536 6.938 16.996 1.00 93.38 372 VAL A N 1
ATOM 2857 C CA . VAL A 1 372 ? -6.393 6.290 17.989 1.00 93.38 372 VAL A CA 1
ATOM 2858 C C . VAL A 1 372 ? -5.502 5.463 18.887 1.00 93.38 372 VAL A C 1
ATOM 2860 O O . VAL A 1 372 ? -4.691 4.674 18.414 1.00 93.38 372 VAL A O 1
ATOM 2863 N N . LYS A 1 373 ? -5.648 5.641 20.188 1.00 91.88 373 LYS A N 1
ATOM 2864 C CA . LYS A 1 373 ? -4.923 4.853 21.167 1.00 91.88 373 LYS A CA 1
ATOM 2865 C C . LYS A 1 373 ? -5.860 3.781 21.723 1.00 91.88 373 LYS A C 1
ATOM 2867 O O . LYS A 1 373 ? -7.012 4.067 22.053 1.00 91.88 373 LYS A O 1
ATOM 2872 N N . PHE A 1 374 ? -5.364 2.557 21.831 1.00 89.38 374 PHE A N 1
ATOM 2873 C CA . PHE A 1 374 ? -6.065 1.409 22.396 1.00 89.38 374 PHE A CA 1
ATOM 2874 C C . PHE A 1 374 ? -5.292 0.939 23.633 1.00 89.38 374 PHE A C 1
ATOM 2876 O O . PHE A 1 374 ? -4.105 0.623 23.541 1.00 89.38 374 PHE A O 1
ATOM 2883 N N . ARG A 1 375 ? -5.934 0.920 24.805 1.00 87.56 375 ARG A N 1
ATOM 2884 C CA . ARG A 1 375 ? -5.348 0.506 26.095 1.00 87.56 375 ARG A CA 1
ATOM 2885 C C . ARG A 1 375 ? -6.210 -0.592 26.717 1.00 87.56 375 ARG A C 1
ATOM 2887 O O . ARG A 1 375 ? -7.429 -0.584 26.535 1.00 87.56 375 ARG A O 1
ATOM 2894 N N . PRO A 1 376 ? -5.614 -1.483 27.524 1.00 78.62 376 PRO A N 1
ATOM 2895 C CA . PRO A 1 376 ? -6.380 -2.346 28.412 1.00 78.62 376 PRO A CA 1
ATOM 2896 C C . PRO A 1 376 ? -7.305 -1.512 29.300 1.00 78.62 376 PRO A C 1
ATOM 2898 O O . PRO A 1 376 ? -6.905 -0.455 29.798 1.00 78.62 376 PRO A O 1
ATOM 2901 N N . SER A 1 377 ? -8.534 -1.977 29.519 1.00 67.75 377 SER A N 1
ATOM 2902 C CA . SER A 1 377 ? -9.404 -1.359 30.516 1.00 67.75 377 SER A CA 1
ATOM 2903 C C . SER A 1 377 ? -8.726 -1.402 31.888 1.00 67.75 377 SER A C 1
ATOM 2905 O O . SER A 1 377 ? -8.422 -2.488 32.388 1.00 67.75 377 SER A O 1
ATOM 2907 N N . GLN A 1 378 ? -8.486 -0.244 32.511 1.00 60.47 378 GLN A N 1
ATOM 2908 C CA . GLN A 1 378 ? -8.145 -0.233 33.932 1.00 60.47 378 GLN A CA 1
ATOM 2909 C C . GLN A 1 378 ? -9.400 -0.642 34.708 1.00 60.47 378 GLN A C 1
ATOM 2911 O O . GLN A 1 378 ? -10.424 0.034 34.611 1.00 60.47 378 GLN A O 1
ATOM 2916 N N . ASN A 1 379 ? -9.327 -1.780 35.402 1.00 47.19 379 ASN A N 1
ATOM 2917 C CA . ASN A 1 379 ? -10.361 -2.225 36.340 1.00 47.19 379 ASN A CA 1
ATOM 2918 C C . ASN A 1 379 ? -10.413 -1.342 37.585 1.00 47.19 379 ASN A C 1
ATOM 2920 O O . ASN A 1 379 ? -9.324 -0.966 38.080 1.00 47.19 379 ASN A O 1
#

InterPro domains:
  IPR011042 Six-bladed beta-propeller, TolB-like [G3DSA:2.120.10.30] (32-199)
  IPR015943 WD40/YVTN repeat-like-containing domain superfamily [G3DSA:2.130.10.10] (214-378)

Sequence (379 aa):
MKRSLNIVLFASLIAGCSSDSGAPSFTQSEETCGAQNLGYWAAEELHVTGLASNALHHKDGWLYVVESRDNTISTWDIELEQYSPFADLGNDQNPYDLFVGSGVVWVTNYIGRTVSQITQGGENVDAWAAPSFRNPSGVAEFAGHLWVTDVNYISPSQGFGPSTVVKRNLETDEEEVIEMAFLNTQFADVFQLGDEEVLVLTSTGAVQFVDRKAMATSSGAVDVIASDGTMRTVEFPVPSPQRSGALSRPAQPPGSKYLYFTSATAPEIYKLDLETLTWVRGPEDPIVLYESEEDTLHHISAGPDGMLYVTAFNTDEIWRVDTRCDEVLAEPVKVGRSSLLEGPHMIQVVDAPEGGVDAYYLLSLSNRLGRVKFRPSQN

Secondary structure (DSSP, 8-state):
--------------------------EEPP--TT---EEEEE-S--EEPPTTEEEEEEETTEEEEEETTTTEEEEEETTTTEEEEEEE--TT--EEEEEE-SSEEEEEETTTTEEEEEETTS-EEEEE--TT-SSEEEEEEETTEEEEEE--EEETTTEE---EEEEEETTT--EEEEE-SSS-EEEEEEEEETTEEEEEEEE---EEEETTEEEE-S-EEEEEE-TT--EEEEEE---TTS----EEEEE--TT-SEEEEEESSSSEEEEEETTTTEEEE-TTS-EE----SS---EEEEE-TTSEEEEEEGGGTEEEEEETTTTEEEEEEEE---SSS---EEEEEEEE-TTSSEEEEEEETTTTEEEEEEEEEPP-

Organism: NCBI:txid2600177

Mean predicted aligned error: 7.2 Å

Foldseek 3Di:
DDDDDDDDDDPPPPPPPPPPPPDFPFDWWDDDPNDFTWTKGWDPDWDFFAAQFADWDDDDQKIWTQRQQQQFIWIARNVVRDIGTQAHRDPQQRWADWDDDPFWIWTHRQRNQWIFTAGPRHDGDDTHHDPPGNGWAAWDDALQWIKTKHQQADDLVVFTDFIWIWIARNPPRDIDIGTDPAHRQHYWDWDDDPPFIKIKTKFQHTWHQDPNATFHPAWIWIWIAGSVRDIDIAIAGQDPPTPGFGWDDWEDFPPDQKIWTQGQFFQWIWIARNVVRDTPAGRVRTLHQDDDPGGWAKDWYHAPSRKIWMFTFQQQWIWIAHPVVRHTIHDTDRRDDDPDGQGFHYWYWYADPVGAIKIWTARRNRNIIIIMGIGRDDD

Radius of gyration: 22.79 Å; Cα contacts (8 Å, |Δi|>4): 1047; chains: 1; bounding box: 50×82×72 Å

Solvent-accessible surface area (backbone atoms only — not comparable to full-atom values): 20107 Å² total; per-residue (Å²): 133,93,78,88,80,86,79,80,81,81,81,81,78,78,75,78,79,79,82,75,72,71,79,71,74,76,50,74,41,62,66,55,94,83,45,80,46,38,25,44,44,67,56,90,66,64,46,78,52,52,46,48,46,62,33,63,46,78,56,97,64,32,35,41,38,29,13,21,72,64,15,33,32,32,35,32,36,65,88,76,71,41,78,42,86,46,30,65,72,52,80,76,22,32,38,40,29,64,30,84,54,100,67,40,32,40,31,19,11,26,69,50,25,26,34,39,38,22,39,84,83,26,50,66,77,48,71,49,66,58,91,83,50,61,22,25,27,14,34,32,79,54,82,68,22,41,40,36,22,17,20,26,71,72,41,88,89,68,29,48,40,81,10,39,35,42,38,29,34,74,87,77,68,50,74,46,81,43,80,48,96,39,28,26,26,40,39,36,48,79,44,64,51,90,97,42,64,30,42,37,36,35,15,23,15,35,57,40,71,56,98,87,31,53,36,54,75,40,42,20,31,39,36,43,28,41,71,89,65,56,71,49,76,38,80,41,68,58,53,88,88,77,74,26,52,20,52,38,62,63,24,55,30,74,96,40,57,41,39,36,24,25,10,54,28,30,53,35,35,31,29,36,32,67,86,80,65,42,65,79,20,37,77,91,52,50,41,68,76,60,93,72,95,61,60,28,39,38,24,42,22,30,25,84,86,41,31,38,41,30,28,33,17,82,73,19,28,37,39,40,32,40,66,91,75,63,42,73,43,60,80,60,46,72,70,50,88,58,99,58,86,26,27,27,57,35,46,43,41,41,77,30,97,87,50,54,35,34,39,35,31,34,24,40,73,69,20,28,42,40,40,34,40,34,30,67,59,84,127

pLDDT: mean 87.71, std 17.86, range [23.16, 98.81]

Nearest PDB structures (foldseek):
  2qc5-assembly1_A  TM=8.188E-01  e=1.244E-13  Staphylococcus cohnii
  2z2p-assembly1_B  TM=8.261E-01  e=3.715E-12  Staphylococcus aureus
  6rem-assembly1_A  TM=6.913E-01  e=1.028E-08  synthetic construct
  6qsd-assembly1_A  TM=6.535E-01  e=4.652E-08  synthetic construct
  8jx8-assembly1_B  TM=2.512E-01  e=9.525E-07  Rattus norvegicus